Protein AF-M0GCD7-F1 (afdb_monomer)

Nearest PDB structures (foldseek):
  9ix8-assembly1_B  TM=8.688E-01  e=5.407E-32  Thermococcus kodakarensis KOD1
  2f7l-assembly1_A  TM=8.409E-01  e=2.147E-30  Sulfurisphaera tokodaii
  1k2y-assembly1_X  TM=8.246E-01  e=1.275E-28  Pseudomonas aeruginosa
  3c04-assembly1_A  TM=8.422E-01  e=4.518E-28  unclassified
  3i3w-assembly1_B  TM=7.534E-01  e=7.569E-27  Francisella tularensis subsp. tularensis

Radius of gyration: 22.33 Å; Cα contacts (8 Å, |Δi|>4): 981; chains: 1; bounding box: 56×62×62 Å

Foldseek 3Di:
DDLLLLLLLLLLVLVQFQEEEEEEFPDPVLVSSSVSSCQSSQQQLHEYEYAYHAFLLLQLVVLQVVQGQKYWYWYADQPPRPDIDIFIAGSNSAGDAPVSVVSSVCSSVDDGRDGDDPVRGYYYHYDHCSLVVVLCLLQPPDAALQVAEEEEAQEQDPDDSLQSSNVVSRYNYHYDYDDPPARQFQDQFAKQDCHPVVQLVVLLVDQGLKYWYADSNAQFIWIAGSNSITQTLLLLLLLVLLVQLLVDDDAAEEEEALQRACLSQVSNVVSVYGYDHDAVVPWARYDPNVDPRHQWYDYSSGGIDGCVRGSGGGNSSSSSVVSVCPSVHPRPVVSSVVSPDFDKDKDKAADPDPVVLQVVLQVVCVVVAPPWDNPAATWGDDDFKIKGWHQDPVHRIIMIMMTGNHNVVRVVVVVVVVCSSPVVVVPVVD

Mean predicted aligned error: 6.43 Å

Secondary structure (DSSP, 8-state):
--HHHHHHHHHHHHTT-SEEEEEE-SSHHHHHHHHHHHHHHHTTT-EEEEEEE--HHHHHHHHHHHT-SEEEEEEE-SSSTT-EEEEEE-TTSSBPPHHHHHHHHHHHHSS-PPPPPTTS---EEE-TTHHHHHHHHHHTTPPP-TT-EEEEEEET-S--HHHHHHHHTT-EEEEEEPPTT----SSPPPTT---SHHHHHHHHTTT-SEEEEE-TTS-BEEEEETTSPBPPHHHHHHHHHHHHHHHSSS--EEEEETTS-HHHHHHHHHTT-EEEEE-TT--TTSSTT--TTEEEEEETTTEEE-TTT-SS--HHHHHHHHHHHHHTSS-HHHHHHHSPPPPEEEEEEE-S-HHHHHHHHHHHHHHH-SS-B-SSSEEEEETTEEEEEEE-SSSSEEEEEEEESSHHHHHHHHHHHHHHHHTHHHHTT-

Structure (mmCIF, N/CA/C/O backbone):
data_AF-M0GCD7-F1
#
_entry.id   AF-M0GCD7-F1
#
loop_
_atom_site.group_PDB
_atom_site.id
_atom_site.type_symbol
_atom_site.label_atom_id
_atom_site.label_alt_id
_atom_site.label_comp_id
_atom_site.label_asym_id
_atom_site.label_entity_id
_atom_site.label_seq_id
_atom_site.pdbx_PDB_ins_code
_atom_site.Cartn_x
_atom_site.Cartn_y
_atom_site.Cartn_z
_atom_site.occupancy
_atom_site.B_iso_or_equiv
_atom_site.auth_seq_id
_atom_site.auth_comp_id
_atom_site.auth_asym_id
_atom_site.auth_atom_id
_atom_site.pdbx_PDB_model_num
ATOM 1 N N . MET A 1 1 ? 7.627 16.375 -12.832 1.00 85.25 1 MET A N 1
ATOM 2 C CA . MET A 1 1 ? 8.846 15.750 -13.431 1.00 85.25 1 MET A CA 1
ATOM 3 C C . MET A 1 1 ? 8.939 16.071 -14.933 1.00 85.25 1 MET A C 1
ATOM 5 O O . MET A 1 1 ? 7.921 16.404 -15.514 1.00 85.25 1 MET A O 1
ATOM 9 N N . THR A 1 2 ? 10.117 16.022 -15.583 1.00 92.00 2 THR A N 1
ATOM 10 C CA . THR A 1 2 ? 10.252 16.254 -17.050 1.00 92.00 2 THR A CA 1
ATOM 11 C C . THR A 1 2 ? 10.853 15.044 -17.764 1.00 92.00 2 THR A C 1
ATOM 13 O O . THR A 1 2 ? 11.616 14.300 -17.149 1.00 92.00 2 THR A O 1
ATOM 16 N N . ALA A 1 3 ? 10.615 14.905 -19.074 1.00 94.12 3 ALA A N 1
ATOM 17 C CA . ALA A 1 3 ? 11.240 13.863 -19.899 1.00 94.12 3 ALA A CA 1
ATOM 18 C C . ALA A 1 3 ? 12.777 13.886 -19.813 1.00 94.12 3 ALA A C 1
ATOM 20 O O . ALA A 1 3 ? 13.412 12.844 -19.733 1.00 94.12 3 ALA A O 1
ATOM 21 N N . LYS A 1 4 ? 13.395 15.073 -19.722 1.00 94.69 4 LYS A N 1
ATOM 22 C CA . LYS A 1 4 ? 14.849 15.204 -19.523 1.00 94.69 4 LYS A CA 1
ATOM 23 C C . LYS A 1 4 ? 15.321 14.571 -18.210 1.00 94.69 4 LYS A C 1
ATOM 25 O O . LYS A 1 4 ? 16.412 14.007 -18.166 1.00 94.69 4 LYS A O 1
ATOM 30 N N . LEU A 1 5 ? 14.543 14.709 -17.136 1.00 93.31 5 LEU A N 1
ATOM 31 C CA . LEU A 1 5 ? 14.873 14.100 -15.848 1.00 93.31 5 LEU A CA 1
ATOM 32 C C . LEU A 1 5 ? 14.660 12.580 -15.886 1.00 93.31 5 LEU A C 1
ATOM 34 O O . LEU A 1 5 ? 15.533 11.851 -15.431 1.00 93.31 5 LEU A O 1
ATOM 38 N N . ALA A 1 6 ? 13.565 12.115 -16.489 1.00 95.38 6 ALA A N 1
ATOM 39 C CA . ALA A 1 6 ? 13.287 10.692 -16.682 1.00 95.38 6 ALA A CA 1
ATOM 40 C C . ALA A 1 6 ? 14.354 9.994 -17.550 1.00 95.38 6 ALA A C 1
ATOM 42 O O . ALA A 1 6 ? 14.847 8.936 -17.177 1.00 95.38 6 ALA A O 1
ATOM 43 N N . LEU A 1 7 ? 14.817 10.641 -18.625 1.00 95.56 7 LEU A N 1
ATOM 44 C CA . LEU A 1 7 ? 15.934 10.167 -19.451 1.00 95.56 7 LEU A CA 1
ATOM 45 C C . LEU A 1 7 ? 17.212 9.976 -18.626 1.00 95.56 7 LEU A C 1
ATOM 47 O O . LEU A 1 7 ? 17.879 8.950 -18.710 1.00 95.56 7 LEU A O 1
ATOM 51 N N . LYS A 1 8 ? 17.543 10.957 -17.776 1.00 94.44 8 LYS A N 1
ATOM 52 C CA . LYS A 1 8 ? 18.682 10.844 -16.857 1.00 94.44 8 LYS A CA 1
ATOM 53 C C . LYS A 1 8 ? 18.504 9.720 -15.841 1.00 94.44 8 LYS A C 1
ATOM 55 O O . LYS A 1 8 ? 19.497 9.094 -15.484 1.00 94.44 8 LYS A O 1
ATOM 60 N N . ALA A 1 9 ? 17.282 9.493 -15.361 1.00 93.69 9 ALA A N 1
ATOM 61 C CA . ALA A 1 9 ? 16.987 8.392 -14.455 1.00 93.69 9 ALA A CA 1
ATOM 62 C C . ALA A 1 9 ? 17.207 7.038 -15.146 1.00 93.69 9 ALA A C 1
ATOM 64 O O . ALA A 1 9 ? 17.914 6.206 -14.591 1.00 93.69 9 ALA A O 1
ATOM 65 N N . GLY A 1 10 ? 16.726 6.866 -16.383 1.00 94.75 10 GLY A N 1
ATOM 66 C CA . GLY A 1 10 ? 16.992 5.673 -17.197 1.00 94.75 10 GLY A CA 1
ATOM 67 C C . GLY A 1 10 ? 18.487 5.400 -17.377 1.00 94.75 10 GLY A C 1
ATOM 68 O O . GLY A 1 10 ? 18.971 4.324 -17.038 1.00 94.75 10 GLY A O 1
ATOM 69 N N . ARG A 1 11 ? 19.256 6.421 -17.773 1.00 93.94 11 ARG A N 1
ATOM 70 C CA . ARG A 1 11 ? 20.726 6.329 -17.871 1.00 93.94 11 ARG A CA 1
ATOM 71 C C . ARG A 1 11 ? 21.394 5.931 -16.554 1.00 93.94 11 ARG A C 1
ATOM 73 O O . ARG A 1 11 ? 22.370 5.188 -16.527 1.00 93.94 11 ARG A O 1
ATOM 80 N N . ALA A 1 12 ? 20.904 6.475 -15.441 1.00 92.06 12 ALA A N 1
ATOM 81 C CA . ALA A 1 12 ? 21.441 6.179 -14.119 1.00 92.06 12 ALA A CA 1
ATOM 82 C C . ALA A 1 12 ? 21.158 4.734 -13.677 1.00 92.06 12 ALA A C 1
ATOM 84 O O . ALA A 1 12 ? 21.975 4.181 -12.938 1.00 92.06 12 ALA A O 1
ATOM 85 N N . LEU A 1 13 ? 20.037 4.159 -14.124 1.00 89.56 13 LEU A N 1
ATOM 86 C CA . LEU A 1 13 ? 19.631 2.778 -13.859 1.00 89.56 13 LEU A CA 1
ATOM 87 C C . LEU A 1 13 ? 20.396 1.763 -14.714 1.00 89.56 13 LEU A C 1
ATOM 89 O O . LEU A 1 13 ? 20.817 0.744 -14.178 1.00 89.56 13 LEU A O 1
ATOM 93 N N . ALA A 1 14 ? 20.686 2.073 -15.981 1.00 86.50 14 ALA A N 1
ATOM 94 C CA . ALA A 1 14 ? 21.592 1.248 -16.792 1.00 86.50 14 ALA A CA 1
ATOM 95 C C . ALA A 1 14 ? 22.985 1.117 -16.141 1.00 86.50 14 ALA A C 1
ATOM 97 O O . ALA A 1 14 ? 23.630 0.082 -16.176 1.00 86.50 14 ALA A O 1
ATOM 98 N N . GLY A 1 15 ? 23.438 2.153 -15.425 1.00 76.81 15 GLY A N 1
ATOM 99 C CA . GLY A 1 15 ? 24.668 2.085 -14.627 1.00 76.81 15 GLY A CA 1
ATOM 100 C C . GLY A 1 15 ? 24.583 1.218 -13.358 1.00 76.81 15 GLY A C 1
ATOM 101 O O . GLY A 1 15 ? 25.546 1.202 -12.582 1.00 76.81 15 GLY A O 1
ATOM 102 N N . THR A 1 16 ? 23.437 0.591 -13.076 1.00 72.69 16 THR A N 1
ATOM 103 C CA . THR A 1 16 ? 23.222 -0.334 -11.947 1.00 72.69 16 THR A CA 1
ATOM 104 C C . THR A 1 16 ? 22.891 -1.763 -12.363 1.00 72.69 16 THR A C 1
ATOM 106 O O . THR A 1 16 ? 23.024 -2.635 -11.511 1.00 72.69 16 THR A O 1
ATOM 109 N N . GLY A 1 17 ? 22.521 -1.992 -13.622 1.00 82.12 17 GLY A N 1
ATOM 110 C CA . GLY A 1 17 ? 22.149 -3.289 -14.184 1.00 82.12 17 GLY A CA 1
ATOM 111 C C . GLY A 1 17 ? 21.770 -3.145 -15.658 1.00 82.12 17 GLY A C 1
ATOM 112 O O . GLY A 1 17 ? 21.491 -2.033 -16.112 1.00 82.12 17 GLY A O 1
ATOM 113 N N . ASP A 1 18 ? 21.763 -4.256 -16.384 1.00 88.44 18 ASP A N 1
ATOM 114 C CA . ASP A 1 18 ? 21.587 -4.281 -17.836 1.00 88.44 18 ASP A CA 1
ATOM 115 C C . ASP A 1 18 ? 20.151 -4.647 -18.240 1.00 88.44 18 ASP A C 1
ATOM 117 O O . ASP A 1 18 ? 19.718 -4.265 -19.321 1.00 88.44 18 ASP A O 1
ATOM 121 N N . GLU A 1 19 ? 19.384 -5.338 -17.393 1.00 96.31 19 GLU A N 1
ATOM 122 C CA . GLU A 1 19 ? 18.013 -5.777 -17.686 1.00 96.31 19 GLU A CA 1
ATOM 123 C C . GLU A 1 19 ? 17.000 -5.000 -16.824 1.00 96.31 19 GLU A C 1
ATOM 125 O O . GLU A 1 19 ? 16.794 -5.300 -15.648 1.00 96.31 19 GLU A O 1
ATOM 130 N N . ILE A 1 20 ? 16.347 -3.981 -17.395 1.00 97.25 20 ILE A N 1
ATOM 131 C CA . ILE A 1 20 ? 15.455 -3.066 -16.661 1.00 97.25 20 ILE A CA 1
ATOM 132 C C . ILE A 1 20 ? 13.993 -3.293 -17.050 1.00 97.25 20 ILE A C 1
ATOM 134 O O . ILE A 1 20 ? 13.617 -3.153 -18.213 1.00 97.25 20 ILE A O 1
ATOM 138 N N . VAL A 1 21 ? 13.132 -3.574 -16.073 1.00 98.19 21 VAL A N 1
ATOM 139 C CA . VAL A 1 21 ? 11.683 -3.708 -16.298 1.00 98.19 21 VAL A CA 1
ATOM 140 C C . VAL A 1 21 ? 10.999 -2.353 -16.134 1.00 98.19 21 VAL A C 1
ATOM 142 O O . VAL A 1 21 ? 11.197 -1.671 -15.132 1.00 98.19 21 VAL A O 1
ATOM 145 N N . VAL A 1 22 ? 10.184 -1.942 -17.104 1.00 98.25 22 VAL A N 1
ATOM 146 C CA . VAL A 1 22 ? 9.500 -0.641 -17.105 1.00 98.25 22 VAL A CA 1
ATOM 147 C C . VAL A 1 22 ? 8.003 -0.824 -17.336 1.00 98.25 22 VAL A C 1
ATOM 149 O O . VAL A 1 22 ? 7.576 -1.344 -18.370 1.00 98.25 22 VAL A O 1
ATOM 152 N N . GLY A 1 23 ? 7.206 -0.329 -16.393 1.00 97.19 23 GLY A N 1
ATOM 153 C CA . GLY A 1 23 ? 5.755 -0.188 -16.512 1.00 97.19 23 GLY A CA 1
ATOM 154 C C . GLY A 1 23 ? 5.306 1.214 -16.116 1.00 97.19 23 GLY A C 1
ATOM 155 O O . GLY A 1 23 ? 6.096 2.028 -15.626 1.00 97.19 23 GLY A O 1
ATOM 156 N N . HIS A 1 24 ? 4.039 1.522 -16.355 1.00 94.62 24 HIS A N 1
ATOM 157 C CA . HIS A 1 24 ? 3.472 2.811 -15.985 1.00 94.62 24 HIS A CA 1
ATOM 158 C C . HIS A 1 24 ? 1.992 2.702 -15.627 1.00 94.62 24 HIS A C 1
ATOM 160 O O . HIS A 1 24 ? 1.322 1.769 -16.053 1.00 94.62 24 HIS A O 1
ATOM 166 N N . ASP A 1 25 ? 1.477 3.674 -14.882 1.00 88.44 25 ASP A N 1
ATOM 167 C CA . ASP A 1 25 ? 0.034 3.832 -14.690 1.00 88.44 25 ASP A CA 1
ATOM 168 C C . ASP A 1 25 ? -0.650 4.286 -16.006 1.00 88.44 25 ASP A C 1
ATOM 170 O O . ASP A 1 25 ? 0.035 4.675 -16.953 1.00 88.44 25 ASP A O 1
ATOM 174 N N . PRO A 1 26 ? -1.984 4.266 -16.138 1.00 84.25 26 PRO A N 1
ATOM 175 C CA . PRO A 1 26 ? -2.641 4.578 -17.415 1.00 84.25 26 PRO A CA 1
ATOM 176 C C . PRO A 1 26 ? -2.549 6.050 -17.870 1.00 84.25 26 PRO A C 1
ATOM 178 O O . PRO A 1 26 ? -3.031 6.375 -18.955 1.00 84.25 26 PRO A O 1
ATOM 181 N N . SER A 1 27 ? -1.934 6.955 -17.101 1.00 85.81 27 SER A N 1
ATOM 182 C CA . SER A 1 27 ? -1.869 8.376 -17.453 1.00 85.81 27 SER A CA 1
ATOM 183 C C . SER A 1 27 ? -0.917 8.674 -18.622 1.00 85.81 27 SER A C 1
ATOM 185 O O . SER A 1 27 ? 0.145 8.066 -18.803 1.00 85.81 27 SER A O 1
ATOM 187 N N . ASP A 1 28 ? -1.253 9.704 -19.404 1.00 87.62 28 ASP A N 1
ATOM 188 C CA . ASP A 1 28 ? -0.423 10.157 -20.527 1.00 87.62 28 ASP A CA 1
ATOM 189 C C . ASP A 1 28 ? 0.949 10.690 -20.090 1.00 87.62 28 ASP A C 1
ATOM 191 O O . ASP A 1 28 ? 1.951 10.512 -20.793 1.00 87.62 28 ASP A O 1
ATOM 195 N N . SER A 1 29 ? 1.013 11.351 -18.930 1.00 89.75 29 SER A N 1
ATOM 196 C CA . SER A 1 29 ? 2.271 11.845 -18.370 1.00 89.75 29 SER A CA 1
ATOM 197 C C . SER A 1 29 ? 3.178 10.687 -17.956 1.00 89.75 29 SER A C 1
ATOM 199 O O . SER A 1 29 ? 4.376 10.732 -18.250 1.00 89.75 29 SER A O 1
ATOM 201 N N . ALA A 1 30 ? 2.631 9.627 -17.356 1.00 91.81 30 ALA A N 1
ATOM 202 C CA . ALA A 1 30 ? 3.403 8.442 -17.012 1.00 91.81 30 ALA A CA 1
ATOM 203 C C . ALA A 1 30 ? 3.914 7.708 -18.254 1.00 91.81 30 ALA A C 1
ATOM 205 O O . ALA A 1 30 ? 5.106 7.406 -18.323 1.00 91.81 30 ALA A O 1
ATOM 206 N N . ARG A 1 31 ? 3.075 7.535 -19.283 1.00 94.25 31 ARG A N 1
ATOM 207 C CA . ARG A 1 31 ? 3.491 6.954 -20.570 1.00 94.25 31 ARG A CA 1
ATOM 208 C C . ARG A 1 31 ? 4.671 7.710 -21.192 1.00 94.25 31 ARG A C 1
ATOM 210 O O . ARG A 1 31 ? 5.686 7.105 -21.531 1.00 94.25 31 ARG A O 1
ATOM 217 N N . LEU A 1 32 ? 4.582 9.042 -21.281 1.00 95.38 32 LEU A N 1
ATOM 218 C CA . LEU A 1 32 ? 5.659 9.886 -21.819 1.00 95.38 32 LEU A CA 1
ATOM 219 C C . LEU A 1 32 ? 6.972 9.730 -21.034 1.00 95.38 32 LEU A C 1
ATOM 221 O O . LEU A 1 32 ? 8.065 9.745 -21.604 1.00 95.38 32 LEU A O 1
ATOM 225 N N . LEU A 1 33 ? 6.888 9.645 -19.708 1.00 96.44 33 LEU A N 1
ATOM 226 C CA . LEU A 1 33 ? 8.071 9.534 -18.861 1.00 96.44 33 LEU A CA 1
ATOM 227 C C . LEU A 1 33 ? 8.647 8.111 -18.877 1.00 96.44 33 LEU A C 1
ATOM 229 O O . LEU A 1 33 ? 9.868 7.981 -18.833 1.00 96.44 33 LEU A O 1
ATOM 233 N N . ALA A 1 34 ? 7.824 7.074 -19.041 1.00 97.19 34 ALA A N 1
ATOM 234 C CA . ALA A 1 34 ? 8.274 5.703 -19.286 1.00 97.19 34 ALA A CA 1
ATOM 235 C C . ALA A 1 34 ? 9.036 5.579 -20.618 1.00 97.19 34 ALA A C 1
ATOM 237 O O . ALA A 1 34 ? 10.086 4.934 -20.664 1.00 97.19 34 ALA A O 1
ATOM 238 N N . ASP A 1 35 ? 8.586 6.274 -21.672 1.00 97.69 35 ASP A N 1
ATOM 239 C CA . ASP A 1 35 ? 9.326 6.420 -22.937 1.00 97.69 35 ASP A CA 1
ATOM 240 C C . ASP A 1 35 ? 10.713 7.025 -22.727 1.00 97.69 35 ASP A C 1
ATOM 242 O O . ASP A 1 35 ? 11.716 6.511 -23.232 1.00 97.69 35 ASP A O 1
ATOM 246 N N . ALA A 1 36 ? 10.792 8.089 -21.929 1.00 97.56 36 ALA A N 1
ATOM 247 C CA . ALA A 1 36 ? 12.060 8.726 -21.615 1.00 97.56 36 ALA A CA 1
ATOM 248 C C . ALA A 1 36 ? 12.979 7.830 -20.766 1.00 97.56 36 ALA A C 1
ATOM 250 O O . ALA A 1 36 ? 14.173 7.767 -21.052 1.00 97.56 36 ALA A O 1
ATOM 251 N N . VAL A 1 37 ? 12.453 7.122 -19.757 1.00 97.31 37 VAL A N 1
ATOM 252 C CA . VAL A 1 37 ? 13.238 6.164 -18.953 1.00 97.31 37 VAL A CA 1
ATOM 253 C C . VAL A 1 37 ? 13.814 5.071 -19.848 1.00 97.31 37 VAL A C 1
ATOM 255 O O . VAL A 1 37 ? 15.025 4.865 -19.828 1.00 97.31 37 VAL A O 1
ATOM 258 N N . ALA A 1 38 ? 12.986 4.424 -20.671 1.00 97.75 38 ALA A N 1
ATOM 259 C CA . ALA A 1 38 ? 13.440 3.346 -21.546 1.00 97.75 38 ALA A CA 1
ATOM 260 C C . ALA A 1 38 ? 14.502 3.821 -22.544 1.00 97.75 38 ALA A C 1
ATOM 262 O O . ALA A 1 38 ? 15.547 3.193 -22.677 1.00 97.75 38 ALA A O 1
ATOM 263 N N . THR A 1 39 ? 14.294 4.993 -23.157 1.00 97.25 39 THR A N 1
ATOM 264 C CA . THR A 1 39 ? 15.293 5.613 -24.044 1.00 97.25 39 THR A CA 1
ATOM 265 C C . THR A 1 39 ? 16.633 5.798 -23.328 1.00 97.25 39 THR A C 1
ATOM 267 O O . THR A 1 39 ? 17.685 5.539 -23.906 1.00 97.25 39 THR A O 1
ATOM 270 N N . GLY A 1 40 ? 16.592 6.227 -22.063 1.00 95.75 40 GLY A N 1
ATOM 271 C CA . GLY A 1 40 ? 17.781 6.448 -21.245 1.00 95.75 40 GLY A CA 1
ATOM 272 C C . GLY A 1 40 ? 18.533 5.162 -20.915 1.00 95.75 40 GLY A C 1
ATOM 273 O O . GLY A 1 40 ? 19.756 5.188 -20.828 1.00 95.75 40 GLY A O 1
ATOM 274 N N . VAL A 1 41 ? 17.814 4.051 -20.742 1.00 96.62 41 VAL A N 1
ATOM 275 C CA . VAL A 1 41 ? 18.414 2.727 -20.537 1.00 96.62 41 VAL A CA 1
ATOM 276 C C . VAL A 1 41 ? 19.058 2.233 -21.835 1.00 96.62 41 VAL A C 1
ATOM 278 O O . VAL A 1 41 ? 20.250 1.928 -21.845 1.00 96.62 41 VAL A O 1
ATOM 281 N N . CYS A 1 42 ? 18.312 2.234 -22.945 1.00 96.69 42 CYS A N 1
ATOM 282 C CA . CYS A 1 42 ? 18.792 1.709 -24.226 1.00 96.69 42 CYS A CA 1
ATOM 283 C C . CYS A 1 42 ? 19.971 2.511 -24.793 1.00 96.69 42 CYS A C 1
ATOM 285 O O . CYS A 1 42 ? 20.905 1.925 -25.333 1.00 96.69 42 CYS A O 1
ATOM 287 N N . GLU A 1 43 ? 19.998 3.842 -24.652 1.00 95.44 43 GLU A N 1
ATOM 288 C CA . GLU A 1 43 ? 21.149 4.630 -25.126 1.00 95.44 43 GLU A CA 1
ATOM 289 C C . GLU A 1 43 ? 22.432 4.358 -24.324 1.00 95.44 43 GLU A C 1
ATOM 291 O O . GLU A 1 43 ? 23.519 4.687 -24.786 1.00 95.44 43 GLU A O 1
ATOM 296 N N . CYS A 1 44 ? 22.322 3.752 -23.141 1.00 95.00 44 CYS A N 1
ATOM 297 C CA . CYS A 1 44 ? 23.449 3.277 -22.341 1.00 95.00 44 CYS A CA 1
ATOM 298 C C . CYS A 1 44 ? 23.767 1.788 -22.572 1.00 95.00 44 CYS A C 1
ATOM 300 O O . CYS A 1 44 ? 24.610 1.251 -21.864 1.00 95.00 44 CYS A O 1
ATOM 302 N N . GLY A 1 45 ? 23.129 1.134 -23.550 1.00 95.62 45 GLY A N 1
ATOM 303 C CA . GLY A 1 45 ? 23.377 -0.268 -23.906 1.00 95.62 45 GLY A CA 1
ATOM 304 C C . GLY A 1 45 ? 22.523 -1.290 -23.150 1.00 95.62 45 GLY A C 1
ATOM 305 O O . GLY A 1 45 ? 22.612 -2.478 -23.439 1.00 95.62 45 GLY A O 1
ATOM 306 N N . GLY A 1 46 ? 21.670 -0.844 -22.222 1.00 96.00 46 GLY A N 1
ATOM 307 C CA . GLY A 1 46 ? 20.804 -1.728 -21.442 1.00 96.00 46 GLY A CA 1
ATOM 308 C C . GLY A 1 46 ? 19.576 -2.220 -22.216 1.00 96.00 46 GLY A C 1
ATOM 309 O O . GLY A 1 46 ? 19.074 -1.558 -23.128 1.00 96.00 46 GLY A O 1
ATOM 310 N N . THR A 1 47 ? 19.051 -3.363 -21.801 1.00 97.50 47 THR A N 1
ATOM 311 C CA . THR A 1 47 ? 17.800 -3.948 -22.276 1.00 97.50 47 THR A CA 1
ATOM 312 C C . THR A 1 47 ? 16.626 -3.468 -21.426 1.00 97.50 47 THR A C 1
ATOM 314 O O . THR A 1 47 ? 16.670 -3.499 -20.197 1.00 97.50 47 THR A O 1
ATOM 317 N N . VAL A 1 48 ? 15.536 -3.063 -22.076 1.00 98.25 48 VAL A N 1
ATOM 318 C CA . VAL A 1 48 ? 14.274 -2.705 -21.418 1.00 98.25 48 VAL A CA 1
ATOM 319 C C . VAL A 1 48 ? 13.213 -3.763 -21.685 1.00 98.25 48 VAL A C 1
ATOM 321 O O . VAL A 1 48 ? 12.913 -4.051 -22.842 1.00 98.25 48 VAL A O 1
ATOM 324 N N . HIS A 1 49 ? 12.569 -4.260 -20.629 1.00 98.12 49 HIS A N 1
ATOM 325 C CA . HIS A 1 49 ? 11.325 -5.030 -20.721 1.00 98.12 49 HIS A CA 1
ATOM 326 C C . HIS A 1 49 ? 10.136 -4.123 -20.441 1.00 98.12 49 HIS A C 1
ATOM 328 O O . HIS A 1 49 ? 9.939 -3.662 -19.318 1.00 98.12 49 HIS A O 1
ATOM 334 N N . ARG A 1 50 ? 9.343 -3.842 -21.468 1.00 97.69 50 ARG A N 1
ATOM 335 C CA . ARG A 1 50 ? 8.228 -2.902 -21.418 1.00 97.69 50 ARG A CA 1
ATOM 336 C C . ARG A 1 50 ? 6.905 -3.628 -21.201 1.00 97.69 50 ARG A C 1
ATOM 338 O O . ARG A 1 50 ? 6.487 -4.392 -22.068 1.00 97.69 50 ARG A O 1
ATOM 345 N N . LEU A 1 51 ? 6.252 -3.337 -20.076 1.00 96.50 51 LEU A N 1
ATOM 346 C CA . LEU A 1 51 ? 4.992 -3.977 -19.665 1.00 96.50 51 LEU A CA 1
ATOM 347 C C . LEU A 1 51 ? 3.741 -3.214 -20.128 1.00 96.50 51 LEU A C 1
ATOM 349 O O . LEU A 1 51 ? 2.655 -3.776 -20.176 1.00 96.50 51 LEU A O 1
ATOM 353 N N . GLY A 1 52 ? 3.883 -1.924 -20.452 1.00 92.50 52 GLY A N 1
ATOM 354 C CA . GLY A 1 52 ? 2.749 -1.052 -20.770 1.00 92.50 52 GLY A CA 1
ATOM 355 C C . GLY A 1 52 ? 2.017 -0.529 -19.521 1.00 92.50 52 GLY A C 1
ATOM 356 O O . GLY A 1 52 ? 2.661 -0.365 -18.475 1.00 92.50 52 GLY A O 1
ATOM 357 N N . PRO A 1 53 ? 0.710 -0.211 -19.634 1.00 92.88 53 PRO A N 1
ATOM 358 C CA . PRO A 1 53 ? -0.082 0.357 -18.548 1.00 92.88 53 PRO A CA 1
ATOM 359 C C . PRO A 1 53 ? -0.475 -0.717 -17.521 1.00 92.88 53 PRO A C 1
ATOM 361 O O . PRO A 1 53 ? -1.508 -1.373 -17.665 1.00 92.88 53 PRO A O 1
ATOM 364 N N . VAL A 1 54 ? 0.319 -0.873 -16.465 1.00 94.00 54 VAL A N 1
ATOM 365 C CA . VAL A 1 54 ? 0.165 -1.916 -15.438 1.00 94.00 54 VAL A CA 1
ATOM 366 C C . VAL A 1 54 ? 0.277 -1.336 -14.028 1.00 94.00 54 VAL A C 1
ATOM 368 O O . VAL A 1 54 ? 0.873 -0.280 -13.824 1.00 94.00 54 VAL A O 1
ATOM 371 N N . ALA A 1 55 ? -0.255 -2.054 -13.040 1.00 93.25 55 ALA A N 1
ATOM 372 C CA . ALA A 1 55 ? -0.056 -1.732 -11.630 1.00 93.25 55 ALA A CA 1
ATOM 373 C C . ALA A 1 55 ? 1.438 -1.742 -11.241 1.00 93.25 55 ALA A C 1
ATOM 375 O O . ALA A 1 55 ? 2.229 -2.531 -11.769 1.00 93.25 55 ALA A O 1
ATOM 376 N N . SER A 1 56 ? 1.826 -0.919 -10.265 1.00 94.12 56 SER A N 1
ATOM 377 C CA . SER A 1 56 ? 3.176 -0.930 -9.684 1.00 94.12 56 SER A CA 1
ATOM 378 C C . SER A 1 56 ? 3.619 -2.318 -9.187 1.00 94.12 56 SER A C 1
ATOM 380 O O . SER A 1 56 ? 4.725 -2.734 -9.551 1.00 94.12 56 SER A O 1
ATOM 382 N N . PRO A 1 57 ? 2.802 -3.090 -8.437 1.00 95.12 57 PRO A N 1
ATOM 383 C CA . PRO A 1 57 ? 3.167 -4.458 -8.058 1.00 95.12 57 PRO A CA 1
ATOM 384 C C . PRO A 1 57 ? 3.341 -5.410 -9.254 1.00 95.12 57 PRO A C 1
ATOM 386 O O . PRO A 1 57 ? 4.165 -6.321 -9.190 1.00 95.12 57 PRO A O 1
ATOM 389 N N . THR A 1 58 ? 2.689 -5.165 -10.397 1.00 97.31 58 THR A N 1
ATOM 390 C CA . THR A 1 58 ? 2.937 -5.939 -11.630 1.00 97.31 58 THR A CA 1
ATOM 391 C C . THR A 1 58 ? 4.353 -5.707 -12.169 1.00 97.31 58 THR A C 1
ATOM 393 O O . THR A 1 58 ? 4.977 -6.642 -12.672 1.00 97.31 58 THR A O 1
ATOM 396 N N . VAL A 1 59 ? 4.913 -4.497 -12.017 1.00 97.50 59 VAL A N 1
ATOM 397 C CA . VAL A 1 59 ? 6.326 -4.230 -12.347 1.00 97.50 59 VAL A CA 1
ATOM 398 C C . VAL A 1 59 ? 7.252 -5.012 -11.417 1.00 97.50 59 VAL A C 1
ATOM 400 O O . VAL A 1 59 ? 8.160 -5.680 -11.904 1.00 97.50 59 VAL A O 1
ATOM 403 N N . SER A 1 60 ? 6.999 -4.983 -10.104 1.00 95.75 60 SER A N 1
ATOM 404 C CA . SER A 1 60 ? 7.753 -5.765 -9.109 1.00 95.75 60 SER A CA 1
ATOM 405 C C . SER A 1 60 ? 7.737 -7.269 -9.417 1.00 95.75 60 SER A C 1
ATOM 407 O O . SER A 1 60 ? 8.790 -7.911 -9.484 1.00 95.75 60 SER A O 1
ATOM 409 N N . HIS A 1 61 ? 6.553 -7.830 -9.680 1.00 96.88 61 HIS A N 1
ATOM 410 C CA . HIS A 1 61 ? 6.401 -9.217 -10.115 1.00 96.88 61 HIS A CA 1
ATOM 411 C C . HIS A 1 61 ? 7.201 -9.485 -11.397 1.00 96.88 61 HIS A C 1
ATOM 413 O O . HIS A 1 61 ? 7.902 -10.495 -11.507 1.00 96.88 61 HIS A O 1
ATOM 419 N N . GLY A 1 62 ? 7.142 -8.550 -12.347 1.00 97.12 62 GLY A N 1
ATOM 420 C CA . GLY A 1 62 ? 7.825 -8.664 -13.620 1.00 97.12 62 GLY A CA 1
ATOM 421 C C . GLY A 1 62 ? 9.349 -8.696 -13.518 1.00 97.12 62 GLY A C 1
ATOM 422 O O . GLY A 1 62 ? 9.971 -9.494 -14.218 1.00 97.12 62 GLY A O 1
ATOM 423 N N . VAL A 1 63 ? 9.945 -7.913 -12.610 1.00 96.50 63 VAL A N 1
ATOM 424 C CA . VAL A 1 63 ? 11.393 -7.957 -12.326 1.00 96.50 63 VAL A CA 1
ATOM 425 C 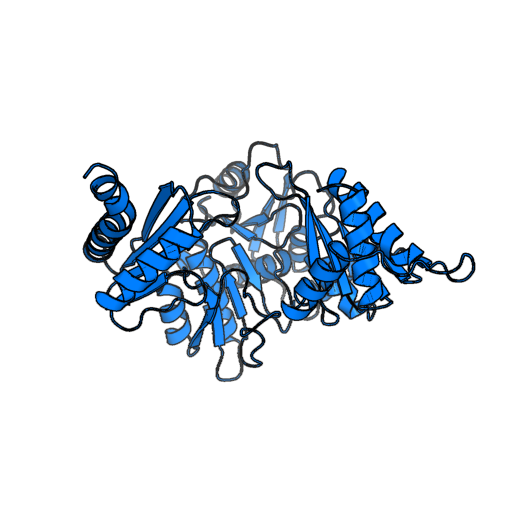C . VAL A 1 63 ? 11.823 -9.373 -11.957 1.00 96.50 63 VAL A C 1
ATOM 427 O O . VAL A 1 63 ? 12.681 -9.950 -12.625 1.00 96.50 63 VAL A O 1
ATOM 430 N N . ARG A 1 64 ? 11.158 -9.985 -10.970 1.00 94.62 64 ARG A N 1
ATOM 431 C CA . ARG A 1 64 ? 11.478 -11.351 -10.531 1.00 94.62 64 ARG A CA 1
ATOM 432 C C . ARG A 1 64 ? 11.260 -12.384 -11.630 1.00 94.62 64 ARG A C 1
ATOM 434 O O . ARG A 1 64 ? 12.049 -13.315 -11.778 1.00 94.62 64 ARG A O 1
ATOM 441 N N . ARG A 1 65 ? 10.172 -12.246 -12.392 1.00 95.81 65 ARG A N 1
ATOM 442 C CA . ARG A 1 65 ? 9.780 -13.220 -13.417 1.00 95.81 65 ARG A CA 1
ATOM 443 C C . ARG A 1 65 ? 10.722 -13.223 -14.618 1.00 95.81 65 ARG A C 1
ATOM 445 O O . ARG A 1 65 ? 10.969 -14.288 -15.180 1.00 95.81 65 ARG A O 1
ATOM 452 N N . LEU A 1 66 ? 11.223 -12.054 -15.005 1.00 95.56 66 LEU A N 1
ATOM 453 C CA . LEU A 1 66 ? 12.138 -11.889 -16.134 1.00 95.56 66 LEU A CA 1
ATOM 454 C C . LEU A 1 66 ? 13.615 -12.005 -15.740 1.00 95.56 66 LEU A C 1
ATOM 456 O O . LEU A 1 66 ? 14.461 -12.086 -16.626 1.00 95.56 66 LEU A O 1
ATOM 460 N N . GLY A 1 67 ? 13.925 -12.024 -14.439 1.00 94.31 67 GLY A N 1
ATOM 461 C CA . GLY A 1 67 ? 15.301 -11.937 -13.950 1.00 94.31 67 GLY A CA 1
ATOM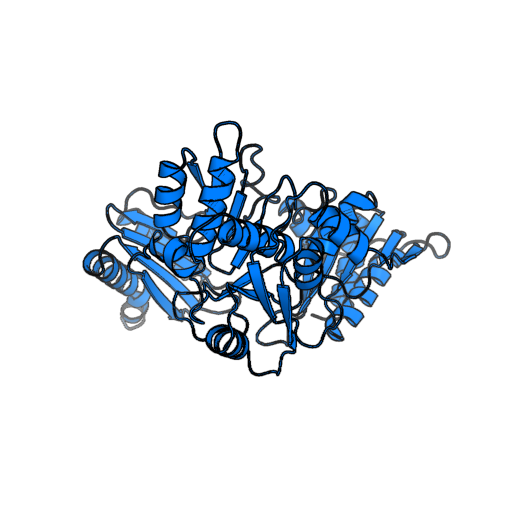 462 C C . GLY A 1 67 ? 15.926 -10.571 -14.237 1.00 94.31 67 GLY A C 1
ATOM 463 O O . GLY A 1 67 ? 17.091 -10.511 -14.615 1.00 94.31 67 GLY A O 1
ATOM 464 N N . GLY A 1 68 ? 15.133 -9.500 -14.127 1.00 94.88 68 GLY A N 1
ATOM 465 C CA . GLY A 1 68 ? 15.612 -8.131 -14.292 1.00 94.88 68 GLY A CA 1
ATOM 466 C C . GLY A 1 68 ? 16.483 -7.685 -13.116 1.00 94.88 68 GLY A C 1
ATOM 467 O O . GLY A 1 68 ? 16.276 -8.108 -11.982 1.00 94.88 68 GLY A O 1
ATOM 468 N N . ASP A 1 69 ? 17.428 -6.789 -13.380 1.00 94.38 69 ASP A N 1
ATOM 469 C CA . ASP A 1 69 ? 18.323 -6.219 -12.368 1.00 94.38 69 ASP A CA 1
ATOM 470 C C . ASP A 1 69 ? 17.656 -5.096 -11.557 1.00 94.38 69 ASP A C 1
ATOM 472 O O . ASP A 1 69 ? 18.081 -4.774 -10.445 1.00 94.38 69 ASP A O 1
ATOM 476 N N . ALA A 1 70 ? 16.641 -4.449 -12.138 1.00 94.31 70 ALA A N 1
ATOM 477 C CA . ALA A 1 70 ? 15.830 -3.429 -11.486 1.00 94.31 70 ALA A CA 1
ATOM 478 C C . ALA A 1 70 ? 14.494 -3.218 -12.214 1.00 94.31 70 ALA A C 1
ATOM 480 O O . ALA A 1 70 ? 14.338 -3.535 -13.397 1.00 94.31 70 ALA A O 1
ATOM 481 N N . GLY A 1 71 ? 13.541 -2.605 -11.513 1.00 95.75 71 GLY A N 1
ATOM 482 C CA . GLY A 1 71 ? 12.250 -2.200 -12.066 1.00 95.75 71 GLY A CA 1
ATOM 483 C C . GLY A 1 71 ? 11.971 -0.709 -11.908 1.00 95.75 71 GLY A C 1
ATOM 484 O O . GLY A 1 71 ? 12.444 -0.067 -10.970 1.00 95.75 71 GLY A O 1
ATOM 485 N N . VAL A 1 72 ? 11.155 -0.160 -12.804 1.00 96.81 72 VAL A N 1
ATOM 486 C CA . VAL A 1 72 ? 10.626 1.204 -12.722 1.00 96.81 72 VAL A CA 1
ATOM 487 C C . VAL A 1 72 ? 9.136 1.196 -13.027 1.00 96.81 72 VAL A C 1
ATOM 489 O O . VAL A 1 72 ? 8.739 0.929 -14.161 1.00 96.81 72 VAL A O 1
ATOM 492 N N . ALA A 1 73 ? 8.318 1.546 -12.038 1.00 95.81 73 ALA A N 1
ATOM 493 C CA . ALA A 1 73 ? 6.939 1.953 -12.276 1.00 95.81 73 ALA A CA 1
ATOM 494 C C . ALA A 1 73 ? 6.869 3.481 -12.337 1.00 95.81 73 ALA A C 1
ATOM 496 O O . ALA A 1 73 ? 7.272 4.187 -11.406 1.00 95.81 73 ALA A O 1
ATOM 497 N N . VAL A 1 74 ? 6.379 4.003 -13.457 1.00 95.44 74 VAL A N 1
ATOM 498 C CA . VAL A 1 74 ? 6.119 5.433 -13.625 1.00 95.44 74 VAL A CA 1
ATOM 499 C C . VAL A 1 74 ? 4.670 5.705 -13.244 1.00 95.44 74 VAL A C 1
ATOM 501 O O . VAL A 1 74 ? 3.761 5.182 -13.875 1.00 95.44 74 VAL A O 1
ATOM 504 N N . THR A 1 75 ? 4.451 6.509 -12.209 1.00 89.38 75 THR A N 1
ATOM 505 C CA . THR A 1 75 ? 3.119 6.681 -11.609 1.00 89.38 75 THR A CA 1
ATOM 506 C C . THR A 1 75 ? 2.842 8.139 -11.272 1.00 89.38 75 THR A C 1
ATOM 508 O O . THR A 1 75 ? 3.737 8.884 -10.855 1.00 89.38 75 THR A O 1
ATOM 511 N N . THR A 1 76 ? 1.607 8.562 -11.492 1.00 82.94 76 THR A N 1
ATOM 512 C CA . THR A 1 76 ? 1.051 9.839 -11.073 1.00 82.94 76 THR A CA 1
ATOM 513 C C . THR A 1 76 ? 0.716 9.811 -9.592 1.00 82.94 76 THR A C 1
ATOM 515 O O . THR A 1 76 ? 0.180 8.861 -9.025 1.00 82.94 76 THR A O 1
ATOM 518 N N . VAL A 1 77 ? 1.077 10.897 -8.929 1.00 67.12 77 VAL A N 1
ATOM 519 C CA . VAL A 1 77 ? 0.726 11.153 -7.549 1.00 67.12 77 VAL A CA 1
ATOM 520 C C . VAL A 1 77 ? -0.721 11.622 -7.556 1.00 67.12 77 VAL A C 1
ATOM 522 O O . VAL A 1 77 ? -1.043 12.691 -8.066 1.00 67.12 77 VAL A O 1
ATOM 525 N N . SER A 1 78 ? -1.606 10.804 -7.006 1.00 55.94 78 SER A N 1
ATOM 526 C CA . SER A 1 78 ? -2.984 11.187 -6.731 1.00 55.94 78 SER A CA 1
ATOM 527 C C . SER A 1 78 ? -3.016 12.276 -5.650 1.00 55.94 78 SER A C 1
ATOM 529 O O . SER A 1 78 ? -2.801 12.018 -4.469 1.00 55.94 78 SER A O 1
ATOM 531 N N . ASP A 1 79 ? -3.296 13.483 -6.129 1.00 50.81 79 ASP A N 1
ATOM 532 C CA . ASP A 1 79 ? -3.759 14.693 -5.446 1.00 50.81 79 ASP A CA 1
ATOM 533 C C . ASP A 1 79 ? -2.713 15.677 -4.845 1.00 50.81 79 ASP A C 1
ATOM 535 O O . ASP A 1 79 ? -2.154 15.424 -3.771 1.00 50.81 79 ASP A O 1
ATOM 539 N N . PRO A 1 80 ? -2.490 16.842 -5.502 1.00 51.53 80 PRO A N 1
ATOM 540 C CA . PRO A 1 80 ? -3.006 17.187 -6.830 1.00 51.53 80 PRO A CA 1
ATOM 541 C C . PRO A 1 80 ? -2.317 16.347 -7.916 1.00 51.53 80 PRO A C 1
ATOM 543 O O . PRO A 1 80 ? -1.113 16.107 -7.862 1.00 51.53 80 PRO A O 1
ATOM 546 N N . ALA A 1 81 ? -3.093 15.925 -8.920 1.00 54.53 81 ALA A N 1
ATOM 547 C CA . ALA A 1 81 ? -2.716 15.019 -10.019 1.00 54.53 81 ALA A CA 1
ATOM 548 C C . ALA A 1 81 ? -1.636 15.554 -10.995 1.00 54.53 81 ALA A C 1
ATOM 550 O O . ALA A 1 81 ? -1.520 15.094 -12.130 1.00 54.53 81 ALA A O 1
ATOM 551 N N . GLU A 1 82 ? -0.858 16.557 -10.592 1.00 60.78 82 GLU A N 1
ATOM 552 C CA . GLU A 1 82 ? 0.119 17.240 -11.446 1.00 60.78 82 GLU A CA 1
ATOM 553 C C . GLU A 1 82 ? 1.505 16.585 -11.414 1.00 60.78 82 GLU A C 1
ATOM 555 O O . GLU A 1 82 ? 2.320 16.792 -12.321 1.00 60.78 82 GLU A O 1
ATOM 560 N N . ASP A 1 83 ? 1.786 15.783 -10.388 1.00 74.62 83 ASP A N 1
ATOM 561 C CA . ASP A 1 83 ? 3.102 15.195 -10.191 1.00 74.62 83 ASP A CA 1
ATOM 562 C C . ASP A 1 83 ? 3.151 13.744 -10.661 1.00 74.62 83 ASP A C 1
ATOM 564 O O . ASP A 1 83 ? 2.391 12.897 -10.224 1.00 74.62 83 ASP A O 1
ATOM 568 N N . THR A 1 84 ? 4.109 13.431 -11.530 1.00 86.25 84 THR A N 1
ATOM 569 C CA . THR A 1 84 ? 4.482 12.054 -11.877 1.00 86.25 84 THR A CA 1
ATOM 570 C C . THR A 1 84 ? 5.837 11.743 -11.257 1.00 86.25 84 THR A C 1
ATOM 572 O O . THR A 1 84 ? 6.766 12.555 -11.353 1.00 86.25 84 THR A O 1
ATOM 575 N N . GLY A 1 85 ? 5.958 10.569 -10.644 1.00 89.00 85 GLY A N 1
ATOM 576 C CA . GLY A 1 85 ? 7.162 10.061 -9.998 1.00 89.00 85 GLY A CA 1
ATOM 577 C C . GLY A 1 85 ? 7.651 8.739 -10.592 1.00 89.00 85 GLY A C 1
ATOM 578 O O . GLY A 1 85 ? 7.039 8.172 -11.496 1.00 89.00 85 GLY A O 1
ATOM 579 N N . LEU A 1 86 ? 8.793 8.273 -10.082 1.00 92.06 86 LEU A N 1
ATOM 580 C CA . LEU A 1 86 ? 9.388 6.977 -10.409 1.00 92.06 86 LEU A CA 1
ATOM 581 C C . LEU A 1 86 ? 9.438 6.135 -9.132 1.00 92.06 86 LEU A C 1
ATOM 583 O O . LEU A 1 86 ? 10.126 6.514 -8.180 1.00 92.06 86 LEU A O 1
ATOM 587 N N . LYS A 1 87 ? 8.736 5.002 -9.115 1.00 91.69 87 LYS A N 1
ATOM 588 C CA . LYS A 1 87 ? 8.901 3.953 -8.104 1.00 91.69 87 LYS A CA 1
ATOM 589 C C . LYS A 1 87 ? 9.938 2.966 -8.627 1.00 91.69 87 LYS A C 1
ATOM 591 O O . LYS A 1 87 ? 9.793 2.443 -9.727 1.00 91.69 87 LYS A O 1
ATOM 596 N N . LEU A 1 88 ? 11.018 2.789 -7.871 1.00 92.50 88 LEU A N 1
ATOM 597 C CA . LEU A 1 88 ? 12.148 1.947 -8.258 1.00 92.50 88 LEU A CA 1
ATOM 598 C C . LEU A 1 88 ? 12.116 0.644 -7.466 1.00 92.50 88 LEU A C 1
ATOM 600 O O . LEU A 1 88 ? 11.957 0.682 -6.242 1.00 92.50 88 LEU A O 1
ATOM 604 N N . PHE A 1 89 ? 12.337 -0.465 -8.161 1.00 92.62 89 PHE A N 1
ATOM 605 C CA . PHE A 1 89 ? 12.384 -1.808 -7.599 1.00 92.62 89 PHE A CA 1
ATOM 606 C C . PHE A 1 89 ? 13.779 -2.413 -7.752 1.00 92.62 89 PHE A C 1
ATOM 608 O O . PHE A 1 89 ? 14.471 -2.127 -8.733 1.00 92.62 89 PHE A O 1
ATOM 615 N N . ASP A 1 90 ? 14.184 -3.201 -6.764 1.00 91.38 90 ASP A N 1
ATOM 616 C CA . ASP A 1 90 ? 15.416 -3.982 -6.754 1.00 91.38 90 ASP A CA 1
ATOM 617 C C . ASP A 1 90 ? 15.251 -5.301 -7.536 1.00 91.38 90 ASP A C 1
ATOM 619 O O . ASP A 1 90 ? 14.149 -5.626 -7.981 1.00 91.38 90 ASP A O 1
ATOM 623 N N . ASP A 1 91 ? 16.343 -6.045 -7.712 1.00 91.56 91 ASP A N 1
ATOM 624 C CA . ASP A 1 91 ? 16.396 -7.325 -8.449 1.00 91.56 91 ASP A CA 1
ATOM 625 C C . ASP A 1 91 ? 15.478 -8.423 -7.863 1.00 91.56 91 ASP A C 1
ATOM 627 O O . ASP A 1 91 ? 14.966 -9.286 -8.579 1.00 91.56 91 ASP A O 1
ATOM 631 N N . ASP A 1 92 ? 15.191 -8.359 -6.565 1.00 90.75 92 ASP A N 1
ATOM 632 C CA . ASP A 1 92 ? 14.224 -9.215 -5.873 1.00 90.75 92 ASP A CA 1
ATOM 633 C C . ASP A 1 92 ? 12.772 -8.697 -5.951 1.00 90.75 92 ASP A C 1
ATOM 635 O O . ASP A 1 92 ? 11.872 -9.275 -5.342 1.00 90.75 92 ASP A O 1
ATOM 639 N N . GLY A 1 93 ? 12.521 -7.621 -6.701 1.00 91.00 93 GLY A N 1
ATOM 640 C CA . GLY A 1 93 ? 11.217 -6.970 -6.840 1.00 91.00 93 GLY A CA 1
ATOM 641 C C . GLY A 1 93 ? 10.820 -6.094 -5.650 1.00 91.00 93 GLY A C 1
ATOM 642 O O . GLY A 1 93 ? 9.782 -5.430 -5.705 1.00 91.00 93 GLY A O 1
ATOM 643 N N . SER A 1 94 ? 11.606 -6.052 -4.577 1.00 90.12 94 SER A N 1
ATOM 644 C CA . SER A 1 94 ? 11.351 -5.149 -3.459 1.00 90.12 94 SER A CA 1
ATOM 645 C C . SER A 1 94 ? 11.614 -3.698 -3.843 1.00 90.12 94 SER A C 1
ATOM 647 O O . SER A 1 94 ? 12.108 -3.395 -4.929 1.00 90.12 94 SER A O 1
ATOM 649 N N . ARG A 1 95 ? 11.275 -2.746 -2.970 1.00 87.56 95 ARG A N 1
ATOM 650 C CA . ARG A 1 95 ? 11.658 -1.351 -3.201 1.00 87.56 95 ARG A CA 1
ATOM 651 C C . ARG A 1 95 ? 13.183 -1.241 -3.265 1.00 87.56 95 ARG A C 1
ATOM 653 O O . ARG A 1 95 ? 13.890 -1.782 -2.428 1.00 87.56 95 ARG A O 1
ATOM 660 N N . LEU A 1 96 ? 13.694 -0.450 -4.205 1.00 85.50 96 LEU A N 1
ATOM 661 C CA . LEU A 1 96 ? 15.133 -0.235 -4.334 1.00 85.50 96 LEU A CA 1
ATOM 662 C C . LEU A 1 96 ? 15.734 0.237 -2.997 1.00 85.50 96 LEU A C 1
ATOM 664 O O . LEU A 1 96 ? 15.238 1.201 -2.407 1.00 85.50 96 LEU A O 1
ATOM 668 N N . SER A 1 97 ? 16.809 -0.395 -2.521 1.00 80.50 97 SER A N 1
ATOM 669 C CA . SER A 1 97 ? 17.436 -0.010 -1.243 1.00 80.50 97 SER A CA 1
ATOM 670 C C . SER A 1 97 ? 17.845 1.470 -1.195 1.00 80.50 97 SER A C 1
ATOM 672 O O . SER A 1 97 ? 18.221 2.046 -2.219 1.00 80.50 97 SER A O 1
ATOM 674 N N . TRP A 1 98 ? 17.844 2.099 -0.005 1.00 79.56 98 TRP A N 1
ATOM 675 C CA . TRP A 1 98 ? 18.288 3.500 0.152 1.00 79.56 98 TRP A CA 1
ATOM 676 C C . TRP A 1 98 ? 19.650 3.717 -0.515 1.00 79.56 98 TRP A C 1
ATOM 678 O O . TRP A 1 98 ? 19.853 4.683 -1.253 1.00 79.56 98 TRP A O 1
ATOM 688 N N . GLU A 1 99 ? 20.592 2.795 -0.287 1.00 82.31 99 GLU A N 1
ATOM 689 C CA . GLU A 1 99 ? 21.938 2.870 -0.852 1.00 82.31 99 GLU A CA 1
ATOM 690 C C . GLU A 1 99 ? 21.908 2.933 -2.381 1.00 82.31 99 GLU A C 1
ATOM 692 O O . GLU A 1 99 ? 22.538 3.820 -2.971 1.00 82.31 99 GLU A O 1
ATOM 697 N N . ARG A 1 100 ? 21.147 2.040 -3.026 1.00 83.81 100 ARG A N 1
ATOM 698 C CA . ARG A 1 100 ? 20.984 2.027 -4.482 1.00 83.81 100 ARG A CA 1
ATOM 699 C C . ARG A 1 100 ? 20.221 3.266 -4.973 1.00 83.81 100 ARG A C 1
ATOM 701 O O . ARG A 1 100 ? 20.711 3.917 -5.897 1.00 83.81 100 ARG A O 1
ATOM 708 N N . GLN A 1 101 ? 19.131 3.683 -4.319 1.00 86.00 101 GLN A N 1
ATOM 709 C CA . GLN A 1 101 ? 18.404 4.923 -4.650 1.00 86.00 101 GLN A CA 1
ATOM 710 C C . GLN A 1 101 ? 19.340 6.134 -4.661 1.00 86.00 101 GLN A C 1
ATOM 712 O O . GLN A 1 101 ? 19.352 6.930 -5.598 1.00 86.00 101 GLN A O 1
ATOM 717 N N . SER A 1 102 ? 20.208 6.252 -3.665 1.00 85.19 102 SER A N 1
ATOM 718 C CA . SER A 1 102 ? 21.127 7.383 -3.583 1.00 85.19 102 SER A CA 1
ATOM 719 C C . SER A 1 102 ? 22.280 7.313 -4.562 1.00 85.19 102 SER A C 1
ATOM 721 O O . SER A 1 102 ? 22.775 8.357 -4.992 1.00 85.19 102 SER A O 1
ATOM 723 N N . ARG A 1 103 ? 22.694 6.115 -4.979 1.00 86.31 103 ARG A N 1
ATOM 724 C CA . ARG A 1 103 ? 23.585 5.963 -6.135 1.00 86.31 103 ARG A CA 1
ATOM 725 C C . ARG A 1 103 ? 22.894 6.444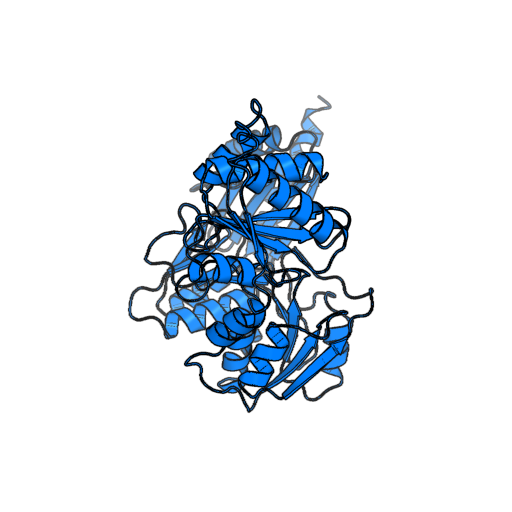 -7.413 1.00 86.31 103 ARG A C 1
ATOM 727 O O . ARG A 1 103 ? 23.517 7.190 -8.167 1.00 86.31 103 ARG A O 1
ATOM 734 N N . VAL A 1 104 ? 21.620 6.101 -7.628 1.00 88.50 104 VAL A N 1
ATOM 735 C CA . VAL A 1 104 ? 20.820 6.601 -8.764 1.00 88.50 104 VAL A CA 1
ATOM 736 C C . VAL A 1 104 ? 20.728 8.130 -8.721 1.00 88.50 104 VAL A C 1
ATOM 738 O O . VAL A 1 104 ? 21.120 8.787 -9.683 1.00 88.50 104 VAL A O 1
ATOM 741 N N . VAL A 1 105 ? 20.343 8.727 -7.587 1.00 89.69 105 VAL A N 1
ATOM 742 C CA . VAL A 1 105 ? 20.261 10.193 -7.418 1.00 89.69 105 VAL A CA 1
ATOM 743 C C . VAL A 1 105 ? 21.610 10.874 -7.672 1.00 89.69 105 VAL A C 1
ATOM 745 O O . VAL A 1 105 ? 21.672 11.894 -8.364 1.00 89.69 105 VAL A O 1
ATOM 748 N N . ARG A 1 106 ? 22.717 10.313 -7.165 1.00 89.12 106 ARG A N 1
ATOM 749 C CA . ARG A 1 106 ? 24.069 10.832 -7.436 1.00 89.12 106 ARG A CA 1
ATOM 750 C C . ARG A 1 106 ? 24.409 10.788 -8.923 1.00 89.12 106 ARG A C 1
ATOM 752 O O . ARG A 1 106 ? 24.966 11.762 -9.417 1.00 89.12 106 ARG A O 1
ATOM 759 N N . ARG A 1 107 ? 24.063 9.714 -9.641 1.00 88.50 107 ARG A N 1
ATOM 760 C CA . ARG A 1 107 ? 24.284 9.609 -11.096 1.00 88.50 107 ARG A CA 1
ATOM 761 C C . ARG A 1 107 ? 23.421 10.594 -11.885 1.00 88.50 107 ARG A C 1
ATOM 763 O O . ARG A 1 107 ? 23.930 11.245 -12.788 1.00 88.50 107 ARG A O 1
ATOM 770 N N . VAL A 1 108 ? 22.155 10.775 -11.505 1.00 90.50 108 VAL A N 1
ATOM 771 C CA . VAL A 1 108 ? 21.248 11.756 -12.132 1.00 90.50 108 VAL A CA 1
ATOM 772 C C . VAL A 1 108 ? 21.777 13.194 -11.991 1.00 90.50 108 VAL A C 1
ATOM 774 O O . VAL A 1 108 ? 21.692 13.991 -12.938 1.00 90.50 108 VAL A O 1
ATOM 777 N N . ASN A 1 109 ? 22.326 13.521 -10.815 1.00 88.25 109 ASN A N 1
ATOM 778 C CA . ASN A 1 109 ? 22.888 14.837 -10.495 1.00 88.25 109 ASN A CA 1
ATOM 779 C C . ASN A 1 109 ? 24.329 15.034 -10.998 1.00 88.25 109 ASN A C 1
ATOM 781 O O . ASN A 1 109 ? 24.753 16.174 -11.193 1.00 88.25 109 ASN A O 1
ATOM 785 N N . GLY A 1 110 ? 25.078 13.946 -11.180 1.00 80.94 110 GLY A N 1
ATOM 786 C CA . GLY A 1 110 ? 26.467 13.935 -11.629 1.00 80.94 110 GLY A CA 1
ATOM 787 C C . GLY A 1 110 ? 26.649 14.126 -13.139 1.00 80.94 110 GLY A C 1
ATOM 788 O O . GLY A 1 110 ? 25.725 14.483 -13.874 1.00 80.94 110 GLY A O 1
ATOM 789 N N . SER A 1 111 ? 27.885 13.917 -13.603 1.00 62.66 111 SER A N 1
ATOM 790 C CA . SER A 1 111 ? 28.248 13.936 -15.026 1.00 62.66 111 SER A CA 1
ATOM 791 C C . SER A 1 111 ? 27.574 12.799 -15.803 1.00 62.66 111 SER A C 1
ATOM 793 O O . SER A 1 111 ? 27.274 11.751 -15.238 1.00 62.66 111 SER A O 1
ATOM 795 N N . SER A 1 112 ? 27.332 13.043 -17.096 1.00 64.56 112 SER A N 1
ATOM 796 C CA . SER A 1 112 ? 26.616 12.163 -18.029 1.00 64.56 112 SER A CA 1
ATOM 797 C C . SER A 1 112 ? 27.057 10.709 -17.909 1.00 64.56 112 SER A C 1
ATOM 799 O O . SER A 1 112 ? 28.251 10.439 -18.023 1.00 64.56 112 SER A O 1
ATOM 801 N N . ALA A 1 113 ? 26.099 9.796 -17.732 1.00 72.69 113 ALA A N 1
ATOM 802 C CA . ALA A 1 113 ? 26.335 8.377 -17.971 1.00 72.69 113 ALA A CA 1
ATOM 803 C C . ALA A 1 113 ? 27.040 8.187 -19.322 1.00 72.69 113 ALA A C 1
ATOM 805 O O . ALA A 1 113 ? 26.780 8.948 -20.264 1.00 72.69 113 ALA A O 1
ATOM 806 N N . GLU A 1 114 ? 27.941 7.211 -19.390 1.00 82.69 114 GLU A N 1
ATOM 807 C CA . GLU A 1 114 ? 28.553 6.827 -20.655 1.00 82.69 114 GLU A CA 1
ATOM 808 C C . GLU A 1 114 ? 27.446 6.278 -21.560 1.00 82.69 114 GLU A C 1
ATOM 810 O O . GLU A 1 114 ? 26.715 5.361 -21.196 1.00 82.69 114 GLU A O 1
ATOM 815 N N . VAL A 1 115 ? 27.253 6.947 -22.693 1.00 90.88 115 VAL A N 1
ATOM 816 C CA . VAL A 1 115 ? 26.311 6.530 -23.732 1.00 90.88 115 VAL A CA 1
ATOM 817 C C . VAL A 1 115 ? 27.026 5.488 -24.579 1.00 90.88 115 VAL A C 1
ATOM 819 O O . VAL A 1 115 ? 28.212 5.652 -24.883 1.00 90.88 115 VAL A O 1
ATOM 822 N N . ALA A 1 116 ? 26.308 4.436 -24.951 1.00 92.88 116 ALA A N 1
ATOM 823 C CA . ALA A 1 116 ? 26.848 3.356 -25.748 1.00 92.88 116 ALA A CA 1
ATOM 824 C C . ALA A 1 116 ? 27.270 3.849 -27.149 1.00 92.88 116 ALA A C 1
ATOM 826 O O . ALA A 1 116 ? 26.674 4.788 -27.700 1.00 92.88 116 ALA A O 1
ATOM 827 N N . PRO A 1 117 ? 28.295 3.227 -27.756 1.00 94.44 117 PRO A N 1
ATOM 828 C CA . PRO A 1 117 ? 28.553 3.324 -29.187 1.00 94.44 117 PRO A CA 1
ATOM 829 C C . PRO A 1 117 ? 27.304 3.023 -30.029 1.00 94.44 117 PRO A C 1
ATOM 831 O O . PRO A 1 117 ? 26.378 2.342 -29.599 1.00 94.44 117 PRO A O 1
ATOM 834 N N . TRP A 1 118 ? 27.283 3.514 -31.270 1.00 94.50 118 TRP A N 1
ATOM 835 C CA . TRP A 1 118 ? 26.134 3.358 -32.173 1.00 94.50 118 TRP A CA 1
ATOM 836 C C . TRP A 1 118 ? 25.772 1.890 -32.472 1.00 94.50 118 TRP A C 1
ATOM 838 O O . TRP A 1 118 ? 24.632 1.614 -32.834 1.00 94.50 118 TRP A O 1
ATOM 848 N N . ASP A 1 119 ? 26.738 0.978 -32.357 1.00 95.31 119 ASP A N 1
ATOM 849 C CA . ASP A 1 119 ? 26.635 -0.466 -32.574 1.00 95.31 119 ASP A CA 1
ATOM 850 C C . ASP A 1 119 ? 26.407 -1.272 -31.284 1.00 95.31 119 ASP A C 1
ATOM 852 O O . ASP A 1 119 ? 26.270 -2.491 -31.347 1.00 95.31 119 ASP A O 1
ATOM 856 N N . GLU A 1 120 ? 26.309 -0.595 -30.139 1.00 95.00 120 GLU A N 1
ATOM 857 C CA . GLU A 1 120 ? 26.050 -1.177 -28.815 1.00 95.00 120 GLU A CA 1
ATOM 858 C C . GLU A 1 120 ? 24.808 -0.549 -28.151 1.00 95.00 120 GLU A C 1
ATOM 860 O O . GLU A 1 120 ? 24.630 -0.632 -26.938 1.00 95.00 120 GLU A O 1
ATOM 865 N N . ILE A 1 121 ? 23.937 0.108 -28.929 1.00 95.38 121 ILE A N 1
ATOM 866 C CA . ILE A 1 121 ? 22.647 0.601 -28.428 1.00 95.38 121 ILE A CA 1
ATOM 867 C C . ILE A 1 121 ? 21.817 -0.599 -27.961 1.00 95.38 121 ILE A C 1
ATOM 869 O O . ILE A 1 121 ? 21.682 -1.587 -28.683 1.00 95.38 121 ILE A O 1
ATOM 873 N N . GLY A 1 122 ? 21.254 -0.483 -26.762 1.00 96.06 122 GLY A N 1
ATOM 874 C CA . GLY A 1 122 ? 20.467 -1.528 -26.129 1.00 96.06 122 GLY A CA 1
ATOM 875 C C . GLY A 1 122 ? 19.121 -1.783 -26.807 1.00 96.06 122 GLY A C 1
ATOM 876 O O . GLY A 1 122 ? 18.711 -1.091 -27.743 1.00 96.06 122 GLY A O 1
ATOM 877 N N . GLU A 1 123 ? 18.413 -2.793 -26.311 1.00 96.12 123 GLU A N 1
ATOM 878 C CA . GLU A 1 123 ? 17.184 -3.305 -26.918 1.00 96.12 123 GLU A CA 1
ATOM 879 C C . GLU A 1 123 ? 15.943 -2.963 -26.086 1.00 96.12 123 GLU A C 1
ATOM 881 O O . GLU A 1 123 ? 15.998 -2.876 -24.862 1.00 96.12 123 GLU A O 1
ATOM 886 N N . GLU A 1 124 ? 14.789 -2.841 -26.743 1.00 97.12 124 GLU A N 1
ATOM 887 C CA . GLU A 1 124 ? 13.484 -2.824 -26.076 1.00 97.12 124 GLU A CA 1
ATOM 888 C C . GLU A 1 124 ? 12.709 -4.092 -26.449 1.00 97.12 124 GLU A C 1
ATOM 890 O O . GLU A 1 124 ? 12.549 -4.421 -27.628 1.00 97.12 124 GLU A O 1
ATOM 895 N N . ARG A 1 125 ? 12.203 -4.794 -25.436 1.00 97.19 125 ARG A N 1
ATOM 896 C CA . ARG A 1 125 ? 11.379 -5.999 -25.549 1.00 97.19 125 ARG A CA 1
ATOM 897 C C . ARG A 1 125 ? 10.030 -5.722 -24.906 1.00 97.19 125 ARG A C 1
ATOM 899 O O . ARG A 1 125 ? 9.969 -5.228 -23.786 1.00 97.19 125 ARG A O 1
ATOM 906 N N . ARG A 1 126 ? 8.938 -6.028 -25.602 1.00 96.62 126 ARG A N 1
ATOM 907 C CA . ARG A 1 126 ? 7.588 -5.920 -25.031 1.00 96.62 126 ARG A CA 1
ATOM 908 C C . ARG A 1 126 ? 7.211 -7.206 -24.319 1.00 96.62 126 ARG A C 1
ATOM 910 O O . ARG A 1 126 ? 7.522 -8.288 -24.815 1.00 96.62 126 ARG A O 1
ATOM 917 N N . TRP A 1 127 ? 6.508 -7.074 -23.203 1.00 95.25 127 TRP A N 1
ATOM 918 C CA . TRP A 1 127 ? 5.889 -8.188 -22.503 1.00 95.25 127 TRP A CA 1
ATOM 919 C C . TRP A 1 127 ? 4.454 -7.821 -22.136 1.00 95.25 127 TRP A C 1
ATOM 921 O O . TRP A 1 127 ? 4.177 -7.281 -21.069 1.00 95.25 127 TRP A O 1
ATOM 931 N N . ASP A 1 128 ? 3.553 -8.097 -23.076 1.00 91.56 128 ASP A N 1
ATOM 932 C CA . ASP A 1 128 ? 2.160 -7.651 -23.014 1.00 91.56 128 ASP A CA 1
ATOM 933 C C . ASP A 1 128 ? 1.312 -8.481 -22.017 1.00 91.56 128 ASP A C 1
ATOM 935 O O . ASP A 1 128 ? 0.293 -8.005 -21.528 1.00 91.56 128 ASP A O 1
ATOM 939 N N . ASP A 1 129 ? 1.759 -9.689 -21.644 1.00 93.94 129 ASP A N 1
ATOM 940 C CA . ASP A 1 129 ? 1.042 -10.610 -20.738 1.00 93.94 129 ASP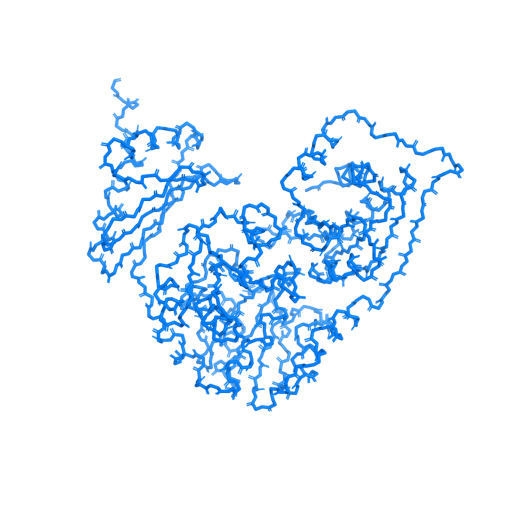 A CA 1
ATOM 941 C C . ASP A 1 129 ? 1.372 -10.397 -19.243 1.00 93.94 129 ASP A C 1
ATOM 943 O O . ASP A 1 129 ? 1.068 -11.243 -18.398 1.00 93.94 129 ASP A O 1
ATOM 947 N N . ALA A 1 130 ? 2.025 -9.286 -18.886 1.00 95.69 130 ALA A N 1
ATOM 948 C CA . ALA A 1 130 ? 2.516 -9.045 -17.527 1.00 95.69 130 ALA A CA 1
ATOM 949 C C . ALA A 1 130 ? 1.404 -9.078 -16.463 1.00 95.69 130 ALA A C 1
ATOM 951 O O . ALA A 1 130 ? 1.565 -9.717 -15.421 1.00 95.69 130 ALA A O 1
ATOM 952 N N . THR A 1 131 ? 0.257 -8.444 -16.737 1.00 95.69 131 THR A N 1
ATOM 953 C CA . THR A 1 131 ? -0.911 -8.451 -15.838 1.00 95.69 131 THR A CA 1
ATOM 954 C C . THR A 1 131 ? -1.470 -9.859 -15.651 1.00 95.69 131 THR A C 1
ATOM 956 O O . THR A 1 131 ? -1.763 -10.244 -14.525 1.00 95.69 131 THR A O 1
ATOM 959 N N . ALA A 1 132 ? -1.558 -10.658 -16.720 1.00 96.25 132 ALA A N 1
ATOM 960 C CA . ALA A 1 132 ? -2.062 -12.030 -16.644 1.00 96.25 132 ALA A CA 1
ATOM 961 C C . ALA A 1 132 ? -1.146 -12.929 -15.799 1.00 96.25 132 ALA A C 1
ATOM 963 O O . ALA A 1 132 ? -1.629 -13.699 -14.972 1.00 96.25 132 ALA A O 1
ATOM 964 N N . HIS A 1 133 ? 0.175 -12.787 -15.943 1.00 97.00 133 HIS A N 1
ATOM 965 C CA . HIS A 1 133 ? 1.136 -13.503 -15.102 1.00 97.00 133 HIS A CA 1
ATOM 966 C C . HIS A 1 133 ? 1.070 -13.083 -13.634 1.00 97.00 133 HIS A C 1
ATOM 968 O O . HIS A 1 133 ? 1.163 -13.934 -12.749 1.00 97.00 133 HIS A O 1
ATOM 974 N N . HIS A 1 134 ? 0.887 -11.789 -13.369 1.00 97.81 134 HIS A N 1
ATOM 975 C CA . HIS A 1 134 ? 0.712 -11.317 -12.004 1.00 97.81 134 HIS A CA 1
ATOM 976 C C . HIS A 1 134 ? -0.608 -11.830 -11.400 1.00 97.81 134 HIS A C 1
ATOM 978 O O . HIS A 1 134 ? -0.607 -12.322 -10.277 1.00 97.81 134 HIS A O 1
ATOM 984 N N . LEU A 1 135 ? -1.702 -11.824 -12.167 1.00 97.81 135 LEU A N 1
ATOM 985 C CA . LEU A 1 135 ? -2.988 -12.407 -11.777 1.00 97.81 135 LEU A CA 1
ATOM 986 C C . LEU A 1 135 ? -2.880 -13.913 -11.487 1.00 97.81 135 LEU A C 1
ATOM 988 O O . LEU A 1 135 ? -3.426 -14.388 -10.495 1.00 97.81 135 LEU A O 1
ATOM 992 N N . ASP A 1 136 ? -2.158 -14.671 -12.319 1.00 97.62 136 ASP A N 1
ATOM 993 C CA . ASP A 1 136 ? -1.879 -16.089 -12.061 1.00 97.62 136 ASP A CA 1
ATOM 994 C C . ASP A 1 136 ? -1.176 -16.273 -10.711 1.00 97.62 136 ASP A C 1
ATOM 996 O O . ASP A 1 136 ? -1.633 -17.072 -9.899 1.00 97.62 136 ASP A O 1
ATOM 1000 N N . HIS A 1 137 ? -0.121 -15.495 -10.441 1.00 97.19 137 HIS A N 1
ATOM 1001 C CA . HIS A 1 137 ? 0.603 -15.513 -9.163 1.00 97.19 137 HIS A CA 1
ATOM 1002 C C . HIS A 1 137 ? -0.288 -15.135 -7.974 1.00 97.19 137 HIS A C 1
ATOM 1004 O O . HIS A 1 137 ? -0.198 -15.742 -6.908 1.00 97.19 137 HIS A O 1
ATOM 1010 N N . LEU A 1 138 ? -1.169 -14.149 -8.151 1.00 97.38 138 LEU A N 1
ATOM 1011 C CA . LEU A 1 138 ? -2.119 -13.732 -7.125 1.00 97.38 138 LEU A CA 1
ATOM 1012 C C . LEU A 1 138 ? -3.159 -14.811 -6.824 1.00 97.38 138 LEU A C 1
ATOM 1014 O O . LEU A 1 138 ? -3.583 -14.900 -5.682 1.00 97.38 138 LEU A O 1
ATOM 1018 N N . CYS A 1 139 ? -3.568 -15.641 -7.781 1.00 97.50 139 CYS A N 1
ATOM 1019 C CA . CYS A 1 139 ? -4.597 -16.660 -7.549 1.00 97.50 139 CYS A CA 1
ATOM 1020 C C . CYS A 1 139 ? -4.031 -18.064 -7.268 1.00 97.50 139 CYS A C 1
ATOM 1022 O O . CYS A 1 139 ? -4.760 -18.935 -6.789 1.00 97.50 139 CYS A O 1
ATOM 1024 N N . GLU A 1 140 ? -2.760 -18.321 -7.581 1.00 95.69 140 GLU A N 1
ATOM 1025 C CA . GLU A 1 140 ? -2.161 -19.653 -7.492 1.00 95.69 140 GLU A CA 1
ATOM 1026 C C . GLU A 1 140 ? -2.191 -20.209 -6.059 1.00 95.69 140 GLU A C 1
ATOM 1028 O O . GLU A 1 140 ? -1.701 -19.603 -5.109 1.00 95.69 140 GLU A O 1
ATOM 1033 N N . GLY A 1 141 ? -2.778 -21.401 -5.903 1.00 92.44 141 GLY A N 1
ATOM 1034 C CA . GLY A 1 141 ? -2.807 -22.132 -4.634 1.00 92.44 141 GLY A CA 1
ATOM 1035 C C . GLY A 1 141 ? -3.724 -21.548 -3.553 1.00 92.44 141 GLY A C 1
ATOM 1036 O O . GLY A 1 141 ? -3.732 -22.083 -2.444 1.00 92.44 141 GLY A O 1
ATOM 1037 N N . ARG A 1 142 ? -4.498 -20.495 -3.848 1.00 94.75 142 ARG A N 1
ATOM 1038 C CA . ARG A 1 142 ? -5.407 -19.869 -2.878 1.00 94.75 142 ARG A CA 1
ATOM 1039 C C . ARG A 1 142 ? -6.776 -20.539 -2.838 1.00 94.75 142 ARG A C 1
ATOM 1041 O O . ARG A 1 142 ? -7.257 -21.084 -3.832 1.00 94.75 142 ARG A O 1
ATOM 1048 N N . THR A 1 143 ? -7.396 -20.485 -1.665 1.00 91.94 143 THR A N 1
ATOM 1049 C CA . THR A 1 143 ? -8.773 -20.937 -1.449 1.00 91.94 143 THR A CA 1
ATOM 1050 C C . THR A 1 143 ? -9.752 -19.994 -2.146 1.00 91.94 143 THR A C 1
ATOM 1052 O O . THR A 1 143 ? -9.494 -18.797 -2.263 1.00 91.94 143 THR A O 1
ATOM 1055 N N . SER A 1 144 ? -10.868 -20.547 -2.619 1.00 94.19 144 SER A N 1
ATOM 1056 C CA . SER A 1 144 ? -11.973 -19.755 -3.159 1.00 94.19 144 SER A CA 1
ATOM 1057 C C . SER A 1 144 ? -12.680 -18.984 -2.044 1.00 94.19 144 SER A C 1
ATOM 1059 O O . SER A 1 144 ? -12.807 -19.504 -0.940 1.00 94.19 144 SER A O 1
ATOM 1061 N N . VAL A 1 145 ? -13.141 -17.778 -2.363 1.00 94.38 145 VAL A N 1
ATOM 1062 C CA . VAL A 1 145 ? -13.879 -16.856 -1.481 1.00 94.38 145 VAL A CA 1
ATOM 1063 C C . VAL A 1 145 ? -15.252 -16.565 -2.091 1.00 94.38 145 VAL A C 1
ATOM 1065 O O . VAL A 1 145 ? -15.583 -15.438 -2.464 1.00 94.38 145 VAL A O 1
ATOM 1068 N N . SER A 1 146 ? -16.002 -17.642 -2.337 1.00 94.56 146 SER A N 1
ATOM 1069 C CA . SER A 1 146 ? -17.216 -17.623 -3.160 1.00 94.56 146 SER A CA 1
ATOM 1070 C C . SER A 1 146 ? -18.479 -17.158 -2.443 1.00 94.56 146 SER A C 1
ATOM 1072 O O . SER A 1 146 ? -19.504 -16.971 -3.098 1.00 94.56 146 SER A O 1
ATOM 1074 N N . ASP A 1 147 ? -18.429 -17.005 -1.120 1.00 95.12 147 ASP A N 1
ATOM 1075 C CA . ASP A 1 147 ? -19.559 -16.534 -0.320 1.00 95.12 147 ASP A CA 1
ATOM 1076 C C . ASP A 1 147 ? -19.497 -15.010 -0.089 1.00 95.12 147 ASP A C 1
ATOM 1078 O O . ASP A 1 147 ? -20.378 -14.457 0.566 1.00 95.12 147 ASP A O 1
ATOM 1082 N N . THR A 1 148 ? -18.509 -14.323 -0.681 1.00 97.69 148 THR A N 1
ATOM 1083 C CA . THR A 1 148 ? -18.286 -12.876 -0.542 1.00 97.69 148 THR A CA 1
ATOM 1084 C C . THR A 1 148 ? -18.730 -12.091 -1.780 1.00 97.69 148 THR A C 1
ATOM 1086 O O . THR A 1 148 ? -18.326 -12.385 -2.911 1.00 97.69 148 THR A O 1
ATOM 1089 N N . ARG A 1 149 ? -19.516 -11.033 -1.564 1.00 98.62 149 ARG A N 1
ATOM 1090 C CA . ARG A 1 149 ? -19.943 -10.053 -2.573 1.00 98.62 149 ARG A CA 1
ATOM 1091 C C . ARG A 1 149 ? -19.152 -8.763 -2.422 1.00 98.62 149 ARG A C 1
ATOM 1093 O O . ARG A 1 149 ? -19.096 -8.190 -1.333 1.00 98.62 149 ARG A O 1
ATOM 1100 N N . VAL A 1 150 ? -18.564 -8.284 -3.512 1.00 98.25 150 VAL A N 1
ATOM 1101 C CA . VAL A 1 150 ? -17.619 -7.163 -3.482 1.00 98.25 150 VAL A CA 1
ATOM 1102 C C . VAL A 1 150 ? -17.987 -6.104 -4.510 1.00 98.25 150 VAL A C 1
ATOM 1104 O O . VAL A 1 150 ? -18.156 -6.415 -5.685 1.00 98.25 150 VAL A O 1
ATOM 1107 N N . VAL A 1 151 ? -18.022 -4.838 -4.090 1.00 97.00 151 VAL A N 1
ATOM 1108 C CA . VAL A 1 151 ? -18.030 -3.693 -5.016 1.00 97.00 151 VAL A CA 1
ATOM 1109 C C . VAL A 1 151 ? -16.601 -3.184 -5.181 1.00 97.00 151 VAL A C 1
ATOM 1111 O O . VAL A 1 151 ? -15.966 -2.814 -4.195 1.00 97.00 151 VAL A O 1
ATOM 1114 N N . VAL A 1 152 ? -16.084 -3.123 -6.406 1.00 94.75 152 VAL A N 1
ATOM 1115 C CA . VAL A 1 152 ? -14.729 -2.620 -6.688 1.00 94.75 152 VAL A CA 1
ATOM 1116 C C . VAL A 1 152 ? -14.808 -1.339 -7.505 1.00 94.75 152 VAL A C 1
ATOM 1118 O O . VAL A 1 152 ? -15.346 -1.339 -8.609 1.00 94.75 152 VAL A O 1
ATOM 1121 N N . ALA A 1 153 ? -14.250 -0.246 -6.987 1.00 91.38 153 ALA A N 1
ATOM 1122 C CA . ALA A 1 153 ? -14.110 1.003 -7.728 1.00 91.38 153 ALA A CA 1
ATOM 1123 C C . ALA A 1 153 ? -12.912 0.919 -8.690 1.00 91.38 153 ALA A C 1
ATOM 1125 O O . ALA A 1 153 ? -11.778 1.176 -8.291 1.00 91.38 153 ALA A O 1
ATOM 1126 N N . VAL A 1 154 ? -13.176 0.571 -9.953 1.00 82.56 154 VAL A N 1
ATOM 1127 C CA . VAL A 1 154 ? -12.154 0.323 -10.996 1.00 82.56 154 VAL A CA 1
ATOM 1128 C C . VAL A 1 154 ? -11.777 1.576 -11.803 1.00 82.56 154 VAL A C 1
ATOM 1130 O O . VAL A 1 154 ? -10.815 1.583 -12.572 1.00 82.56 154 VAL A O 1
ATOM 1133 N N . GLY A 1 155 ? -12.508 2.682 -11.621 1.00 75.81 155 GLY A N 1
ATOM 1134 C CA . GLY A 1 155 ? -12.239 3.933 -12.335 1.00 75.81 155 GLY A CA 1
ATOM 1135 C C . GLY A 1 155 ? -12.662 3.866 -13.805 1.00 75.81 155 GLY A C 1
ATOM 1136 O O . GLY A 1 155 ? -13.775 3.452 -14.097 1.00 75.81 155 GLY A O 1
ATOM 1137 N N . GLU A 1 156 ? -11.801 4.323 -14.720 1.00 64.62 156 GLU A N 1
ATOM 1138 C CA . GLU A 1 156 ? -12.051 4.321 -16.177 1.00 64.62 156 GLU A CA 1
ATOM 1139 C C . GLU A 1 156 ? -11.496 3.065 -16.887 1.00 64.62 156 GLU A C 1
ATOM 1141 O O . GLU A 1 156 ? -11.428 3.034 -18.117 1.00 64.62 156 GLU A O 1
ATOM 1146 N N . ARG A 1 157 ? -11.031 2.054 -16.139 1.00 66.50 157 ARG A N 1
ATOM 1147 C CA . ARG A 1 157 ? -10.407 0.851 -16.705 1.00 66.50 157 ARG A CA 1
ATOM 1148 C C . ARG A 1 157 ? -11.364 -0.333 -16.709 1.00 66.50 157 ARG A C 1
ATOM 1150 O O . ARG A 1 157 ? -11.911 -0.687 -15.672 1.00 66.50 157 ARG A O 1
ATOM 1157 N N . ASP A 1 158 ? -11.447 -1.002 -17.856 1.00 67.69 158 ASP A N 1
ATOM 1158 C CA . ASP A 1 158 ? -12.094 -2.315 -17.967 1.00 67.69 158 ASP A CA 1
ATOM 1159 C C . ASP A 1 158 ? -11.191 -3.440 -17.417 1.00 67.69 158 ASP A C 1
ATOM 1161 O O . ASP A 1 158 ? -11.685 -4.478 -16.980 1.00 67.69 158 ASP A O 1
ATOM 1165 N N . ASP A 1 159 ? -9.867 -3.248 -17.466 1.00 79.50 159 ASP A N 1
ATOM 1166 C CA . ASP A 1 159 ? -8.837 -4.204 -17.056 1.00 79.50 159 ASP A CA 1
ATOM 1167 C C . ASP A 1 159 ? -8.269 -3.853 -15.672 1.00 79.50 159 ASP A C 1
ATOM 1169 O O . ASP A 1 159 ? -7.260 -3.150 -15.547 1.00 79.50 159 ASP A O 1
ATOM 1173 N N . ASP A 1 160 ? -8.924 -4.348 -14.621 1.00 91.19 160 ASP A N 1
ATOM 1174 C CA . ASP A 1 160 ? -8.506 -4.127 -13.239 1.00 91.19 160 ASP A CA 1
ATOM 1175 C C . ASP A 1 160 ? -8.083 -5.424 -12.538 1.00 91.19 160 ASP A C 1
ATOM 1177 O O . ASP A 1 160 ? -8.884 -6.328 -12.299 1.00 91.19 160 ASP A O 1
ATOM 1181 N N . ILE A 1 161 ? -6.803 -5.496 -12.159 1.00 94.19 161 ILE A N 1
ATOM 1182 C CA . ILE A 1 161 ? -6.207 -6.711 -11.591 1.00 94.19 161 ILE A CA 1
ATOM 1183 C C . ILE A 1 161 ? -6.816 -7.101 -10.237 1.00 94.19 161 ILE A C 1
ATOM 1185 O O . ILE A 1 161 ? -6.857 -8.288 -9.917 1.00 94.19 161 ILE A O 1
ATOM 1189 N N . MET A 1 162 ? -7.292 -6.137 -9.440 1.00 95.81 162 MET A N 1
ATOM 1190 C CA . MET A 1 162 ? -7.932 -6.429 -8.157 1.00 95.81 162 MET A CA 1
ATOM 1191 C C . MET A 1 162 ? -9.298 -7.075 -8.385 1.00 95.81 162 MET A C 1
ATOM 1193 O O . MET A 1 162 ? -9.559 -8.147 -7.837 1.00 95.81 162 MET A O 1
ATOM 1197 N N . ALA A 1 163 ? -10.143 -6.458 -9.216 1.00 96.12 163 ALA A N 1
ATOM 1198 C CA . ALA A 1 163 ? -11.448 -7.006 -9.570 1.00 96.12 163 ALA A CA 1
ATOM 1199 C C . ALA A 1 163 ? -11.324 -8.391 -10.228 1.00 96.12 163 ALA A C 1
ATOM 1201 O O . ALA A 1 163 ? -12.050 -9.316 -9.865 1.00 96.12 163 ALA A O 1
ATOM 1202 N N . ASP A 1 164 ? -10.368 -8.556 -11.145 1.00 96.81 164 ASP A N 1
ATOM 1203 C CA . ASP A 1 164 ? -10.135 -9.818 -11.852 1.00 96.81 164 ASP A CA 1
ATOM 1204 C C . ASP A 1 164 ? -9.638 -10.932 -10.919 1.00 96.81 164 ASP A C 1
ATOM 1206 O O . ASP A 1 164 ? -10.021 -12.093 -11.079 1.00 96.81 164 ASP A O 1
ATOM 1210 N N . ALA A 1 165 ? -8.807 -10.603 -9.924 1.00 97.94 165 ALA A N 1
ATOM 1211 C CA . ALA A 1 165 ? -8.339 -11.577 -8.941 1.00 97.94 165 ALA A CA 1
ATOM 1212 C C . ALA A 1 165 ? -9.467 -12.070 -8.029 1.00 97.94 165 ALA A C 1
ATOM 1214 O O . ALA A 1 165 ? -9.555 -13.270 -7.762 1.00 97.94 165 ALA A O 1
ATOM 1215 N N . LEU A 1 166 ? -10.343 -11.167 -7.583 1.00 98.38 166 LEU A N 1
ATOM 1216 C CA . LEU A 1 166 ? -11.500 -11.508 -6.753 1.00 98.38 166 LEU A CA 1
ATOM 1217 C C . LEU A 1 166 ? -12.513 -12.366 -7.524 1.00 98.38 166 LEU A C 1
ATOM 1219 O O . LEU A 1 166 ? -12.929 -13.412 -7.026 1.00 98.38 166 LEU A O 1
ATOM 1223 N N . ASP A 1 167 ? -12.834 -11.982 -8.762 1.00 97.56 167 ASP A N 1
ATOM 1224 C CA . ASP A 1 167 ? -13.720 -12.746 -9.652 1.00 97.56 167 ASP A CA 1
ATOM 1225 C C . ASP A 1 167 ? -13.156 -14.154 -9.915 1.00 97.56 167 ASP A C 1
ATOM 1227 O O . ASP A 1 167 ? -13.845 -15.165 -9.767 1.00 97.56 167 ASP A O 1
ATOM 1231 N N . ARG A 1 168 ? -11.847 -14.261 -10.191 1.00 98.00 168 ARG A N 1
ATOM 1232 C CA . ARG A 1 168 ? -11.173 -15.552 -10.408 1.00 98.00 168 ARG A CA 1
ATOM 1233 C C . ARG A 1 168 ? -11.153 -16.449 -9.167 1.00 98.00 168 ARG A C 1
ATOM 1235 O O . ARG A 1 168 ? -11.127 -17.674 -9.314 1.00 98.00 168 ARG A O 1
ATOM 1242 N N . LEU A 1 169 ? -11.157 -15.870 -7.967 1.00 98.31 169 LEU A N 1
ATOM 1243 C CA . LEU A 1 169 ? -11.263 -16.606 -6.703 1.00 98.31 169 LEU A CA 1
ATOM 1244 C C . LEU A 1 169 ? -12.717 -16.877 -6.282 1.00 98.31 169 LEU A C 1
ATOM 1246 O O . LEU A 1 169 ? -12.940 -17.586 -5.297 1.00 98.31 169 LEU A O 1
ATOM 1250 N N . GLY A 1 170 ? -13.695 -16.416 -7.063 1.00 98.12 170 GLY A N 1
ATOM 1251 C CA . GLY A 1 170 ? -15.101 -16.792 -6.955 1.00 98.12 170 GLY A CA 1
ATOM 1252 C C . GLY A 1 170 ? -16.012 -15.763 -6.291 1.00 98.12 170 GLY A C 1
ATOM 1253 O O . GLY A 1 170 ? -17.186 -16.084 -6.121 1.00 98.12 170 GLY A O 1
ATOM 1254 N N . CYS A 1 171 ? -15.519 -14.574 -5.927 1.00 98.19 171 CYS A N 1
ATOM 1255 C CA . CYS A 1 171 ? -16.376 -13.513 -5.393 1.00 98.19 171 CYS A CA 1
ATOM 1256 C C . CYS A 1 171 ? -17.442 -13.087 -6.415 1.00 98.19 171 CYS A C 1
ATOM 1258 O O . CYS A 1 171 ? -17.205 -13.110 -7.622 1.00 98.19 171 CYS A O 1
ATOM 1260 N N . ASP A 1 172 ? -18.587 -12.609 -5.930 1.00 98.00 172 ASP A N 1
ATOM 1261 C CA . ASP A 1 172 ? -19.558 -11.889 -6.762 1.00 98.00 172 ASP A CA 1
ATOM 1262 C C . ASP A 1 172 ? -19.119 -10.421 -6.875 1.00 98.00 172 ASP A C 1
ATOM 1264 O O . ASP A 1 172 ? -19.247 -9.656 -5.916 1.00 98.00 172 ASP A O 1
ATOM 1268 N N . VAL A 1 173 ? -18.510 -10.051 -8.007 1.00 97.25 173 VAL A N 1
ATOM 1269 C CA . VAL A 1 173 ? -17.851 -8.748 -8.187 1.00 97.25 173 VAL A CA 1
ATOM 1270 C C . VAL A 1 173 ? -18.721 -7.779 -8.988 1.00 97.25 173 VAL A C 1
ATOM 1272 O O . VAL A 1 173 ? -18.894 -7.920 -10.202 1.00 97.25 173 VAL A O 1
ATOM 1275 N N . GLU A 1 174 ? -19.175 -6.715 -8.329 1.00 95.38 174 GLU A N 1
ATOM 1276 C CA . GLU A 1 174 ? -19.739 -5.532 -8.976 1.00 95.38 174 GLU A CA 1
ATOM 1277 C C . GLU A 1 174 ? -18.623 -4.513 -9.244 1.00 95.38 174 GLU A C 1
ATOM 1279 O O . GLU A 1 174 ? -18.034 -3.941 -8.326 1.00 95.38 174 GLU A O 1
ATOM 1284 N N . ARG A 1 175 ? -18.319 -4.268 -10.522 1.00 93.50 175 ARG A N 1
ATOM 1285 C CA . ARG A 1 175 ? -17.371 -3.220 -10.924 1.00 93.50 175 ARG A CA 1
ATOM 1286 C C . ARG A 1 175 ? -18.096 -1.877 -10.975 1.00 93.50 175 ARG A C 1
ATOM 1288 O O . ARG A 1 175 ? -19.092 -1.728 -11.681 1.00 93.50 175 ARG A O 1
ATOM 1295 N N . LEU A 1 176 ? -17.586 -0.915 -10.217 1.00 89.12 176 LEU A N 1
ATOM 1296 C CA . LEU A 1 176 ? -18.082 0.448 -10.155 1.00 89.12 176 LEU A CA 1
ATOM 1297 C C . LEU A 1 176 ? -17.147 1.360 -10.945 1.00 89.12 176 LEU A C 1
ATOM 1299 O O . LEU A 1 176 ? -16.031 1.663 -10.512 1.00 89.12 176 LEU A O 1
ATOM 1303 N N . ASP A 1 177 ? -17.636 1.826 -12.087 1.00 79.88 177 ASP A N 1
ATOM 1304 C CA . ASP A 1 177 ? -16.919 2.798 -12.901 1.00 79.88 177 ASP A CA 1
ATOM 1305 C C . ASP A 1 177 ? -16.872 4.147 -12.172 1.00 79.88 177 ASP A C 1
ATOM 1307 O O . ASP A 1 177 ? -17.878 4.661 -11.665 1.00 79.88 177 ASP A O 1
ATOM 1311 N N . GLY A 1 178 ? -15.678 4.727 -12.093 1.00 61.66 178 GLY A N 1
ATOM 1312 C CA . GLY A 1 178 ? -15.458 5.975 -11.374 1.00 61.66 178 GLY A CA 1
ATOM 1313 C C . GLY A 1 178 ? -15.900 7.191 -12.186 1.00 61.66 178 GLY A C 1
ATOM 1314 O O . GLY A 1 178 ? -15.479 7.384 -13.321 1.00 61.66 178 GLY A O 1
ATOM 1315 N N . THR A 1 179 ? -16.675 8.083 -11.568 1.00 51.16 179 THR A N 1
ATOM 1316 C CA . THR A 1 179 ? -16.700 9.506 -11.946 1.00 51.16 179 THR A CA 1
ATOM 1317 C C . THR A 1 179 ? -15.740 10.289 -11.049 1.00 51.16 179 THR A C 1
ATOM 1319 O O . THR A 1 179 ? -15.572 9.942 -9.883 1.00 51.16 179 THR A O 1
ATOM 1322 N N . THR A 1 180 ? -15.157 11.371 -11.570 1.00 49.25 180 THR A N 1
ATOM 1323 C CA . THR A 1 180 ? -14.072 12.215 -11.013 1.00 49.25 180 THR A CA 1
ATOM 1324 C C . THR A 1 180 ? -14.254 12.822 -9.605 1.00 49.25 180 THR A C 1
ATOM 1326 O O . THR A 1 180 ? -13.401 13.598 -9.186 1.00 49.25 180 THR A O 1
ATOM 1329 N N . ASP A 1 181 ? -15.326 12.509 -8.873 1.00 50.81 181 ASP A N 1
ATOM 1330 C CA . ASP A 1 181 ? -15.638 13.098 -7.558 1.00 50.81 181 ASP A CA 1
ATOM 1331 C C . ASP A 1 181 ? -15.178 12.250 -6.350 1.00 50.81 181 ASP A C 1
ATOM 1333 O O . ASP A 1 181 ? -15.295 12.700 -5.208 1.00 50.81 181 ASP A O 1
ATOM 1337 N N . ASP A 1 182 ? -14.617 11.054 -6.559 1.00 63.94 182 ASP A N 1
ATOM 1338 C CA . ASP A 1 182 ? -14.099 10.226 -5.463 1.00 63.94 182 ASP A CA 1
ATOM 1339 C C . ASP A 1 182 ? -12.623 10.543 -5.180 1.00 63.94 182 ASP A C 1
ATOM 1341 O O . ASP A 1 182 ? -11.714 10.106 -5.884 1.00 63.94 182 ASP A O 1
ATOM 1345 N N . SER A 1 183 ? -12.371 11.315 -4.118 1.00 65.44 183 SER A N 1
ATOM 1346 C CA . SER A 1 183 ? -11.005 11.518 -3.623 1.00 65.44 183 SER A CA 1
ATOM 1347 C C . SER A 1 183 ? -10.437 10.216 -3.048 1.00 65.44 183 SER A C 1
ATOM 1349 O O . SER A 1 183 ? -11.084 9.553 -2.229 1.00 65.44 183 SER A O 1
ATOM 1351 N N . PHE A 1 184 ? -9.215 9.867 -3.461 1.00 77.19 184 PHE A N 1
ATOM 1352 C CA . PHE A 1 184 ? -8.475 8.728 -2.925 1.00 77.19 184 PHE A CA 1
ATOM 1353 C C . PHE A 1 184 ? -7.378 9.212 -1.957 1.00 77.19 184 PHE A C 1
ATOM 1355 O O . PHE A 1 184 ? -6.438 9.895 -2.377 1.00 77.19 184 PHE A O 1
ATOM 1362 N N . PRO A 1 185 ? -7.478 8.920 -0.649 1.00 74.56 185 PRO A N 1
ATOM 1363 C CA . PRO A 1 185 ? -6.599 9.504 0.356 1.00 74.56 185 PRO A CA 1
ATOM 1364 C C . PRO A 1 185 ? -5.199 8.870 0.356 1.00 74.56 185 PRO A C 1
ATOM 1366 O O . PRO A 1 185 ? -5.039 7.671 0.547 1.00 74.56 185 PRO A O 1
ATOM 1369 N N . ARG A 1 186 ? -4.153 9.705 0.283 1.00 73.31 186 ARG A N 1
ATOM 1370 C CA . ARG A 1 186 ? -2.754 9.316 0.593 1.00 73.31 186 ARG A CA 1
ATOM 1371 C C . ARG A 1 186 ? -2.373 9.501 2.066 1.00 73.31 186 ARG A C 1
ATOM 1373 O O . ARG A 1 186 ? -1.220 9.327 2.456 1.00 73.31 186 ARG A O 1
ATOM 1380 N N . ARG A 1 187 ? -3.333 9.929 2.883 1.00 80.19 187 ARG A N 1
ATOM 1381 C CA . ARG A 1 187 ? -3.191 10.140 4.329 1.00 80.19 187 ARG A CA 1
ATOM 1382 C C . ARG A 1 187 ? -3.688 8.913 5.087 1.00 80.19 187 ARG A C 1
ATOM 1384 O O . ARG A 1 187 ? -4.330 8.046 4.506 1.00 80.19 187 ARG A O 1
ATOM 1391 N N . ARG A 1 188 ? -3.460 8.884 6.403 1.00 83.38 188 ARG A N 1
ATOM 1392 C CA . ARG A 1 188 ? -4.172 7.958 7.291 1.00 83.38 188 ARG A CA 1
ATOM 1393 C C . ARG A 1 188 ? -5.677 8.072 7.067 1.00 83.38 188 ARG A C 1
ATOM 1395 O O . ARG A 1 188 ? -6.225 9.168 7.188 1.00 83.38 188 ARG A O 1
ATOM 1402 N N . VAL A 1 189 ? -6.313 6.937 6.819 1.00 85.25 189 VAL A N 1
ATOM 1403 C CA . VAL A 1 189 ? -7.765 6.839 6.691 1.00 85.25 189 VAL A CA 1
ATOM 1404 C C . VAL A 1 189 ? -8.358 6.572 8.070 1.00 85.25 189 VAL A C 1
ATOM 1406 O O . VAL A 1 189 ? -7.961 5.623 8.747 1.00 85.25 189 VAL A O 1
ATOM 1409 N N . ALA A 1 190 ? -9.266 7.433 8.519 1.00 86.38 190 ALA A N 1
ATOM 1410 C CA . ALA A 1 190 ? -9.970 7.251 9.784 1.00 86.38 190 ALA A CA 1
ATOM 1411 C C . ALA A 1 190 ? -11.310 6.538 9.560 1.00 86.38 190 ALA A C 1
ATOM 1413 O O . ALA A 1 190 ? -11.884 6.603 8.478 1.00 86.38 190 ALA A O 1
ATOM 1414 N N . ALA A 1 191 ? -11.832 5.890 10.601 1.00 84.31 191 ALA A N 1
ATOM 1415 C CA . ALA A 1 191 ? -13.206 5.400 10.561 1.00 84.31 191 ALA A CA 1
ATOM 1416 C C . ALA A 1 191 ? -14.176 6.579 10.349 1.00 84.31 191 ALA A C 1
ATOM 1418 O O . ALA A 1 191 ? -14.057 7.602 11.033 1.00 84.31 191 ALA A O 1
ATOM 1419 N N . GLY A 1 192 ? -15.112 6.430 9.408 1.00 81.12 192 GLY A N 1
ATOM 1420 C CA . GLY A 1 192 ? -16.082 7.473 9.049 1.00 81.12 192 GLY A CA 1
ATOM 1421 C C . GLY A 1 192 ? -15.519 8.626 8.204 1.00 81.12 192 GLY A C 1
ATOM 1422 O O . GLY A 1 192 ? -16.139 9.689 8.140 1.00 81.12 192 GLY A O 1
ATOM 1423 N N . ASP A 1 193 ? -14.345 8.451 7.585 1.00 85.31 193 ASP A N 1
ATOM 1424 C CA . ASP A 1 193 ? -13.806 9.381 6.583 1.00 85.31 193 ASP A CA 1
ATOM 1425 C C . ASP A 1 193 ? -14.762 9.513 5.374 1.00 85.31 193 ASP A C 1
ATOM 1427 O O . ASP A 1 193 ? -15.554 8.615 5.077 1.00 85.31 193 ASP A O 1
ATOM 1431 N N . ASP A 1 194 ? -14.726 10.654 4.683 1.00 86.12 194 ASP A N 1
ATOM 1432 C CA . ASP A 1 194 ? -15.577 10.932 3.524 1.00 86.12 194 ASP A CA 1
ATOM 1433 C C . ASP A 1 194 ? -14.971 10.516 2.174 1.00 86.12 194 ASP A C 1
ATOM 1435 O O . ASP A 1 194 ? -15.622 10.675 1.138 1.00 86.12 194 ASP A O 1
ATOM 1439 N N . ALA A 1 195 ? -13.777 9.916 2.197 1.00 85.00 195 ALA A N 1
ATOM 1440 C CA . ALA A 1 195 ? -13.137 9.274 1.055 1.00 85.00 195 ALA A CA 1
ATOM 1441 C C . ALA A 1 195 ? -14.045 8.261 0.332 1.00 85.00 195 ALA A C 1
ATOM 1443 O O . ALA A 1 195 ? -14.910 7.625 0.939 1.00 85.00 195 ALA A O 1
ATOM 1444 N N . CYS A 1 196 ? -13.810 8.091 -0.976 1.00 87.31 196 CYS A N 1
ATOM 1445 C CA . CYS A 1 196 ? -14.500 7.102 -1.817 1.00 87.31 196 CYS A CA 1
ATOM 1446 C C . CYS A 1 196 ? -16.038 7.180 -1.715 1.00 87.31 196 CYS A C 1
ATOM 1448 O O . CYS A 1 196 ? -16.732 6.173 -1.562 1.00 87.31 196 CYS A O 1
ATOM 1450 N N . GLY A 1 197 ? -16.589 8.398 -1.746 1.00 89.50 197 GLY A N 1
ATOM 1451 C CA . GLY A 1 197 ? -18.008 8.645 -1.495 1.00 89.50 197 GLY A CA 1
ATOM 1452 C C . GLY A 1 197 ? -18.963 7.880 -2.418 1.00 89.50 197 GLY A C 1
ATOM 1453 O O . GLY A 1 197 ? -20.062 7.524 -1.989 1.00 89.50 197 GLY A O 1
ATOM 1454 N N . THR A 1 198 ? -18.583 7.627 -3.670 1.00 90.62 198 THR A N 1
ATOM 1455 C CA . THR A 1 198 ? -19.387 6.859 -4.630 1.00 90.62 198 THR A CA 1
ATOM 1456 C C . THR A 1 198 ? -19.368 5.378 -4.294 1.00 90.62 198 THR A C 1
ATOM 1458 O O . THR A 1 198 ? -20.447 4.796 -4.185 1.00 90.62 198 THR A O 1
ATOM 1461 N N . LEU A 1 199 ? -18.194 4.811 -3.997 1.00 92.62 199 LEU A N 1
ATOM 1462 C CA . LEU A 1 199 ? -18.071 3.440 -3.487 1.00 92.62 199 LEU A CA 1
ATOM 1463 C C . LEU A 1 199 ? -18.922 3.226 -2.230 1.00 92.62 199 LEU A C 1
ATOM 1465 O O . LEU A 1 199 ? -19.723 2.300 -2.171 1.00 92.62 199 LEU A O 1
ATOM 1469 N N . ARG A 1 200 ? -18.821 4.131 -1.252 1.00 93.75 200 ARG A N 1
ATOM 1470 C CA . ARG A 1 200 ? -19.598 4.061 -0.005 1.00 93.75 200 ARG A CA 1
ATOM 1471 C C . ARG A 1 200 ? -21.101 3.985 -0.237 1.00 93.75 200 ARG A C 1
ATOM 1473 O O . ARG A 1 200 ? -21.787 3.164 0.363 1.00 93.75 200 ARG A O 1
ATOM 1480 N N . ARG A 1 201 ? -21.620 4.850 -1.115 1.00 93.44 201 ARG A N 1
ATOM 1481 C CA . ARG A 1 201 ? -23.048 4.864 -1.459 1.00 93.44 201 ARG A CA 1
ATOM 1482 C C . ARG A 1 201 ? -23.469 3.603 -2.206 1.00 93.44 201 ARG A C 1
ATOM 1484 O O . ARG A 1 201 ? -24.587 3.154 -1.984 1.00 93.44 201 ARG A O 1
ATOM 1491 N N . ALA A 1 202 ? -22.617 3.074 -3.084 1.00 94.31 202 ALA A N 1
ATOM 1492 C CA . ALA A 1 202 ? -22.894 1.842 -3.815 1.00 94.31 202 ALA A CA 1
ATOM 1493 C C . ALA A 1 202 ? -22.990 0.644 -2.859 1.00 94.31 202 ALA A C 1
ATOM 1495 O O . ALA A 1 202 ? -23.980 -0.083 -2.891 1.00 94.31 202 ALA A O 1
ATOM 1496 N N . VAL A 1 203 ? -22.038 0.512 -1.930 1.00 96.31 203 VAL A N 1
ATOM 1497 C CA . VAL A 1 203 ? -22.071 -0.535 -0.897 1.00 96.31 203 VAL A CA 1
ATOM 1498 C C . VAL A 1 203 ? -23.313 -0.395 -0.016 1.00 96.31 203 VAL A C 1
ATOM 1500 O O . VAL A 1 203 ? -24.109 -1.320 0.056 1.00 96.31 203 VAL A O 1
ATOM 1503 N N . ALA A 1 204 ? -23.578 0.795 0.538 1.00 96.19 204 ALA A N 1
ATOM 1504 C CA . ALA A 1 204 ? -24.754 1.030 1.387 1.00 96.19 204 ALA A CA 1
ATOM 1505 C C . ALA A 1 204 ? -26.111 0.791 0.688 1.00 96.19 204 ALA A C 1
ATOM 1507 O O . ALA A 1 204 ? -27.140 0.674 1.357 1.00 96.19 204 ALA A O 1
ATOM 1508 N N . ALA A 1 205 ? -26.142 0.804 -0.648 1.00 96.88 205 ALA A N 1
ATOM 1509 C CA . ALA A 1 205 ? -27.343 0.604 -1.456 1.00 96.88 205 ALA A CA 1
ATOM 1510 C C . ALA A 1 205 ? -27.455 -0.808 -2.061 1.00 96.88 205 ALA A C 1
ATOM 1512 O O . ALA A 1 205 ? -28.425 -1.070 -2.777 1.00 96.88 205 ALA A O 1
ATOM 1513 N N . SER A 1 206 ? -26.491 -1.690 -1.795 1.00 96.44 206 SER A N 1
ATOM 1514 C CA . SER A 1 206 ? -26.424 -3.059 -2.311 1.00 96.44 206 SER A CA 1
ATOM 1515 C C . SER A 1 206 ? -26.409 -4.078 -1.164 1.00 96.44 206 SER A C 1
ATOM 1517 O O . SER A 1 206 ? -26.493 -3.716 0.006 1.00 96.44 206 SER A O 1
ATOM 1519 N N . ASP A 1 207 ? -26.337 -5.363 -1.512 1.00 96.31 207 ASP A N 1
ATOM 1520 C CA . ASP A 1 207 ? -26.107 -6.457 -0.561 1.00 96.31 207 ASP A CA 1
ATOM 1521 C C . ASP A 1 207 ? -24.614 -6.853 -0.539 1.00 96.31 207 ASP A C 1
ATOM 1523 O O . ASP A 1 207 ? -24.299 -8.033 -0.392 1.00 96.31 207 ASP A O 1
ATOM 1527 N N . ALA A 1 208 ? -23.706 -5.912 -0.814 1.00 98.12 208 ALA A N 1
ATOM 1528 C CA . ALA A 1 208 ? -22.273 -6.178 -0.826 1.00 98.12 208 ALA A CA 1
ATOM 1529 C C . ALA A 1 208 ? -21.724 -6.326 0.598 1.00 98.12 208 ALA A C 1
ATOM 1531 O O . ALA A 1 208 ? -22.067 -5.545 1.485 1.00 98.12 208 ALA A O 1
ATOM 1532 N N . ASP A 1 209 ? -20.831 -7.293 0.796 1.00 98.56 209 ASP A N 1
ATOM 1533 C CA . ASP A 1 209 ? -20.191 -7.536 2.089 1.00 98.56 209 ASP A CA 1
ATOM 1534 C C . ASP A 1 209 ? -19.021 -6.571 2.320 1.00 98.56 209 ASP A C 1
ATOM 1536 O O . ASP A 1 209 ? -18.723 -6.204 3.456 1.00 98.56 209 ASP A O 1
ATOM 1540 N N . ILE A 1 210 ? -18.363 -6.140 1.237 1.00 98.44 210 ILE A N 1
ATOM 1541 C CA . ILE A 1 210 ? -17.268 -5.166 1.258 1.00 98.44 210 ILE A CA 1
ATOM 1542 C C . ILE A 1 210 ? -17.226 -4.317 -0.015 1.00 98.44 210 ILE A C 1
ATOM 1544 O O . ILE A 1 210 ? -17.570 -4.764 -1.110 1.00 98.44 210 ILE A O 1
ATOM 1548 N N . GLY A 1 211 ? -16.734 -3.086 0.120 1.00 97.56 211 GLY A N 1
ATOM 1549 C CA . GLY A 1 211 ? -16.333 -2.237 -1.000 1.00 97.56 211 GLY A CA 1
ATOM 1550 C C . GLY A 1 211 ? -14.837 -1.968 -0.997 1.00 97.56 211 GLY A C 1
ATOM 1551 O O . GLY A 1 211 ? -14.266 -1.721 0.062 1.00 97.56 211 GLY A O 1
ATOM 1552 N N . LEU A 1 212 ? -14.201 -1.964 -2.167 1.00 96.44 212 LEU A N 1
ATOM 1553 C CA . LEU A 1 212 ? -12.756 -1.793 -2.310 1.00 96.44 212 LEU A CA 1
ATOM 1554 C C . LEU A 1 212 ? -12.412 -0.743 -3.369 1.00 96.44 212 LEU A C 1
ATOM 1556 O O . LEU A 1 212 ? -13.043 -0.663 -4.422 1.00 96.44 212 LEU A O 1
ATOM 1560 N N . ALA A 1 213 ? -11.386 0.055 -3.090 1.00 93.38 213 ALA A N 1
ATOM 1561 C CA . ALA A 1 213 ? -10.794 1.001 -4.029 1.00 93.38 213 ALA A CA 1
ATOM 1562 C C . ALA A 1 213 ? -9.269 0.999 -3.897 1.00 93.38 213 ALA A C 1
ATOM 1564 O O . ALA A 1 213 ? -8.735 0.753 -2.813 1.00 93.38 213 ALA A O 1
ATOM 1565 N N . HIS A 1 214 ? -8.574 1.360 -4.973 1.00 90.31 214 HIS A N 1
ATOM 1566 C CA . HIS A 1 214 ? -7.128 1.572 -4.974 1.00 90.31 214 HIS A CA 1
ATOM 1567 C C . HIS A 1 214 ? -6.727 2.854 -5.718 1.00 90.31 214 HIS A C 1
ATOM 1569 O O . HIS A 1 214 ? -7.539 3.456 -6.421 1.00 90.31 214 HIS A O 1
ATOM 1575 N N . ASP A 1 215 ? -5.476 3.300 -5.552 1.00 84.50 215 ASP A N 1
ATOM 1576 C CA . ASP A 1 215 ? -4.929 4.408 -6.342 1.00 84.50 215 ASP A CA 1
ATOM 1577 C C . ASP A 1 215 ? -4.513 3.965 -7.749 1.00 84.50 215 ASP A C 1
ATOM 1579 O O . ASP A 1 215 ? -4.536 2.786 -8.097 1.00 84.50 215 ASP A O 1
ATOM 1583 N N . ALA A 1 216 ? -4.127 4.941 -8.576 1.00 81.06 216 ALA A N 1
ATOM 1584 C CA . ALA A 1 216 ? -3.820 4.762 -9.993 1.00 81.06 216 ALA A CA 1
ATOM 1585 C C . ALA A 1 216 ? -2.780 3.669 -10.288 1.00 81.06 216 ALA A C 1
ATOM 1587 O O . ALA A 1 216 ? -2.801 3.092 -11.374 1.00 81.06 216 ALA A O 1
ATOM 1588 N N . ASP A 1 217 ? -1.878 3.382 -9.346 1.00 86.44 217 ASP A N 1
ATOM 1589 C CA . ASP A 1 217 ? -0.870 2.337 -9.493 1.00 86.44 217 ASP A CA 1
ATOM 1590 C C . ASP A 1 217 ? -1.051 1.128 -8.564 1.00 86.44 217 ASP A C 1
ATOM 1592 O O . ASP A 1 217 ? -0.172 0.265 -8.520 1.00 86.44 217 ASP A O 1
ATOM 1596 N N . ALA A 1 218 ? -2.212 1.042 -7.911 1.00 89.88 218 ALA A N 1
ATOM 1597 C CA . ALA A 1 218 ? -2.733 -0.115 -7.188 1.00 89.88 218 ALA A CA 1
ATOM 1598 C C . ALA A 1 218 ? -1.810 -0.681 -6.094 1.00 89.88 218 ALA A C 1
ATOM 1600 O O . ALA A 1 218 ? -1.699 -1.898 -5.921 1.00 89.88 218 ALA A O 1
ATOM 1601 N N . ASP A 1 219 ? -1.152 0.197 -5.333 1.00 89.12 219 ASP A N 1
ATOM 1602 C CA . ASP A 1 219 ? -0.330 -0.197 -4.177 1.00 89.12 219 ASP A CA 1
ATOM 1603 C C . ASP A 1 219 ? -1.010 0.085 -2.827 1.00 89.12 219 ASP A C 1
ATOM 1605 O O . ASP A 1 219 ? -0.593 -0.440 -1.789 1.00 89.12 219 ASP A O 1
ATOM 1609 N N . ARG A 1 220 ? -2.082 0.885 -2.852 1.00 90.25 220 ARG A N 1
ATOM 1610 C CA . ARG A 1 220 ? -2.883 1.270 -1.693 1.00 90.25 220 ARG A CA 1
ATOM 1611 C C . ARG A 1 220 ? -4.302 0.742 -1.813 1.00 90.25 220 ARG A C 1
ATOM 1613 O O . ARG A 1 220 ? -4.909 0.841 -2.871 1.00 90.25 220 ARG A O 1
ATOM 1620 N N . LEU A 1 221 ? -4.849 0.263 -0.703 1.00 93.94 221 LEU A N 1
ATOM 1621 C CA . LEU A 1 221 ? -6.225 -0.194 -0.569 1.00 93.94 221 LEU A CA 1
ATOM 1622 C C . LEU A 1 221 ? -7.005 0.726 0.380 1.00 93.94 221 LEU A C 1
ATOM 1624 O O . LEU A 1 221 ? -6.559 1.013 1.492 1.00 93.94 221 LEU A O 1
ATOM 1628 N N . VAL A 1 222 ? -8.200 1.128 -0.040 1.00 94.31 222 VAL A N 1
ATOM 1629 C CA . VAL A 1 222 ? -9.260 1.637 0.836 1.00 94.31 222 VAL A CA 1
ATOM 1630 C C . VAL A 1 222 ? -10.373 0.600 0.864 1.00 94.31 222 VAL A C 1
ATOM 1632 O O . VAL A 1 222 ? -10.789 0.121 -0.190 1.00 94.31 222 VAL A O 1
ATOM 1635 N N . ALA A 1 223 ? -10.855 0.276 2.063 1.00 96.38 223 ALA A N 1
ATOM 1636 C CA . ALA A 1 223 ? -11.983 -0.625 2.248 1.00 96.38 223 ALA A CA 1
ATOM 1637 C C . ALA A 1 223 ? -13.171 0.089 2.896 1.00 96.38 223 ALA A C 1
ATOM 1639 O O . ALA A 1 223 ? -13.014 0.949 3.770 1.00 96.38 223 ALA A O 1
ATOM 1640 N N . VAL A 1 224 ? -14.355 -0.311 2.463 1.00 96.69 224 VAL A N 1
ATOM 1641 C CA . VAL A 1 224 ? -15.658 0.091 2.973 1.00 96.69 224 VAL A CA 1
ATOM 1642 C C . VAL A 1 224 ? -16.338 -1.168 3.499 1.00 96.69 224 VAL A C 1
ATOM 1644 O O . VAL A 1 224 ? -16.325 -2.196 2.822 1.00 96.69 224 VAL A O 1
ATOM 1647 N N . ASP A 1 225 ? -16.879 -1.103 4.711 1.00 97.88 225 ASP A N 1
ATOM 1648 C CA . ASP A 1 225 ? -17.634 -2.209 5.301 1.00 97.88 225 ASP A CA 1
ATOM 1649 C C . ASP A 1 225 ? -19.036 -2.348 4.691 1.00 97.88 225 ASP A C 1
ATOM 1651 O O . ASP A 1 225 ? -19.490 -1.493 3.929 1.00 97.88 225 ASP A O 1
ATOM 1655 N N . GLU A 1 226 ? -19.751 -3.410 5.054 1.00 98.06 226 GLU A N 1
ATOM 1656 C CA . GLU A 1 226 ? -21.090 -3.720 4.542 1.00 98.06 226 GLU A CA 1
ATOM 1657 C C . GLU A 1 226 ? -22.145 -2.639 4.854 1.00 98.06 226 GLU A C 1
ATOM 1659 O O . GLU A 1 226 ? -23.252 -2.654 4.318 1.00 98.06 226 GLU A O 1
ATOM 1664 N N . THR A 1 227 ? -21.832 -1.676 5.729 1.00 96.75 227 THR A N 1
ATOM 1665 C CA . THR A 1 227 ? -22.720 -0.554 6.066 1.00 96.75 227 THR A CA 1
ATOM 1666 C C . THR A 1 227 ? -22.471 0.688 5.207 1.00 96.75 227 THR A C 1
ATOM 1668 O O . THR A 1 227 ? -23.220 1.666 5.301 1.00 96.75 227 THR A O 1
ATOM 1671 N N . GLY A 1 228 ? -21.450 0.656 4.344 1.00 95.81 228 GLY A N 1
ATOM 1672 C CA . GLY A 1 228 ? -21.019 1.795 3.537 1.00 95.81 228 GLY A CA 1
ATOM 1673 C C . GLY A 1 228 ? -20.077 2.755 4.268 1.00 95.81 228 GLY A C 1
ATOM 1674 O O . GLY A 1 228 ? -19.843 3.875 3.791 1.00 95.81 228 GLY A O 1
ATOM 1675 N N . GLU A 1 229 ? -19.526 2.352 5.413 1.00 95.19 229 GLU A N 1
ATOM 1676 C CA . GLU A 1 229 ? -18.583 3.161 6.177 1.00 95.19 229 GLU A CA 1
ATOM 1677 C C . GLU A 1 229 ? -17.137 2.782 5.854 1.00 95.19 229 GLU A C 1
ATOM 1679 O O . GLU A 1 229 ? -16.783 1.618 5.681 1.00 95.19 229 GLU A O 1
ATOM 1684 N N . VAL A 1 230 ? -16.274 3.794 5.753 1.00 94.38 230 VAL A N 1
ATOM 1685 C CA . VAL A 1 230 ? -14.847 3.570 5.508 1.00 94.38 230 VAL A CA 1
ATOM 1686 C C . VAL A 1 230 ? -14.223 2.927 6.737 1.00 94.38 230 VAL A C 1
ATOM 1688 O O . VAL A 1 230 ? -14.324 3.460 7.850 1.00 94.38 230 VAL A O 1
ATOM 1691 N N . VAL A 1 231 ? -13.512 1.823 6.523 1.00 95.25 231 VAL A N 1
ATOM 1692 C CA . VAL A 1 231 ? -12.771 1.149 7.585 1.00 95.25 231 VAL A CA 1
ATOM 1693 C C . VAL A 1 231 ? -11.471 1.904 7.847 1.00 95.25 231 VAL A C 1
ATOM 1695 O O . VAL A 1 231 ? -10.692 2.192 6.939 1.00 95.25 231 VAL A O 1
ATOM 1698 N N . GLY A 1 232 ? -11.222 2.236 9.115 1.00 94.31 232 GLY A N 1
A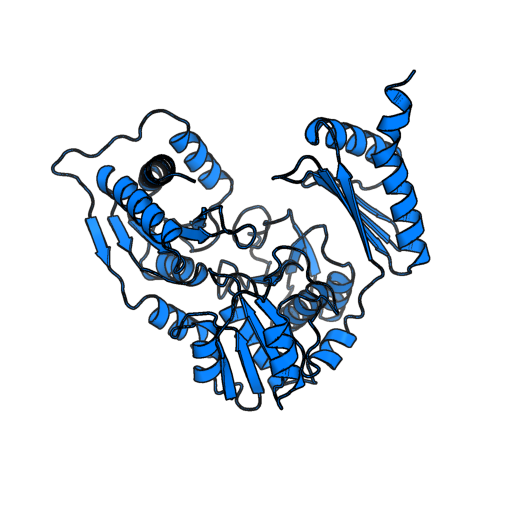TOM 1699 C CA . GLY A 1 232 ? -10.008 2.944 9.511 1.00 94.31 232 GLY A CA 1
ATOM 1700 C C . GLY A 1 232 ? -8.745 2.141 9.186 1.00 94.31 232 GLY A C 1
ATOM 1701 O O . GLY A 1 232 ? -8.669 0.944 9.462 1.00 94.31 232 GLY A O 1
ATOM 1702 N N . GLY A 1 233 ? -7.718 2.808 8.661 1.00 93.88 233 GLY A N 1
ATOM 1703 C CA . GLY A 1 233 ? -6.502 2.150 8.186 1.00 93.88 233 GLY A CA 1
ATOM 1704 C C . GLY A 1 233 ? -5.715 1.422 9.279 1.00 93.88 233 GLY A C 1
ATOM 1705 O O . GLY A 1 233 ? -5.109 0.393 8.991 1.00 93.88 233 GLY A O 1
ATOM 1706 N N . ASP A 1 234 ? -5.752 1.889 10.536 1.00 94.50 234 ASP A N 1
ATOM 1707 C CA . ASP A 1 234 ? -5.182 1.138 11.668 1.00 94.50 234 ASP A CA 1
ATOM 1708 C C . ASP A 1 234 ? -5.963 -0.145 11.973 1.00 94.50 234 ASP A C 1
ATOM 1710 O O . ASP A 1 234 ? -5.358 -1.136 12.376 1.00 94.50 234 ASP A O 1
ATOM 1714 N N . ALA A 1 235 ? -7.288 -0.131 11.793 1.00 96.06 235 ALA A N 1
ATOM 1715 C CA . ALA A 1 235 ? -8.125 -1.302 12.021 1.00 96.06 235 ALA A CA 1
ATOM 1716 C C . ALA A 1 235 ? -7.838 -2.362 10.954 1.00 96.06 235 ALA A C 1
ATOM 1718 O O . ALA A 1 235 ? -7.498 -3.486 11.308 1.00 96.06 235 ALA A O 1
ATOM 1719 N N . LEU A 1 236 ? -7.844 -1.983 9.670 1.00 96.50 236 LEU A N 1
ATOM 1720 C CA . LEU A 1 236 ? -7.436 -2.874 8.575 1.00 96.50 236 LEU A CA 1
ATOM 1721 C C . LEU A 1 236 ? -6.019 -3.423 8.781 1.00 96.50 236 LEU A C 1
ATOM 1723 O O . LEU A 1 236 ? -5.805 -4.629 8.678 1.00 96.50 236 LEU A O 1
ATOM 1727 N N . LEU A 1 237 ? -5.062 -2.561 9.145 1.00 96.19 237 LEU A N 1
ATOM 1728 C CA . LEU A 1 237 ? -3.686 -2.977 9.420 1.00 96.19 237 LEU A CA 1
ATOM 1729 C C . LEU A 1 237 ? -3.620 -4.018 10.548 1.00 96.19 237 LEU A C 1
ATOM 1731 O O . LEU A 1 237 ? -2.894 -5.002 10.433 1.00 96.19 237 LEU A O 1
ATOM 1735 N N . ALA A 1 238 ? -4.385 -3.825 11.625 1.00 97.19 238 ALA A N 1
ATOM 1736 C CA . ALA A 1 238 ? -4.453 -4.775 12.730 1.00 97.19 238 ALA A CA 1
ATOM 1737 C C . ALA A 1 238 ? -5.131 -6.098 12.337 1.00 97.19 238 ALA A C 1
ATOM 1739 O O . ALA A 1 238 ? -4.684 -7.150 12.789 1.00 97.19 238 ALA A O 1
ATOM 1740 N N . LEU A 1 239 ? -6.174 -6.065 11.498 1.00 97.50 239 LEU A N 1
ATOM 1741 C CA . LEU A 1 239 ? -6.849 -7.267 10.998 1.00 97.50 239 LEU A CA 1
ATOM 1742 C C . LEU A 1 239 ? -5.896 -8.130 10.162 1.00 97.50 239 LEU A C 1
ATOM 1744 O O . LEU A 1 239 ? -5.729 -9.313 10.464 1.00 97.50 239 LEU A O 1
ATOM 1748 N N . PHE A 1 240 ? -5.198 -7.526 9.198 1.00 97.69 240 PHE A N 1
ATOM 1749 C CA . PHE A 1 240 ? -4.187 -8.213 8.389 1.00 97.69 240 PHE A CA 1
ATOM 1750 C C . PHE A 1 240 ? -3.012 -8.727 9.222 1.00 97.69 240 PHE A C 1
ATOM 1752 O O . PHE A 1 240 ? -2.552 -9.856 9.033 1.00 97.69 240 PHE A O 1
ATOM 1759 N N . ALA A 1 241 ? -2.540 -7.930 10.183 1.00 96.50 241 ALA A N 1
ATOM 1760 C CA . ALA A 1 241 ? -1.472 -8.342 11.083 1.00 96.50 241 ALA A CA 1
ATOM 1761 C C . ALA A 1 241 ? -1.884 -9.558 11.925 1.00 96.50 241 ALA A C 1
ATOM 1763 O O . ALA A 1 241 ? -1.128 -10.520 12.032 1.00 96.50 241 ALA A O 1
ATOM 1764 N N . ARG A 1 242 ? -3.102 -9.541 12.480 1.00 96.25 242 ARG A N 1
ATOM 1765 C CA . ARG A 1 242 ? -3.670 -10.642 13.267 1.00 96.25 242 ARG A CA 1
ATOM 1766 C C . ARG A 1 242 ? -3.789 -11.927 12.457 1.00 96.25 242 ARG A C 1
ATOM 1768 O O . ARG A 1 242 ? -3.414 -12.978 12.965 1.00 96.25 242 ARG A O 1
ATOM 1775 N N . GLU A 1 243 ? -4.323 -11.845 11.239 1.00 95.69 243 GLU A N 1
ATOM 1776 C CA . GLU A 1 243 ? -4.427 -12.989 10.322 1.00 95.69 243 GLU A CA 1
ATOM 1777 C C . GLU A 1 243 ? -3.041 -13.575 10.045 1.00 95.69 243 GLU A C 1
ATOM 1779 O O . GLU A 1 243 ? -2.799 -14.753 10.290 1.00 95.69 243 GLU A O 1
ATOM 1784 N N . THR A 1 244 ? -2.096 -12.726 9.633 1.00 95.38 244 THR A N 1
ATOM 1785 C CA . THR A 1 244 ? -0.761 -13.182 9.230 1.00 95.38 244 THR A CA 1
ATOM 1786 C C . THR A 1 244 ? 0.006 -13.817 10.385 1.00 95.38 244 THR A C 1
ATOM 1788 O O . THR A 1 244 ? 0.685 -14.819 10.194 1.00 95.38 244 THR A O 1
ATOM 1791 N N . VAL A 1 245 ? -0.106 -13.260 11.593 1.00 95.62 245 VAL A N 1
ATOM 1792 C CA . VAL A 1 245 ? 0.529 -13.824 12.791 1.00 95.62 245 VAL A CA 1
ATOM 1793 C C . VAL A 1 245 ? -0.066 -15.188 13.148 1.00 95.62 245 VAL A C 1
ATOM 1795 O O . VAL A 1 245 ? 0.675 -16.078 13.548 1.00 95.62 245 VAL A O 1
ATOM 1798 N N . ARG A 1 246 ? -1.382 -15.377 12.987 1.00 93.19 246 ARG A N 1
ATOM 1799 C CA . ARG A 1 246 ? -2.042 -16.669 13.250 1.00 93.19 246 ARG A CA 1
ATOM 1800 C C . ARG A 1 246 ? -1.660 -17.747 12.238 1.00 93.19 246 ARG A C 1
ATOM 1802 O O . ARG A 1 246 ? -1.589 -18.911 12.621 1.00 93.19 246 ARG A O 1
ATOM 1809 N N . ASP A 1 247 ? -1.421 -17.354 10.991 1.00 91.31 247 ASP A N 1
ATOM 1810 C CA . ASP A 1 247 ? -1.022 -18.254 9.904 1.00 91.31 247 ASP A CA 1
ATOM 1811 C C . ASP A 1 247 ? 0.494 -18.559 9.906 1.00 91.31 247 ASP A C 1
ATOM 1813 O O . ASP A 1 247 ? 0.942 -19.457 9.194 1.00 91.31 247 ASP A O 1
ATOM 1817 N N . ALA A 1 248 ? 1.301 -17.829 10.685 1.00 88.94 248 ALA A N 1
ATOM 1818 C CA . ALA A 1 248 ? 2.753 -17.975 10.701 1.00 88.94 248 ALA A CA 1
ATOM 1819 C C . ALA A 1 248 ? 3.242 -19.140 11.581 1.00 88.94 248 ALA A C 1
ATOM 1821 O O . ALA A 1 248 ? 2.848 -19.301 12.737 1.00 88.94 248 ALA A O 1
ATOM 1822 N N . ASP A 1 249 ? 4.210 -19.898 11.061 1.00 78.06 249 ASP A N 1
ATOM 1823 C CA . ASP A 1 249 ? 4.940 -20.915 11.818 1.00 78.06 249 ASP A CA 1
ATOM 1824 C C . ASP A 1 249 ? 6.082 -20.270 12.633 1.00 78.06 249 ASP A C 1
ATOM 1826 O O . ASP A 1 249 ? 7.211 -20.145 12.157 1.00 78.06 249 ASP A O 1
ATOM 1830 N N . GLY A 1 250 ? 5.813 -19.878 13.882 1.00 76.75 250 GLY A N 1
ATOM 1831 C CA . GLY A 1 250 ? 6.834 -19.403 14.830 1.00 76.75 250 GLY A CA 1
ATOM 1832 C C . GLY A 1 250 ? 6.704 -17.931 15.227 1.00 76.75 250 GLY A C 1
ATOM 1833 O O . GLY A 1 250 ? 5.606 -17.380 15.247 1.00 76.75 250 GLY A O 1
ATOM 1834 N N . ASP A 1 251 ? 7.827 -17.308 15.600 1.00 84.12 251 ASP A N 1
ATOM 1835 C CA . ASP A 1 251 ? 7.859 -15.930 16.106 1.00 84.12 251 ASP A CA 1
ATOM 1836 C C . ASP A 1 251 ? 7.627 -14.923 14.962 1.00 84.12 251 ASP A C 1
ATOM 1838 O O . ASP A 1 251 ? 8.559 -14.475 14.296 1.00 84.12 251 ASP A O 1
ATOM 1842 N N . ALA A 1 252 ? 6.365 -14.563 14.730 1.00 91.38 252 ALA A N 1
ATOM 1843 C CA . ALA A 1 252 ? 5.969 -13.603 13.706 1.00 91.38 252 ALA A CA 1
ATOM 1844 C C . ALA A 1 252 ? 6.251 -12.152 14.132 1.00 91.38 252 ALA A C 1
ATOM 1846 O O . ALA A 1 252 ? 5.781 -11.690 15.179 1.00 91.38 252 ALA A O 1
ATOM 1847 N N . CYS A 1 253 ? 6.966 -11.401 13.291 1.00 92.50 253 CYS A N 1
ATOM 1848 C CA . CYS A 1 253 ? 7.176 -9.966 13.470 1.00 92.50 253 CYS A CA 1
ATOM 1849 C C . CYS A 1 253 ? 6.396 -9.153 12.427 1.00 92.50 253 CYS A C 1
ATOM 1851 O O . CYS A 1 253 ? 6.416 -9.458 11.234 1.00 92.50 253 CYS A O 1
ATOM 1853 N N . VAL A 1 254 ? 5.726 -8.091 12.877 1.00 93.00 254 VAL A N 1
ATOM 1854 C CA . VAL A 1 254 ? 4.959 -7.170 12.031 1.00 93.00 254 VAL A CA 1
ATOM 1855 C C . VAL A 1 254 ? 5.612 -5.788 12.020 1.00 93.00 254 VAL A C 1
ATOM 1857 O O . VAL A 1 254 ? 5.828 -5.183 13.071 1.00 93.00 254 VAL A O 1
ATOM 1860 N N . ALA A 1 255 ? 5.906 -5.255 10.836 1.00 91.31 255 ALA A N 1
ATOM 1861 C CA . ALA A 1 255 ? 6.492 -3.926 10.676 1.00 91.31 255 ALA A CA 1
ATOM 1862 C C . ALA A 1 255 ? 5.414 -2.842 10.526 1.00 91.31 255 ALA A C 1
ATOM 1864 O O . ALA A 1 255 ? 4.569 -2.908 9.635 1.00 91.31 255 ALA A O 1
ATOM 1865 N N . VAL A 1 256 ? 5.466 -1.811 11.372 1.00 90.62 256 VAL A N 1
ATOM 1866 C CA . VAL A 1 256 ? 4.524 -0.677 11.339 1.00 90.62 256 VAL A CA 1
ATOM 1867 C C . VAL A 1 256 ? 5.254 0.659 11.489 1.00 90.62 256 VAL A C 1
ATOM 1869 O O . VAL A 1 256 ? 6.276 0.716 12.177 1.00 90.62 256 VAL A O 1
ATOM 1872 N N . PRO A 1 257 ? 4.765 1.768 10.909 1.00 87.06 257 PRO A N 1
ATOM 1873 C CA . PRO A 1 257 ? 5.405 3.067 11.083 1.00 87.06 257 PRO A CA 1
ATOM 1874 C C . PRO A 1 257 ? 5.295 3.570 12.531 1.00 87.06 257 PRO A C 1
ATOM 1876 O O . PRO A 1 257 ? 4.434 3.150 13.311 1.00 87.06 257 PRO A O 1
ATOM 1879 N N . LEU A 1 258 ? 6.137 4.539 12.901 1.00 85.12 258 LEU A N 1
ATOM 1880 C CA . LEU A 1 258 ? 6.109 5.169 14.233 1.00 85.12 258 LEU A CA 1
ATOM 1881 C C . LEU A 1 258 ? 4.743 5.760 14.607 1.00 85.12 258 LEU A C 1
ATOM 1883 O O . LEU A 1 258 ? 4.379 5.771 15.776 1.00 85.12 258 LEU A O 1
ATOM 1887 N N . GLU A 1 259 ? 3.977 6.220 13.622 1.00 86.06 259 GLU A N 1
ATOM 1888 C CA . GLU A 1 259 ? 2.651 6.796 13.838 1.00 86.06 259 GLU A CA 1
ATOM 1889 C C . GLU A 1 259 ? 1.532 5.757 13.966 1.00 86.06 259 GLU A C 1
ATOM 1891 O O . GLU A 1 259 ? 0.417 6.121 14.326 1.00 86.06 259 GLU A O 1
ATOM 1896 N N . ALA A 1 260 ? 1.775 4.481 13.659 1.00 90.12 260 ALA A N 1
ATOM 1897 C CA . ALA A 1 260 ? 0.747 3.446 13.743 1.00 90.12 260 ALA A CA 1
ATOM 1898 C C . ALA A 1 260 ? 0.188 3.319 15.167 1.00 90.12 260 ALA A C 1
ATOM 1900 O O . ALA A 1 260 ? 0.948 3.388 16.145 1.00 90.12 260 ALA A O 1
ATOM 1901 N N . SER A 1 261 ? -1.129 3.119 15.269 1.00 93.25 261 SER A N 1
ATOM 1902 C CA . SER A 1 261 ? -1.824 3.006 16.551 1.00 93.25 261 SER A CA 1
ATOM 1903 C C . SER A 1 261 ? -1.189 1.947 17.451 1.00 93.25 261 SER A C 1
ATOM 1905 O O . SER A 1 261 ? -0.791 0.871 16.996 1.00 93.25 261 SER A O 1
ATOM 1907 N N . ARG A 1 262 ? -1.149 2.207 18.762 1.00 92.38 262 ARG A N 1
ATOM 1908 C CA . ARG A 1 262 ? -0.745 1.202 19.757 1.00 92.38 262 ARG A CA 1
ATOM 1909 C C . ARG A 1 262 ? -1.641 -0.039 19.705 1.00 92.38 262 ARG A C 1
ATOM 1911 O O . ARG A 1 262 ? -1.168 -1.131 20.012 1.00 92.38 262 ARG A O 1
ATOM 1918 N N . ARG A 1 263 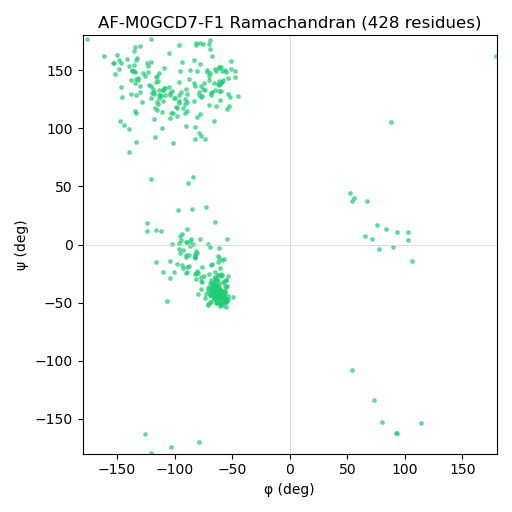? -2.893 0.105 19.253 1.00 92.88 263 ARG A N 1
ATOM 1919 C CA . ARG A 1 263 ? -3.840 -1.009 19.107 1.00 92.88 263 ARG A CA 1
ATOM 1920 C C . ARG A 1 263 ? -3.310 -2.150 18.257 1.00 92.88 263 ARG A C 1
ATOM 1922 O O . ARG A 1 263 ? -3.568 -3.302 18.580 1.00 92.88 263 ARG A O 1
ATOM 1929 N N . ILE A 1 264 ? -2.531 -1.847 17.224 1.00 94.81 264 ILE A N 1
ATOM 1930 C CA . ILE A 1 264 ? -1.958 -2.877 16.355 1.00 94.81 264 ILE A CA 1
ATOM 1931 C C . ILE A 1 264 ? -0.994 -3.766 17.150 1.00 94.81 264 ILE A C 1
ATOM 1933 O O . ILE A 1 264 ? -1.033 -4.982 17.015 1.00 94.81 264 ILE A O 1
ATOM 1937 N N . GLY A 1 265 ? -0.183 -3.179 18.037 1.00 93.81 265 GLY A N 1
ATOM 1938 C CA . GLY A 1 265 ? 0.725 -3.932 18.906 1.00 93.81 265 GLY A CA 1
ATOM 1939 C C . GLY A 1 265 ? 0.000 -4.837 19.901 1.00 93.81 265 GLY A C 1
ATOM 1940 O O . GLY A 1 265 ? 0.443 -5.960 20.125 1.00 93.81 265 GLY A O 1
ATOM 1941 N N . GLU A 1 266 ? -1.121 -4.378 20.460 1.00 94.38 266 GLU A N 1
ATOM 1942 C CA . GLU A 1 266 ? -1.973 -5.180 21.355 1.00 94.38 266 GLU A CA 1
ATOM 1943 C C . GLU A 1 266 ? -2.581 -6.371 20.607 1.00 94.38 266 GLU A C 1
ATOM 1945 O O . GLU A 1 266 ? -2.408 -7.511 21.027 1.00 94.38 266 GLU A O 1
ATOM 1950 N N . VAL A 1 267 ? -3.192 -6.119 19.445 1.00 95.88 267 VAL A N 1
ATOM 1951 C CA . VAL A 1 267 ? -3.796 -7.157 18.598 1.00 95.88 267 VAL A CA 1
ATOM 1952 C C . VAL A 1 267 ? -2.768 -8.198 18.144 1.00 95.88 267 VAL A C 1
ATOM 1954 O O . VAL A 1 267 ? -3.045 -9.396 18.175 1.00 95.88 267 VAL A O 1
ATOM 1957 N N . VAL A 1 268 ? -1.574 -7.756 17.742 1.00 95.94 268 VAL A N 1
ATOM 1958 C CA . VAL A 1 268 ? -0.478 -8.647 17.338 1.00 95.94 268 VAL A CA 1
ATOM 1959 C C . VAL A 1 268 ? 0.031 -9.476 18.518 1.00 95.94 268 VAL A C 1
ATOM 1961 O O . VAL A 1 268 ? 0.234 -10.679 18.368 1.00 95.94 268 VAL A O 1
ATOM 1964 N N . SER A 1 269 ? 0.186 -8.864 19.695 1.00 95.00 269 SER A N 1
ATOM 1965 C CA . SER A 1 269 ? 0.632 -9.573 20.903 1.00 95.00 269 SER A CA 1
ATOM 1966 C C . SER A 1 269 ? -0.380 -10.635 21.340 1.00 95.00 269 SER A C 1
ATOM 1968 O O . SER A 1 269 ? 0.010 -11.753 21.670 1.00 95.00 269 SER A O 1
ATOM 1970 N N . ASP A 1 270 ? -1.678 -10.322 21.283 1.00 94.88 270 ASP A N 1
ATOM 1971 C CA . ASP A 1 270 ? -2.758 -11.264 21.601 1.00 94.88 270 ASP A CA 1
ATOM 1972 C C . ASP A 1 270 ? -2.817 -12.442 20.613 1.00 94.88 270 ASP A C 1
ATOM 1974 O O . ASP A 1 270 ? -3.236 -13.543 20.976 1.00 94.88 270 ASP A O 1
ATOM 1978 N N . ALA A 1 271 ? -2.373 -12.234 19.371 1.00 94.94 271 ALA A N 1
ATOM 1979 C CA . ALA A 1 271 ? -2.220 -13.285 18.368 1.00 94.94 271 ALA A CA 1
ATOM 1980 C C . ALA A 1 271 ? -0.925 -14.108 18.528 1.00 94.94 271 ALA A C 1
ATOM 1982 O O . ALA A 1 271 ? -0.778 -15.121 17.850 1.00 94.94 271 ALA A O 1
ATOM 1983 N N . GLY A 1 272 ? -0.016 -13.718 19.431 1.00 94.56 272 GLY A N 1
ATOM 1984 C CA . GLY A 1 272 ? 1.256 -14.406 19.683 1.00 94.56 272 GLY A CA 1
ATOM 1985 C C . GLY A 1 272 ? 2.452 -13.869 18.892 1.00 94.56 272 GLY A C 1
ATOM 1986 O O . GLY A 1 272 ? 3.502 -14.503 18.890 1.00 94.56 272 GLY A O 1
ATOM 1987 N N . GLY A 1 273 ? 2.312 -12.716 18.234 1.00 94.44 273 GLY A N 1
ATOM 1988 C CA . GLY A 1 273 ? 3.375 -12.071 17.465 1.00 94.44 273 GLY A CA 1
ATOM 1989 C C . GLY A 1 273 ? 4.012 -10.887 18.189 1.00 94.44 273 GLY A C 1
ATOM 1990 O O . GLY A 1 273 ? 3.698 -10.560 19.334 1.00 94.44 273 GLY A O 1
ATOM 1991 N N . SER A 1 274 ? 4.899 -10.193 17.484 1.00 94.50 274 SER A N 1
ATOM 1992 C CA . SER A 1 274 ? 5.525 -8.951 17.941 1.00 94.50 274 SER A CA 1
ATOM 1993 C C . SER A 1 274 ? 5.485 -7.878 16.856 1.00 94.50 274 SER A C 1
ATOM 1995 O O . SER A 1 274 ? 5.303 -8.181 15.678 1.00 94.50 274 SER A O 1
ATOM 1997 N N . ILE A 1 275 ? 5.647 -6.611 17.245 1.00 92.44 275 ILE A N 1
ATOM 1998 C CA . ILE A 1 275 ? 5.757 -5.506 16.288 1.00 92.44 275 ILE A CA 1
ATOM 1999 C C . ILE A 1 275 ? 7.147 -4.877 16.317 1.00 92.44 275 ILE A C 1
ATOM 2001 O O . ILE A 1 275 ? 7.765 -4.745 17.376 1.00 92.44 275 ILE A O 1
ATOM 2005 N N . VAL A 1 276 ? 7.595 -4.394 15.161 1.00 89.31 276 VAL A N 1
ATOM 2006 C CA . VAL A 1 276 ? 8.747 -3.504 15.026 1.00 89.31 276 VAL A CA 1
ATOM 2007 C C . VAL A 1 276 ? 8.295 -2.171 14.439 1.00 89.31 276 VAL A C 1
ATOM 2009 O O . VAL A 1 276 ? 7.602 -2.116 13.423 1.00 89.31 276 VAL A O 1
ATOM 2012 N N . ARG A 1 277 ? 8.684 -1.071 15.093 1.00 86.69 277 ARG A N 1
ATOM 2013 C CA . ARG A 1 277 ? 8.400 0.280 14.598 1.00 86.69 277 ARG A CA 1
ATOM 2014 C C . ARG A 1 277 ? 9.510 0.773 13.680 1.00 86.69 277 ARG A C 1
ATOM 2016 O O . ARG A 1 277 ? 10.630 1.004 14.152 1.00 86.69 277 ARG A O 1
ATOM 2023 N N . VAL A 1 278 ? 9.163 0.966 12.413 1.00 80.31 278 VAL A N 1
ATOM 2024 C CA . VAL A 1 278 ? 10.058 1.362 11.318 1.00 80.31 278 VAL A CA 1
ATOM 2025 C C . VAL A 1 278 ? 9.858 2.830 10.931 1.00 80.31 278 VAL A C 1
ATOM 2027 O O . VAL A 1 278 ? 8.874 3.468 11.322 1.00 80.31 278 VAL A O 1
ATOM 2030 N N . GLU A 1 279 ? 10.816 3.375 10.184 1.00 73.31 279 GLU A N 1
ATOM 2031 C CA . GLU A 1 279 ? 10.674 4.682 9.536 1.00 73.31 279 GLU A CA 1
ATOM 2032 C C . GLU A 1 279 ? 9.504 4.652 8.530 1.00 73.31 279 GLU A C 1
ATOM 2034 O O . GLU A 1 279 ? 9.154 3.599 7.999 1.00 73.31 279 GLU A O 1
ATOM 2039 N N . MET A 1 280 ? 8.878 5.799 8.271 1.00 60.22 280 MET A N 1
ATOM 2040 C CA . MET A 1 280 ? 7.814 5.943 7.266 1.00 60.22 280 MET A CA 1
ATOM 2041 C C . MET A 1 280 ? 8.352 5.619 5.873 1.00 60.22 280 MET A C 1
ATOM 2043 O O . MET A 1 280 ? 9.465 6.021 5.523 1.00 60.22 280 MET A O 1
ATOM 2047 N N . ASP A 1 281 ? 7.556 4.893 5.089 1.00 55.75 281 ASP A N 1
ATOM 2048 C CA . ASP A 1 281 ? 7.957 4.215 3.857 1.00 55.75 281 ASP A CA 1
ATOM 2049 C C . ASP A 1 281 ? 8.979 3.066 4.040 1.00 55.75 281 ASP A C 1
ATOM 2051 O O . ASP A 1 281 ? 9.491 2.534 3.050 1.00 55.75 281 ASP A O 1
ATOM 2055 N N . GLY A 1 282 ? 9.287 2.684 5.285 1.00 51.81 282 GLY A N 1
ATOM 2056 C CA . GLY A 1 282 ? 10.132 1.548 5.674 1.00 51.81 282 GLY A CA 1
ATOM 2057 C C . GLY A 1 282 ? 9.376 0.220 5.741 1.00 51.81 282 GLY A C 1
ATOM 2058 O O . GLY A 1 282 ? 9.714 -0.639 6.554 1.00 51.81 282 GLY A O 1
ATOM 2059 N N . ILE A 1 283 ? 8.337 0.065 4.916 1.00 55.75 283 ILE A N 1
ATOM 2060 C CA . ILE A 1 283 ? 7.645 -1.210 4.695 1.00 55.75 283 ILE A CA 1
ATOM 2061 C C . ILE A 1 283 ? 8.696 -2.232 4.200 1.00 55.75 283 ILE A C 1
ATOM 2063 O O . ILE A 1 283 ? 9.637 -1.833 3.501 1.00 55.75 283 ILE A O 1
ATOM 2067 N N . PRO A 1 284 ? 8.633 -3.508 4.630 1.00 50.12 284 PRO A N 1
ATOM 2068 C CA . PRO A 1 284 ? 9.670 -4.506 4.368 1.00 50.12 284 PRO A CA 1
ATOM 2069 C C . PRO A 1 284 ? 10.133 -4.567 2.903 1.00 50.12 284 PRO A C 1
ATOM 2071 O O . PRO A 1 284 ? 9.397 -4.270 1.975 1.00 50.12 284 PRO A O 1
ATOM 2074 N N . GLY A 1 285 ? 11.396 -4.928 2.682 1.00 47.41 285 GLY A N 1
ATOM 2075 C CA . GLY A 1 285 ? 11.996 -4.977 1.342 1.00 47.41 285 GLY A CA 1
ATOM 2076 C C . GLY A 1 285 ? 12.980 -3.844 1.038 1.00 47.41 285 GLY A C 1
ATOM 2077 O O . GLY A 1 285 ? 13.808 -3.986 0.156 1.00 47.41 285 GLY A O 1
ATOM 2078 N N . SER A 1 286 ? 13.025 -2.761 1.825 1.00 44.41 286 SER A N 1
ATOM 2079 C CA . SER A 1 286 ? 14.187 -1.858 1.787 1.00 44.41 286 SER A CA 1
ATOM 2080 C C . SER A 1 286 ? 14.507 -1.246 3.149 1.00 44.41 286 SER A C 1
ATOM 2082 O O . SER A 1 286 ? 13.651 -0.649 3.793 1.00 44.41 286 SER A O 1
ATOM 2084 N N . GLY A 1 287 ? 15.759 -1.385 3.597 1.00 45.81 287 GLY A N 1
ATOM 2085 C CA . GLY A 1 287 ? 16.228 -0.840 4.878 1.00 45.81 287 GLY A CA 1
ATOM 2086 C C . GLY A 1 287 ? 16.113 -1.812 6.068 1.00 45.81 287 GLY A C 1
ATOM 2087 O O . GLY A 1 287 ? 15.992 -3.016 5.861 1.00 45.81 287 GLY A O 1
ATOM 2088 N N . PRO A 1 288 ? 16.173 -1.319 7.322 1.00 34.06 288 PRO A N 1
ATOM 2089 C CA . PRO A 1 288 ? 16.231 -2.137 8.548 1.00 34.06 288 PRO A CA 1
ATOM 2090 C C . PRO A 1 288 ? 15.049 -3.100 8.763 1.00 34.06 288 PRO A C 1
ATOM 2092 O O . PRO A 1 288 ? 15.127 -3.967 9.627 1.00 34.06 288 PRO A O 1
ATOM 2095 N N . ALA A 1 289 ? 13.962 -2.940 8.000 1.00 42.81 289 ALA A N 1
ATOM 2096 C CA . ALA A 1 289 ? 12.790 -3.814 7.983 1.00 42.81 289 ALA A CA 1
ATOM 2097 C C . ALA A 1 289 ? 12.962 -5.063 7.099 1.00 42.81 289 ALA A C 1
ATOM 2099 O O . ALA A 1 289 ? 12.133 -5.963 7.161 1.00 42.81 289 ALA A O 1
ATOM 2100 N N . ALA A 1 290 ? 14.047 -5.162 6.320 1.00 52.06 290 ALA A N 1
ATOM 2101 C CA . ALA A 1 290 ? 14.469 -6.386 5.630 1.00 52.06 290 ALA A CA 1
ATOM 2102 C C . ALA A 1 290 ? 15.044 -7.439 6.606 1.00 52.06 290 ALA A C 1
ATOM 2104 O O . ALA A 1 290 ? 15.971 -8.178 6.277 1.00 52.06 290 ALA A O 1
ATOM 2105 N N . ASN A 1 291 ? 14.531 -7.477 7.838 1.00 56.19 291 ASN A N 1
ATOM 2106 C CA . ASN A 1 291 ? 14.816 -8.559 8.763 1.00 56.19 291 ASN A CA 1
ATOM 2107 C C . ASN A 1 291 ? 14.039 -9.784 8.290 1.00 56.19 291 ASN A C 1
ATOM 2109 O O . ASN A 1 291 ? 12.846 -9.687 8.011 1.00 56.19 291 ASN A O 1
ATOM 2113 N N . ALA A 1 292 ? 14.718 -10.930 8.237 1.00 59.75 292 ALA A N 1
ATOM 2114 C CA . ALA A 1 292 ? 14.153 -12.206 7.796 1.00 59.75 292 ALA A CA 1
ATOM 2115 C C . ALA A 1 292 ? 12.911 -12.655 8.598 1.00 59.75 292 ALA A C 1
ATOM 2117 O O . ALA A 1 292 ? 12.203 -13.553 8.157 1.00 59.75 292 ALA A O 1
ATOM 2118 N N . ASP A 1 293 ? 12.639 -12.011 9.735 1.00 76.38 293 ASP A N 1
ATOM 2119 C CA . ASP A 1 293 ? 11.559 -12.355 10.661 1.00 76.38 293 ASP A CA 1
ATOM 2120 C C . ASP A 1 293 ? 10.265 -11.543 10.427 1.00 76.38 293 ASP A C 1
ATOM 2122 O O . ASP A 1 293 ? 9.245 -11.807 11.067 1.00 76.38 293 ASP A O 1
ATOM 2126 N N . VAL A 1 294 ? 10.279 -10.531 9.542 1.00 87.81 294 VAL A N 1
ATOM 2127 C CA . VAL A 1 294 ? 9.084 -9.716 9.251 1.00 87.81 294 VAL A CA 1
ATOM 2128 C C . VAL A 1 294 ? 8.171 -10.447 8.267 1.00 87.81 294 VAL A C 1
ATOM 2130 O O . VAL A 1 294 ? 8.474 -10.545 7.079 1.00 87.81 294 VAL A O 1
ATOM 2133 N N . VAL A 1 295 ? 7.020 -10.911 8.756 1.00 91.69 295 VAL A N 1
ATOM 2134 C CA . VAL A 1 295 ? 6.035 -11.669 7.960 1.00 91.69 295 VAL A CA 1
ATOM 2135 C C . VAL A 1 295 ? 4.999 -10.773 7.279 1.00 91.69 295 VAL A C 1
ATOM 2137 O O . VAL A 1 295 ? 4.426 -11.144 6.258 1.00 91.69 295 VAL A O 1
ATOM 2140 N N . PHE A 1 296 ? 4.774 -9.579 7.829 1.00 93.50 296 PHE A N 1
ATOM 2141 C CA . PHE A 1 296 ? 3.822 -8.595 7.323 1.00 93.50 296 PHE A CA 1
ATOM 2142 C C . PHE A 1 296 ? 4.277 -7.185 7.680 1.00 93.50 296 PHE A C 1
ATOM 2144 O O . PHE A 1 296 ? 4.849 -6.950 8.747 1.00 93.50 296 PHE A O 1
ATOM 2151 N N . GLY A 1 297 ? 3.993 -6.225 6.810 1.00 91.56 297 GLY A N 1
ATOM 2152 C CA . GLY A 1 297 ? 4.131 -4.820 7.147 1.00 91.56 297 GLY A CA 1
ATOM 2153 C C . GLY A 1 297 ? 3.088 -3.965 6.459 1.00 91.56 297 GLY A C 1
ATOM 2154 O O . GLY A 1 297 ? 2.555 -4.325 5.412 1.00 91.56 297 GLY A O 1
ATOM 2155 N N . GLY A 1 298 ? 2.809 -2.808 7.040 1.00 91.44 298 GLY A N 1
ATOM 2156 C CA . GLY A 1 298 ? 1.908 -1.867 6.404 1.00 91.44 298 GLY A CA 1
ATOM 2157 C C . GLY A 1 298 ? 1.755 -0.551 7.137 1.00 91.44 298 GLY A C 1
ATOM 2158 O O . GLY A 1 298 ? 2.301 -0.329 8.219 1.00 91.44 298 GLY A O 1
ATOM 2159 N N . GLU A 1 299 ? 0.984 0.331 6.517 1.00 89.56 299 GLU A N 1
ATOM 2160 C CA . GLU A 1 299 ? 0.736 1.684 6.977 1.00 89.56 299 GLU A CA 1
ATOM 2161 C C . GLU A 1 299 ? -0.769 1.956 7.097 1.00 89.56 299 GLU A C 1
ATOM 2163 O O . GLU A 1 299 ? -1.545 1.544 6.233 1.00 89.56 299 GLU A O 1
ATOM 2168 N N . PRO A 1 300 ? -1.202 2.758 8.089 1.00 89.50 300 PRO A N 1
ATOM 2169 C CA . PRO A 1 300 ? -2.598 3.206 8.217 1.00 89.50 300 PRO A CA 1
ATOM 2170 C C . PRO A 1 300 ? -3.108 4.052 7.042 1.00 89.50 300 PRO A C 1
ATOM 2172 O O . PRO A 1 300 ? -4.253 4.498 7.026 1.00 89.50 300 PRO A O 1
ATOM 2175 N N . SER A 1 301 ? -2.230 4.341 6.089 1.00 87.31 301 SER A N 1
ATOM 2176 C CA . SER A 1 301 ? -2.539 5.010 4.843 1.00 87.31 301 SER A CA 1
ATOM 2177 C C . SER A 1 301 ? -3.108 4.038 3.792 1.00 87.31 301 SER A C 1
ATOM 2179 O O . SER A 1 301 ? -3.522 4.506 2.744 1.00 87.31 301 SER A O 1
ATOM 2181 N N . GLY A 1 302 ? -3.156 2.723 4.049 1.00 90.06 302 GLY A N 1
ATOM 2182 C CA . GLY A 1 302 ? -3.723 1.714 3.139 1.00 90.06 302 GLY A CA 1
ATOM 2183 C C . GLY A 1 302 ? -2.682 0.896 2.370 1.00 90.06 302 GLY A C 1
ATOM 2184 O O . GLY A 1 302 ? -3.023 0.207 1.419 1.00 90.06 302 GLY A O 1
ATOM 2185 N N . VAL A 1 303 ? -1.405 1.001 2.737 1.00 91.25 303 VAL A N 1
ATOM 2186 C CA . VAL A 1 303 ? -0.299 0.313 2.060 1.00 91.25 303 VAL A CA 1
ATOM 2187 C C . VAL A 1 303 ? 0.045 -0.939 2.856 1.00 91.25 303 VAL A C 1
ATOM 2189 O O . VAL A 1 303 ? 0.432 -0.821 4.017 1.00 91.25 303 VAL A O 1
ATOM 2192 N N . TYR A 1 304 ? -0.090 -2.122 2.260 1.00 93.56 304 TYR A N 1
ATOM 2193 C CA . TYR A 1 304 ? 0.081 -3.405 2.951 1.00 93.56 304 TYR A CA 1
ATOM 2194 C C . TYR A 1 304 ? 0.950 -4.357 2.137 1.00 93.56 304 TYR A C 1
ATOM 2196 O O . TYR A 1 304 ? 0.862 -4.387 0.911 1.00 93.56 304 TYR A O 1
ATOM 2204 N N . GLN A 1 305 ? 1.788 -5.134 2.820 1.00 91.69 305 GLN A N 1
ATOM 2205 C CA . GLN A 1 305 ? 2.786 -5.976 2.180 1.00 91.69 305 GLN A CA 1
ATOM 2206 C C . GLN A 1 305 ? 3.031 -7.284 2.939 1.00 91.69 305 GLN A C 1
ATOM 2208 O O . GLN A 1 305 ? 3.279 -7.284 4.146 1.00 91.69 305 GLN A O 1
ATOM 2213 N N . TRP A 1 306 ? 3.094 -8.381 2.179 1.00 93.19 306 TRP A N 1
ATOM 2214 C CA . TRP A 1 306 ? 3.502 -9.716 2.624 1.00 93.19 306 TRP A CA 1
ATOM 2215 C C . TRP A 1 306 ? 4.777 -10.132 1.882 1.00 93.19 306 TRP A C 1
ATOM 2217 O O . TRP A 1 306 ? 4.675 -10.689 0.790 1.00 93.19 306 TRP A O 1
ATOM 2227 N N . PRO A 1 307 ? 5.981 -9.877 2.434 1.00 88.38 307 PRO A N 1
ATOM 2228 C CA . PRO A 1 307 ? 7.243 -9.962 1.688 1.00 88.38 307 PRO A CA 1
ATOM 2229 C C . PRO A 1 307 ? 7.514 -11.304 0.999 1.00 88.38 307 PRO A C 1
ATOM 2231 O O . PRO A 1 307 ? 8.148 -11.332 -0.052 1.00 88.38 307 PRO A O 1
ATOM 2234 N N . ALA A 1 308 ? 7.024 -12.408 1.571 1.00 87.62 308 ALA A N 1
ATOM 2235 C CA . ALA A 1 308 ? 7.165 -13.744 0.993 1.00 87.62 308 ALA A CA 1
ATOM 2236 C C . ALA A 1 308 ? 6.320 -13.955 -0.282 1.00 87.62 308 ALA A C 1
ATOM 2238 O O . ALA A 1 308 ? 6.666 -14.789 -1.118 1.00 87.62 308 ALA A O 1
ATOM 2239 N N . GLU A 1 309 ? 5.229 -13.205 -0.445 1.00 90.88 309 GLU A N 1
ATOM 2240 C CA . GLU A 1 309 ? 4.282 -13.332 -1.560 1.00 90.88 309 GLU A CA 1
ATOM 2241 C C . GLU A 1 309 ? 4.413 -12.177 -2.557 1.00 90.88 309 GLU A C 1
ATOM 2243 O O . GLU A 1 309 ? 4.532 -12.408 -3.766 1.00 90.88 309 GLU A O 1
ATOM 2248 N N . SER A 1 310 ? 4.432 -10.945 -2.040 1.00 91.19 310 SER A N 1
ATOM 2249 C CA . SER A 1 310 ? 4.654 -9.712 -2.790 1.00 91.19 310 SER A CA 1
ATOM 2250 C C . SER A 1 310 ? 5.680 -8.840 -2.045 1.00 91.19 310 SER A C 1
ATOM 2252 O O . SER A 1 310 ? 5.415 -8.381 -0.929 1.00 91.19 310 SER A O 1
ATOM 2254 N N . PRO A 1 311 ? 6.886 -8.629 -2.609 1.00 88.69 311 PRO A N 1
ATOM 2255 C CA . PRO A 1 311 ? 7.972 -7.893 -1.957 1.00 88.69 311 PRO A CA 1
ATOM 2256 C C . PRO A 1 311 ? 7.781 -6.366 -2.000 1.00 88.69 311 PRO A C 1
ATOM 2258 O O . PRO A 1 311 ? 8.653 -5.620 -1.553 1.00 88.69 311 PRO A O 1
ATOM 2261 N N . CYS A 1 312 ? 6.649 -5.895 -2.517 1.00 90.12 312 CYS A N 1
ATOM 2262 C CA . CYS A 1 312 ? 6.198 -4.517 -2.433 1.00 90.12 312 CYS A CA 1
ATOM 2263 C C . CYS A 1 312 ? 4.711 -4.476 -2.049 1.00 90.12 312 CYS A C 1
ATOM 2265 O O . CYS A 1 312 ? 4.044 -5.514 -2.067 1.00 90.12 312 CYS A O 1
ATOM 2267 N N . PRO A 1 313 ? 4.171 -3.296 -1.717 1.00 92.38 313 PRO A N 1
ATOM 2268 C CA . PRO A 1 313 ? 2.748 -3.169 -1.472 1.00 92.38 313 PRO A CA 1
ATOM 2269 C C . PRO A 1 313 ? 1.905 -3.523 -2.694 1.00 92.38 313 PRO A C 1
ATOM 2271 O O . PRO A 1 313 ? 2.271 -3.197 -3.826 1.00 92.38 313 PRO A O 1
ATOM 2274 N N . ASP A 1 314 ? 0.788 -4.200 -2.444 1.00 95.25 314 ASP A N 1
ATOM 2275 C CA . ASP A 1 314 ? -0.057 -4.783 -3.480 1.00 95.25 314 ASP A CA 1
ATOM 2276 C C . ASP A 1 314 ? -1.522 -4.754 -3.038 1.00 95.25 314 ASP A C 1
ATOM 2278 O O . ASP A 1 314 ? -1.947 -5.500 -2.144 1.00 95.25 314 ASP A O 1
ATOM 2282 N N . ALA A 1 315 ? -2.301 -3.854 -3.640 1.00 95.38 315 ALA A N 1
ATOM 2283 C CA . ALA A 1 315 ? -3.699 -3.682 -3.276 1.00 95.38 315 ALA A CA 1
ATOM 2284 C C . ALA A 1 315 ? -4.541 -4.911 -3.650 1.00 95.38 315 ALA A C 1
ATOM 2286 O O . ALA A 1 315 ? -5.464 -5.248 -2.909 1.00 95.38 315 ALA A O 1
ATOM 2287 N N . ALA A 1 316 ? -4.211 -5.618 -4.737 1.00 97.25 316 ALA A N 1
ATOM 2288 C CA . ALA A 1 316 ? -4.937 -6.817 -5.149 1.00 97.25 316 ALA A CA 1
ATOM 2289 C C . ALA A 1 316 ? -4.700 -7.969 -4.164 1.00 97.25 316 ALA A C 1
ATOM 2291 O O . ALA A 1 316 ? -5.654 -8.602 -3.720 1.00 97.25 316 ALA A O 1
ATOM 2292 N N . LEU A 1 317 ? -3.456 -8.181 -3.720 1.00 97.81 317 LEU A N 1
ATOM 2293 C CA . LEU A 1 317 ? -3.174 -9.148 -2.651 1.00 97.81 317 LEU A CA 1
ATOM 2294 C C . LEU A 1 317 ? -3.895 -8.784 -1.343 1.00 97.81 317 LEU A C 1
ATOM 2296 O O . LEU A 1 317 ? -4.453 -9.653 -0.670 1.00 97.81 317 LEU A O 1
ATOM 2300 N N . SER A 1 318 ? -3.914 -7.495 -1.000 1.00 98.00 318 SER A N 1
ATOM 2301 C CA . SER A 1 318 ? -4.619 -6.988 0.182 1.00 98.00 318 SER A CA 1
ATOM 2302 C C . SER A 1 318 ? -6.128 -7.245 0.098 1.00 98.00 318 SER A C 1
ATOM 2304 O O . SER A 1 318 ? -6.737 -7.679 1.074 1.00 98.00 318 SER A O 1
ATOM 2306 N N . ALA A 1 319 ? -6.723 -7.026 -1.076 1.00 98.25 319 ALA A N 1
ATOM 2307 C CA . ALA A 1 319 ? -8.132 -7.280 -1.355 1.00 98.25 319 ALA A CA 1
ATOM 2308 C C . ALA A 1 319 ? -8.490 -8.764 -1.226 1.00 98.25 319 ALA A C 1
ATOM 2310 O O . ALA A 1 319 ? -9.468 -9.094 -0.563 1.00 98.25 319 ALA A O 1
ATOM 2311 N N . ILE A 1 320 ? -7.669 -9.660 -1.787 1.00 98.38 320 ILE A N 1
ATOM 2312 C CA . ILE A 1 320 ? -7.857 -11.115 -1.678 1.00 98.38 320 ILE A CA 1
ATOM 2313 C C . ILE A 1 320 ? -7.876 -11.553 -0.210 1.00 98.38 320 ILE A C 1
ATOM 2315 O O . ILE A 1 320 ? -8.735 -12.329 0.206 1.00 98.38 320 ILE A O 1
ATOM 2319 N N . ARG A 1 321 ? -6.936 -11.045 0.592 1.00 97.75 321 ARG A N 1
ATOM 2320 C CA . ARG A 1 321 ? -6.853 -11.370 2.022 1.00 97.75 321 ARG A CA 1
ATOM 2321 C C . ARG A 1 321 ? -8.032 -10.813 2.810 1.00 97.75 321 ARG A C 1
ATOM 2323 O O . ARG A 1 321 ? -8.555 -11.492 3.687 1.00 97.75 321 ARG A O 1
ATOM 2330 N N . LEU A 1 322 ? -8.494 -9.609 2.474 1.00 98.31 322 LEU A N 1
ATOM 2331 C CA . LEU A 1 322 ? -9.669 -9.031 3.118 1.00 98.31 322 LEU A CA 1
ATOM 2332 C C . LEU A 1 322 ? -10.946 -9.796 2.762 1.00 98.31 322 LEU A C 1
ATOM 2334 O O . LEU A 1 322 ? -11.740 -10.076 3.653 1.00 98.31 322 LEU A O 1
ATOM 2338 N N . ALA A 1 323 ? -11.112 -10.179 1.494 1.00 98.31 323 ALA A N 1
ATOM 2339 C CA . ALA A 1 323 ? -12.221 -11.017 1.057 1.00 98.31 323 ALA A CA 1
ATOM 2340 C C . ALA A 1 323 ? -12.228 -12.346 1.820 1.00 98.31 323 ALA A C 1
ATOM 2342 O O . ALA A 1 323 ? -13.253 -12.712 2.374 1.00 98.31 323 ALA A O 1
ATOM 2343 N N . ARG A 1 324 ? -11.071 -13.005 1.975 1.00 97.06 324 ARG A N 1
ATOM 2344 C CA . ARG A 1 324 ? -10.947 -14.225 2.791 1.00 97.06 324 ARG A CA 1
ATOM 2345 C C . ARG A 1 324 ? -11.366 -14.016 4.248 1.00 97.06 324 ARG A C 1
ATOM 2347 O O . ARG A 1 324 ? -12.080 -14.847 4.799 1.00 97.06 324 ARG A O 1
ATOM 2354 N N . LEU A 1 325 ? -10.943 -12.916 4.874 1.00 96.31 325 LEU A N 1
ATOM 2355 C CA . LEU A 1 325 ? -11.328 -12.594 6.252 1.00 96.31 325 LEU A CA 1
ATOM 2356 C C . LEU A 1 325 ? -12.838 -12.415 6.423 1.00 96.31 325 LEU A C 1
ATOM 2358 O O . LEU A 1 325 ? -13.361 -12.711 7.496 1.00 96.31 325 LEU A O 1
ATOM 2362 N N . VAL A 1 326 ? -13.516 -11.895 5.403 1.00 97.44 326 VAL A N 1
ATOM 2363 C CA . VAL A 1 326 ? -14.969 -11.695 5.406 1.00 97.44 326 VAL A CA 1
ATOM 2364 C C . VAL A 1 326 ? -15.697 -13.001 5.096 1.00 97.44 326 VAL A C 1
ATOM 2366 O O . VAL A 1 326 ? -16.626 -13.344 5.818 1.00 97.44 326 VAL A O 1
ATOM 2369 N N . ASP A 1 327 ? -15.214 -13.769 4.119 1.00 97.31 327 ASP A N 1
ATOM 2370 C CA . ASP A 1 327 ? -15.743 -15.082 3.728 1.00 97.31 327 ASP A CA 1
ATOM 2371 C C . ASP A 1 327 ? -15.733 -16.087 4.896 1.00 97.31 327 ASP A C 1
ATOM 2373 O O . ASP A 1 327 ? -16.717 -16.773 5.168 1.00 97.31 327 ASP A O 1
ATOM 2377 N N . GLU A 1 328 ? -14.622 -16.145 5.639 1.00 94.56 328 GLU A N 1
ATOM 2378 C CA . GLU A 1 328 ? -14.426 -17.083 6.753 1.00 94.56 328 GLU A CA 1
ATOM 2379 C C . GLU A 1 328 ? -14.946 -16.545 8.104 1.00 94.56 328 GLU A C 1
ATOM 2381 O O . GLU A 1 328 ? -14.941 -17.267 9.111 1.00 94.56 328 GLU A O 1
ATOM 2386 N N . GLY A 1 329 ? -15.338 -15.270 8.162 1.00 93.50 329 GLY A N 1
ATOM 2387 C CA . GLY A 1 329 ? -15.459 -14.508 9.401 1.00 93.50 329 GLY A CA 1
ATOM 2388 C C . GLY A 1 329 ? -16.817 -13.856 9.647 1.00 93.50 329 GLY A C 1
ATOM 2389 O O . GLY A 1 329 ? -17.850 -14.222 9.095 1.00 93.50 329 GLY A O 1
ATOM 2390 N N . ALA A 1 330 ? -16.808 -12.898 10.575 1.00 96.06 330 ALA A N 1
ATOM 2391 C CA . ALA A 1 330 ? -17.939 -12.006 10.810 1.00 96.06 330 ALA A CA 1
ATOM 2392 C C . ALA A 1 330 ? -17.941 -10.859 9.787 1.00 96.06 330 ALA A C 1
ATOM 2394 O O . ALA A 1 330 ? -16.965 -10.658 9.063 1.00 96.06 330 ALA A O 1
ATOM 2395 N N . ALA A 1 331 ? -19.005 -10.058 9.778 1.00 97.50 331 ALA A N 1
ATOM 2396 C CA . ALA A 1 331 ? -19.074 -8.862 8.945 1.00 97.50 331 ALA A CA 1
ATOM 2397 C C . ALA A 1 331 ? -17.887 -7.914 9.215 1.00 97.50 331 ALA A C 1
ATOM 2399 O O . ALA A 1 331 ? -17.376 -7.848 10.342 1.00 97.50 331 ALA A O 1
ATOM 2400 N N . LEU A 1 332 ? -17.431 -7.179 8.195 1.00 97.50 332 LEU A N 1
ATOM 2401 C CA . LEU A 1 332 ? -16.218 -6.367 8.307 1.00 97.50 332 LEU A CA 1
ATOM 2402 C C . LEU A 1 332 ? -16.361 -5.280 9.382 1.00 97.50 332 LEU A C 1
ATOM 2404 O O . LEU A 1 332 ? -15.403 -5.028 10.118 1.00 97.50 332 LEU A O 1
ATOM 2408 N N . SER A 1 333 ? -17.553 -4.693 9.536 1.00 96.88 333 SER A N 1
ATOM 2409 C CA . SER A 1 333 ? -17.815 -3.704 10.590 1.00 96.88 333 SER A CA 1
ATOM 2410 C C . SER A 1 333 ? -17.637 -4.280 12.006 1.00 96.88 333 SER A C 1
ATOM 2412 O O . SER A 1 333 ? -17.091 -3.611 12.890 1.00 96.88 333 SER A O 1
ATOM 2414 N N . GLU A 1 334 ? -18.025 -5.542 12.226 1.00 96.94 334 GLU A N 1
ATOM 2415 C CA . GLU A 1 334 ? -17.865 -6.239 13.506 1.00 96.94 334 GLU A CA 1
ATOM 2416 C C . GLU A 1 334 ? -16.385 -6.497 13.787 1.00 96.94 334 GLU A C 1
ATOM 2418 O O . GLU A 1 334 ? -15.883 -6.123 14.851 1.00 96.94 334 GLU A O 1
ATOM 2423 N N . GLN A 1 335 ? -15.663 -7.046 12.805 1.00 96.25 335 GLN A N 1
ATOM 2424 C CA . GLN A 1 335 ? -14.230 -7.313 12.932 1.00 96.25 335 GLN A CA 1
ATOM 2425 C C . GLN A 1 335 ? -13.430 -6.029 13.194 1.00 96.25 335 GLN A C 1
ATOM 2427 O O . GLN A 1 335 ? -12.579 -5.992 14.085 1.00 96.25 335 GLN A O 1
ATOM 2432 N N . ALA A 1 336 ? -13.712 -4.955 12.451 1.00 94.62 336 ALA A N 1
ATOM 2433 C CA . ALA A 1 336 ? -13.077 -3.656 12.653 1.00 94.62 336 ALA A CA 1
ATOM 2434 C C . ALA A 1 336 ? -13.435 -3.048 14.021 1.00 94.62 336 ALA A C 1
ATOM 2436 O O . ALA A 1 336 ? -12.589 -2.417 14.660 1.00 94.62 336 ALA A O 1
ATOM 2437 N N . GLY A 1 337 ? -14.661 -3.278 14.503 1.00 93.25 337 GLY A N 1
ATOM 2438 C CA . GLY A 1 337 ? -15.132 -2.856 15.821 1.00 93.25 337 GLY A CA 1
ATOM 2439 C C . GLY A 1 337 ? -14.372 -3.492 16.991 1.00 93.25 337 GLY A C 1
ATOM 2440 O O . GLY A 1 337 ? -14.202 -2.844 18.029 1.00 93.25 337 GLY A O 1
ATOM 2441 N N . GLU A 1 338 ? -13.851 -4.714 16.828 1.00 91.19 338 GLU A N 1
ATOM 2442 C CA . GLU A 1 338 ? -12.973 -5.356 17.821 1.00 91.19 338 GLU A CA 1
ATOM 2443 C C . GLU A 1 338 ? -11.649 -4.595 17.993 1.00 91.19 338 GLU A C 1
ATOM 2445 O O . GLU A 1 338 ? -11.108 -4.513 19.100 1.00 91.19 338 GLU A O 1
ATOM 2450 N N . VAL A 1 339 ? -11.155 -3.965 16.923 1.00 90.50 339 VAL A N 1
ATOM 2451 C CA . VAL A 1 339 ? -9.960 -3.108 16.931 1.00 90.50 339 VAL A CA 1
ATOM 2452 C C . VAL A 1 339 ? -10.350 -1.666 17.273 1.00 90.50 339 VAL A C 1
ATOM 2454 O O . VAL A 1 339 ? -10.037 -0.711 16.561 1.00 90.50 339 VAL A O 1
ATOM 2457 N N . ALA A 1 340 ? -11.067 -1.486 18.384 1.00 80.75 340 ALA A N 1
ATOM 2458 C CA . ALA A 1 340 ? -11.605 -0.186 18.774 1.00 80.75 340 ALA A CA 1
ATOM 2459 C C . ALA A 1 340 ? -10.511 0.897 18.833 1.00 80.75 340 ALA A C 1
ATOM 2461 O O . ALA A 1 340 ? -9.596 0.825 19.665 1.00 80.75 340 ALA A O 1
ATOM 2462 N N . ALA A 1 341 ? -10.641 1.915 17.977 1.00 87.38 341 ALA A N 1
ATOM 2463 C CA . ALA A 1 341 ? -9.661 2.984 17.825 1.00 87.38 341 ALA A CA 1
ATOM 2464 C C . ALA A 1 341 ? -9.420 3.746 19.135 1.00 87.38 341 ALA A C 1
ATOM 2466 O O . ALA A 1 341 ? -10.351 4.064 19.885 1.00 87.38 341 ALA A O 1
ATOM 2467 N N . TYR A 1 342 ? -8.159 4.091 19.391 1.00 92.38 342 TYR A N 1
ATOM 2468 C CA . TYR A 1 342 ? -7.835 4.998 20.481 1.00 92.38 342 TYR A CA 1
ATOM 2469 C C . TYR A 1 342 ? -8.064 6.464 20.091 1.00 92.38 342 TYR A C 1
ATOM 2471 O O . TYR A 1 342 ? -7.914 6.838 18.929 1.00 92.38 342 TYR A O 1
ATOM 2479 N N . PRO A 1 343 ? -8.429 7.325 21.061 1.00 92.75 343 PRO A N 1
ATOM 2480 C CA . PRO A 1 343 ? -8.484 8.764 20.852 1.00 92.75 343 PRO A CA 1
ATOM 2481 C C . PRO A 1 343 ? -7.178 9.316 20.277 1.00 92.75 343 PRO A C 1
ATOM 2483 O O . PRO A 1 343 ? -6.135 9.269 20.933 1.00 92.75 343 PRO A O 1
ATOM 2486 N N . LEU A 1 344 ? -7.278 9.900 19.084 1.00 92.88 344 LEU A N 1
ATOM 2487 C CA . LEU A 1 344 ? -6.164 10.465 18.334 1.00 92.88 344 LEU A CA 1
ATOM 2488 C C . LEU A 1 344 ? -6.413 11.952 18.044 1.00 92.88 344 LEU A C 1
ATOM 2490 O O . LEU A 1 344 ? -7.525 12.362 17.709 1.00 92.88 344 LEU A O 1
ATOM 2494 N N . PHE A 1 345 ? -5.375 12.766 18.203 1.00 92.62 345 PHE A N 1
ATOM 2495 C CA . PHE A 1 345 ? -5.340 14.182 17.856 1.00 92.62 345 PHE A CA 1
ATOM 2496 C C . PHE A 1 345 ? -4.234 14.416 16.832 1.00 92.62 345 PHE A C 1
ATOM 2498 O O . PHE A 1 345 ? -3.125 13.903 16.980 1.00 92.62 345 PHE A O 1
ATOM 2505 N N . PHE A 1 346 ? -4.539 15.208 15.810 1.00 91.25 346 PHE A N 1
ATOM 2506 C CA . PHE A 1 346 ? -3.619 15.562 14.737 1.00 91.25 346 PHE A CA 1
ATOM 2507 C C . PHE A 1 346 ? -3.701 17.063 14.462 1.00 91.25 346 PHE A C 1
ATOM 2509 O O . PHE A 1 346 ? -4.800 17.620 14.447 1.00 91.25 346 PHE A O 1
ATOM 2516 N N . ASP A 1 347 ? -2.557 17.708 14.238 1.00 91.62 347 ASP A N 1
ATOM 2517 C CA . ASP A 1 347 ? -2.490 19.110 13.812 1.00 91.62 347 ASP A CA 1
ATOM 2518 C C . ASP A 1 347 ? -1.207 19.380 13.013 1.00 91.62 347 ASP A C 1
ATOM 2520 O O . ASP A 1 347 ? -0.212 18.657 13.124 1.00 91.62 347 ASP A O 1
ATOM 2524 N N . SER A 1 348 ? -1.245 20.416 12.177 1.00 91.06 348 SER A N 1
ATOM 2525 C CA . SER A 1 348 ? -0.132 20.835 11.324 1.00 91.06 348 SER A CA 1
ATOM 2526 C C . SER A 1 348 ? 0.279 22.266 11.651 1.00 91.06 348 SER A C 1
ATOM 2528 O O . SER A 1 348 ? -0.522 23.196 11.604 1.00 91.06 348 SER A O 1
ATOM 2530 N N . 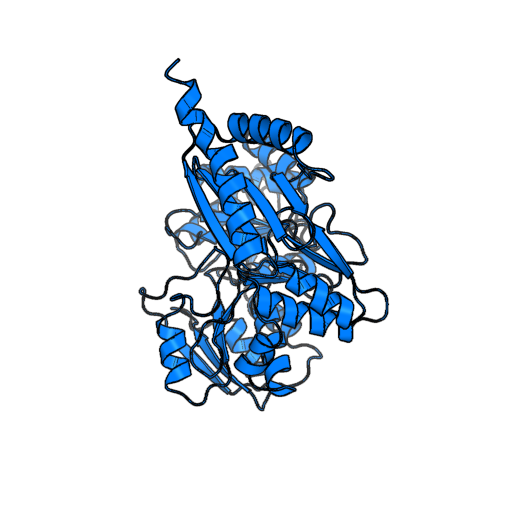PHE A 1 349 ? 1.562 22.453 11.944 1.00 90.38 349 PHE A N 1
ATOM 2531 C CA . PHE A 1 349 ? 2.136 23.717 12.386 1.00 90.38 349 PHE A CA 1
ATOM 2532 C C . PHE A 1 349 ? 3.047 24.277 11.304 1.00 90.38 349 PHE A C 1
ATOM 2534 O O . PHE A 1 349 ? 4.082 23.691 10.997 1.00 90.38 349 PHE A O 1
ATOM 2541 N N . ALA A 1 350 ? 2.678 25.416 10.722 1.00 91.25 350 ALA A N 1
ATOM 2542 C CA . ALA A 1 350 ? 3.535 26.108 9.767 1.00 91.25 350 ALA A CA 1
ATOM 2543 C C . ALA A 1 350 ? 4.818 26.602 10.448 1.00 91.25 350 ALA A C 1
ATOM 2545 O O . ALA A 1 350 ? 4.758 27.222 11.511 1.00 91.25 350 ALA A O 1
ATOM 2546 N N . VAL A 1 351 ? 5.962 26.349 9.812 1.00 88.94 351 VAL A N 1
ATOM 2547 C CA . VAL A 1 351 ? 7.287 26.745 10.304 1.00 88.94 351 VAL A CA 1
ATOM 2548 C C . VAL A 1 351 ? 8.128 27.309 9.166 1.00 88.94 351 VAL A C 1
ATOM 2550 O O . VAL A 1 351 ? 7.999 26.888 8.019 1.00 88.94 351 VAL A O 1
ATOM 2553 N N . ASP A 1 352 ? 9.034 28.236 9.466 1.00 87.06 352 ASP A N 1
ATOM 2554 C CA . ASP A 1 352 ? 9.903 28.816 8.434 1.00 87.06 352 ASP A CA 1
ATOM 2555 C C . ASP A 1 352 ? 10.947 27.812 7.930 1.00 87.06 352 ASP A C 1
ATOM 2557 O O . ASP A 1 352 ? 11.280 27.778 6.741 1.00 87.06 352 ASP A O 1
ATOM 2561 N N . ASN A 1 353 ? 11.472 26.987 8.840 1.00 88.62 353 ASN A N 1
ATOM 2562 C CA . ASN A 1 353 ? 12.503 26.002 8.548 1.00 88.62 353 ASN A CA 1
ATOM 2563 C C . ASN A 1 353 ? 12.284 24.726 9.368 1.00 88.62 353 ASN A C 1
ATOM 2565 O O . ASN A 1 353 ? 12.636 24.664 10.545 1.00 88.62 353 ASN A O 1
ATOM 2569 N N . CYS A 1 354 ? 11.756 23.683 8.723 1.00 89.31 354 CYS A N 1
ATOM 2570 C CA . CYS A 1 354 ? 11.470 22.418 9.393 1.00 89.31 354 CYS A CA 1
ATOM 2571 C C . CYS A 1 354 ? 12.717 21.771 10.013 1.00 89.31 354 CYS A C 1
ATOM 2573 O O . CYS A 1 354 ? 12.631 21.244 11.113 1.00 89.31 354 CYS A O 1
ATOM 2575 N N . ALA A 1 355 ? 13.881 21.825 9.356 1.00 88.94 355 ALA A N 1
ATOM 2576 C CA . ALA A 1 355 ? 15.098 21.183 9.864 1.00 88.94 355 ALA A CA 1
ATOM 2577 C C . ALA A 1 355 ? 15.610 21.843 11.155 1.00 88.94 355 ALA A C 1
ATOM 2579 O O . ALA A 1 355 ? 16.020 21.155 12.096 1.00 88.94 355 ALA A O 1
ATOM 2580 N N . ARG A 1 356 ? 15.556 23.180 11.212 1.00 90.44 356 ARG A N 1
ATOM 2581 C CA . ARG A 1 356 ? 15.903 23.941 12.418 1.00 90.44 356 ARG A CA 1
ATOM 2582 C C . ARG A 1 356 ? 14.953 23.599 13.563 1.00 90.44 356 ARG A C 1
ATOM 2584 O O . ARG A 1 356 ? 15.423 23.248 14.643 1.00 90.44 356 ARG A O 1
ATOM 2591 N N . GLU A 1 357 ? 13.648 23.643 13.306 1.00 91.38 357 GLU A N 1
ATOM 2592 C CA . GLU A 1 357 ? 12.650 23.388 14.346 1.00 91.38 357 GLU A CA 1
ATOM 2593 C C . GLU A 1 357 ? 12.672 21.942 14.839 1.00 91.38 357 GLU A C 1
ATOM 2595 O O . GLU A 1 357 ? 12.614 21.716 16.043 1.00 91.38 357 GLU A O 1
ATOM 2600 N N . MET A 1 358 ? 12.871 20.960 13.956 1.00 93.06 358 MET A N 1
ATOM 2601 C CA . MET A 1 358 ? 13.056 19.564 14.365 1.00 93.06 358 MET A CA 1
ATOM 2602 C C . MET A 1 358 ? 14.284 19.386 15.268 1.00 93.06 358 MET A C 1
ATOM 2604 O O . MET A 1 358 ? 14.211 18.665 16.258 1.00 93.06 358 MET A O 1
ATOM 2608 N N . THR A 1 359 ? 15.395 20.079 14.990 1.00 92.81 359 THR A N 1
ATOM 2609 C CA . THR A 1 359 ? 16.604 20.026 15.836 1.00 92.81 359 THR A CA 1
ATOM 2610 C C . THR A 1 359 ? 16.354 20.638 17.221 1.00 92.81 359 THR A C 1
ATOM 2612 O O . THR A 1 359 ? 16.749 20.070 18.245 1.00 92.81 359 THR A O 1
ATOM 2615 N N . ARG A 1 360 ? 15.673 21.793 17.263 1.00 94.06 360 ARG A N 1
ATOM 2616 C CA . ARG A 1 360 ? 15.280 22.468 18.508 1.00 94.06 360 ARG A CA 1
ATOM 2617 C C . ARG A 1 360 ? 14.363 21.574 19.345 1.00 94.06 360 ARG A C 1
ATOM 2619 O O . ARG A 1 360 ? 14.666 21.311 20.507 1.00 94.06 360 ARG A O 1
ATOM 2626 N N . LEU A 1 361 ? 13.286 21.077 18.738 1.00 93.56 361 LEU A N 1
ATOM 2627 C CA . LEU A 1 361 ? 12.298 20.223 19.393 1.00 93.56 361 LEU A CA 1
ATOM 2628 C C . LEU A 1 361 ? 12.907 18.908 19.876 1.00 93.56 361 LEU A C 1
ATOM 2630 O O . LEU A 1 361 ? 12.565 18.467 20.968 1.00 93.56 361 LEU A O 1
ATOM 2634 N N . ALA A 1 362 ? 13.825 18.299 19.119 1.00 93.38 362 ALA A N 1
ATOM 2635 C CA . ALA A 1 362 ? 14.511 17.082 19.546 1.00 93.38 362 ALA A CA 1
ATOM 2636 C C . ALA A 1 362 ? 15.299 17.318 20.844 1.00 93.38 362 ALA A C 1
ATOM 2638 O O . ALA A 1 362 ? 15.164 16.545 21.789 1.00 93.38 362 ALA A O 1
ATOM 2639 N N . THR A 1 363 ? 16.040 18.429 20.922 1.00 92.75 363 THR A N 1
ATOM 2640 C CA . THR A 1 363 ? 16.811 18.807 22.120 1.00 92.75 363 THR A CA 1
ATOM 2641 C C . THR A 1 363 ? 15.895 19.050 23.322 1.00 92.75 363 THR A C 1
ATOM 2643 O O . THR A 1 363 ? 16.159 18.576 24.425 1.00 92.75 363 THR A O 1
ATOM 2646 N N . GLU A 1 364 ? 14.798 19.780 23.119 1.00 92.38 364 GLU A N 1
ATOM 2647 C CA . GLU A 1 364 ? 13.841 20.095 24.180 1.00 92.38 364 GLU A CA 1
ATOM 2648 C C . GLU A 1 364 ? 13.081 18.851 24.662 1.00 92.38 364 GLU A C 1
ATOM 2650 O O . GLU A 1 364 ? 12.899 18.656 25.865 1.00 92.38 364 GLU A O 1
ATOM 2655 N N . CYS A 1 365 ? 12.704 17.960 23.741 1.00 92.00 365 CYS A N 1
ATOM 2656 C CA . CYS A 1 365 ? 12.075 16.690 24.082 1.00 92.00 365 CYS A CA 1
ATOM 2657 C C . CYS A 1 365 ? 13.032 15.788 24.862 1.00 92.00 365 CYS A C 1
ATOM 2659 O O . CYS A 1 365 ? 12.624 15.250 25.883 1.00 92.00 365 CYS A O 1
ATOM 2661 N N . GLN A 1 366 ? 14.300 15.679 24.454 1.00 92.38 366 GLN A N 1
ATOM 2662 C CA . GLN A 1 366 ? 15.321 14.907 25.178 1.00 92.38 366 GLN A CA 1
ATOM 2663 C C . GLN A 1 366 ? 15.591 15.439 26.593 1.00 92.38 366 GLN A C 1
ATOM 2665 O O . GLN A 1 366 ? 16.013 14.685 27.464 1.00 92.38 366 GLN A O 1
ATOM 2670 N N . ALA A 1 367 ? 15.351 16.730 26.842 1.00 91.00 367 ALA A N 1
ATOM 2671 C CA . ALA A 1 367 ? 15.457 17.312 28.178 1.00 91.00 367 ALA A CA 1
ATOM 2672 C C . ALA A 1 367 ? 14.207 17.072 29.049 1.00 91.00 367 ALA A C 1
ATOM 2674 O O . ALA A 1 367 ? 14.298 17.129 30.277 1.00 91.00 367 ALA A O 1
ATOM 2675 N N . ARG A 1 368 ? 13.037 16.852 28.433 1.00 89.62 368 ARG A N 1
ATOM 2676 C CA . ARG A 1 368 ? 11.729 16.768 29.109 1.00 89.62 368 ARG A CA 1
ATOM 2677 C C . ARG A 1 368 ? 11.201 15.341 29.260 1.00 89.62 368 ARG A C 1
ATOM 2679 O O . ARG A 1 368 ? 10.411 15.089 30.172 1.00 89.62 368 ARG A O 1
ATOM 2686 N N . PHE A 1 369 ? 11.573 14.450 28.352 1.00 88.19 369 PHE A N 1
ATOM 2687 C CA . PHE A 1 369 ? 11.049 13.096 28.242 1.00 88.19 369 PHE A CA 1
ATOM 2688 C C . PHE A 1 369 ? 12.189 12.079 28.226 1.00 88.19 369 PHE A C 1
ATOM 2690 O O . PHE A 1 369 ? 13.263 12.342 27.687 1.00 88.19 369 PHE A O 1
ATOM 2697 N N . ASP A 1 370 ? 11.915 10.906 28.786 1.00 86.06 370 ASP A N 1
ATOM 2698 C CA . ASP A 1 370 ? 12.779 9.736 28.675 1.00 86.06 370 ASP A CA 1
ATOM 2699 C C . ASP A 1 370 ? 12.505 9.001 27.342 1.00 86.06 370 ASP A C 1
ATOM 2701 O O . ASP A 1 370 ? 11.444 9.180 26.740 1.00 86.06 370 ASP A O 1
ATOM 2705 N N . ASP A 1 371 ? 13.462 8.190 26.876 1.00 85.75 371 ASP A N 1
ATOM 2706 C CA . ASP A 1 371 ? 13.329 7.291 25.711 1.00 85.75 371 ASP A CA 1
ATOM 2707 C C . ASP A 1 371 ? 12.863 7.955 24.394 1.00 85.75 371 ASP A C 1
ATOM 2709 O O . ASP A 1 371 ? 12.123 7.379 23.593 1.00 85.75 371 ASP A O 1
ATOM 2713 N N . VAL A 1 372 ? 13.326 9.183 24.139 1.00 90.00 372 VAL A N 1
ATOM 2714 C CA . VAL A 1 372 ? 13.026 9.922 22.902 1.00 90.00 372 VAL A CA 1
ATOM 2715 C C . VAL A 1 372 ? 13.741 9.295 21.705 1.00 90.00 372 VAL A C 1
ATOM 2717 O O . VAL A 1 372 ? 14.972 9.276 21.649 1.00 90.00 372 VAL A O 1
ATOM 2720 N N . ARG A 1 373 ? 12.975 8.855 20.701 1.00 89.75 373 ARG A N 1
ATOM 2721 C CA . ARG A 1 373 ? 13.508 8.381 19.414 1.00 89.75 373 ARG A CA 1
ATOM 2722 C C . ARG A 1 373 ? 13.515 9.516 18.397 1.00 89.75 373 ARG A C 1
ATOM 2724 O O . ARG A 1 373 ? 12.499 10.190 18.228 1.00 89.75 373 ARG A O 1
ATOM 2731 N N . THR A 1 374 ? 14.644 9.706 17.714 1.00 86.56 374 THR A N 1
ATOM 2732 C CA . THR A 1 374 ? 14.843 10.817 16.764 1.00 86.56 374 THR A CA 1
ATOM 2733 C C . THR A 1 374 ? 15.248 10.384 15.351 1.00 86.56 374 THR A C 1
ATOM 2735 O O . THR A 1 374 ? 15.687 11.223 14.568 1.00 86.56 374 THR A O 1
ATOM 2738 N N . ASP A 1 375 ? 15.155 9.089 15.035 1.00 77.12 375 ASP A N 1
ATOM 2739 C CA . ASP A 1 375 ? 15.617 8.536 13.751 1.00 77.12 375 ASP A CA 1
ATOM 2740 C C . ASP A 1 375 ? 14.735 9.000 12.576 1.00 77.12 375 ASP A C 1
ATOM 2742 O O . ASP A 1 375 ? 15.243 9.425 11.542 1.00 77.12 375 ASP A O 1
ATOM 2746 N N . ASP A 1 376 ? 13.412 9.023 12.773 1.00 76.25 376 ASP A N 1
ATOM 2747 C CA . ASP A 1 376 ? 12.435 9.465 11.771 1.00 76.25 376 ASP A CA 1
ATOM 2748 C C . ASP A 1 376 ? 11.317 10.305 12.410 1.00 76.25 376 ASP A C 1
ATOM 2750 O O . ASP A 1 376 ? 10.213 9.843 12.706 1.00 76.25 376 ASP A O 1
ATOM 2754 N N . GLY A 1 377 ? 11.639 11.575 12.659 1.00 86.75 377 GLY A N 1
ATOM 2755 C CA . GLY A 1 377 ? 10.811 12.483 13.452 1.00 86.75 377 GLY A CA 1
ATOM 2756 C C . GLY A 1 377 ? 11.226 12.491 14.922 1.00 86.75 377 GLY A C 1
ATOM 2757 O O . GLY A 1 377 ? 12.336 12.104 15.254 1.00 86.75 377 GLY A O 1
ATOM 2758 N N . ILE A 1 378 ? 10.352 12.968 15.805 1.00 92.25 378 ILE A N 1
ATOM 2759 C CA . ILE A 1 378 ? 10.531 12.907 17.262 1.00 92.25 378 ILE A CA 1
ATOM 2760 C C . ILE A 1 378 ? 9.388 12.074 17.809 1.00 92.25 378 ILE A C 1
ATOM 2762 O O . ILE A 1 378 ? 8.252 12.544 17.809 1.00 92.25 378 ILE A O 1
ATOM 2766 N N . PHE A 1 379 ? 9.681 10.856 18.250 1.00 92.88 379 PHE A N 1
ATOM 2767 C CA . PHE A 1 379 ? 8.705 9.943 18.832 1.00 92.88 379 PHE A CA 1
ATOM 2768 C C . PHE A 1 379 ? 8.954 9.782 20.330 1.00 92.88 379 PHE A C 1
ATOM 2770 O O . PHE A 1 379 ? 10.086 9.546 20.759 1.00 92.88 379 PHE A O 1
ATOM 2777 N N . VAL A 1 380 ? 7.883 9.886 21.116 1.00 92.62 380 VAL A N 1
ATOM 2778 C CA . VAL A 1 380 ? 7.905 9.681 22.567 1.00 92.62 380 VAL A CA 1
ATOM 2779 C C . VAL A 1 380 ? 6.684 8.879 22.976 1.00 92.62 380 VAL A C 1
ATOM 2781 O O . VAL A 1 380 ? 5.548 9.253 22.679 1.00 92.62 380 VAL A O 1
ATOM 2784 N N . GLU A 1 381 ? 6.917 7.815 23.733 1.00 90.25 381 GLU A N 1
ATOM 2785 C CA . GLU A 1 381 ? 5.874 6.989 24.322 1.00 90.25 381 GLU A CA 1
ATOM 2786 C C . GLU A 1 381 ? 5.874 7.149 25.845 1.00 90.25 381 GLU A C 1
ATOM 2788 O O . GLU A 1 381 ? 6.904 7.031 26.501 1.00 90.25 381 GLU A O 1
ATOM 2793 N N . ARG A 1 382 ? 4.710 7.453 26.430 1.00 84.31 382 ARG A N 1
ATOM 2794 C CA . ARG A 1 382 ? 4.568 7.733 27.861 1.00 84.31 382 ARG A CA 1
ATOM 2795 C C . ARG A 1 382 ? 3.306 7.102 28.425 1.00 84.31 382 ARG A C 1
ATOM 2797 O O . ARG A 1 382 ? 2.231 7.696 28.377 1.00 84.31 382 ARG A O 1
ATOM 2804 N N . GLY A 1 383 ? 3.459 5.949 29.072 1.00 87.94 383 GLY A N 1
ATOM 2805 C CA . GLY A 1 383 ? 2.375 5.304 29.811 1.00 87.94 383 GLY A CA 1
ATOM 2806 C C . GLY A 1 383 ? 1.140 5.108 28.934 1.00 87.94 383 GLY A C 1
ATOM 2807 O O . GLY A 1 383 ? 1.141 4.284 28.026 1.00 87.94 383 GLY A O 1
ATOM 2808 N N . ASP A 1 384 ? 0.093 5.891 29.178 1.00 91.75 384 ASP A N 1
ATOM 2809 C CA . ASP A 1 384 ? -1.197 5.796 28.502 1.00 91.75 384 ASP A CA 1
ATOM 2810 C C . ASP A 1 384 ? -1.313 6.585 27.183 1.00 91.75 384 ASP A C 1
ATOM 2812 O O . ASP A 1 384 ? -2.391 6.559 26.589 1.00 91.75 384 ASP A O 1
ATOM 2816 N N . ALA A 1 385 ? -0.250 7.248 26.706 1.00 94.31 385 ALA A N 1
ATOM 2817 C CA . ALA A 1 385 ? -0.247 8.010 25.453 1.00 94.31 385 ALA A CA 1
ATOM 2818 C C . ALA A 1 385 ? 1.131 8.048 24.761 1.00 94.31 385 ALA A C 1
ATOM 2820 O O . ALA A 1 385 ? 2.156 7.782 25.386 1.00 94.31 385 ALA A O 1
ATOM 2821 N N . TRP A 1 386 ? 1.166 8.413 23.482 1.00 94.50 386 TRP A N 1
ATOM 2822 C CA . TRP A 1 386 ? 2.392 8.666 22.719 1.00 94.50 386 TRP A CA 1
ATOM 2823 C C . TRP A 1 386 ? 2.201 9.855 21.773 1.00 94.50 386 TRP A C 1
ATOM 2825 O O . TRP A 1 386 ? 1.071 10.232 21.456 1.00 94.50 386 TRP A O 1
ATOM 2835 N N . PHE A 1 387 ? 3.303 10.461 21.335 1.00 94.88 387 PHE A N 1
ATOM 2836 C CA . PHE A 1 387 ? 3.284 11.456 20.269 1.00 94.88 387 PHE A CA 1
ATOM 2837 C C . PHE A 1 387 ? 4.398 11.236 19.253 1.00 94.88 387 PHE A C 1
ATOM 2839 O O . PHE A 1 387 ? 5.458 10.704 19.582 1.00 94.88 387 PHE A O 1
ATOM 2846 N N . VAL A 1 388 ? 4.160 11.706 18.030 1.00 93.50 388 VAL A N 1
ATOM 2847 C CA . VAL A 1 388 ? 5.193 11.875 17.011 1.00 93.50 388 VAL A CA 1
ATOM 2848 C C . VAL A 1 388 ? 5.113 13.274 16.408 1.00 93.50 388 VAL A C 1
ATOM 2850 O O . VAL A 1 388 ? 4.026 13.769 16.103 1.00 93.50 388 VAL A O 1
ATOM 2853 N N . VAL A 1 389 ? 6.269 13.912 16.234 1.00 93.56 389 VAL A N 1
ATOM 2854 C CA . VAL A 1 389 ? 6.416 15.153 15.463 1.00 93.56 389 VAL A CA 1
ATOM 2855 C C . VAL A 1 389 ? 7.254 14.870 14.228 1.00 93.56 389 VAL A C 1
ATOM 2857 O O . VAL A 1 389 ? 8.349 14.320 14.336 1.00 93.56 389 VAL A O 1
ATOM 2860 N N . ARG A 1 390 ? 6.762 15.253 13.050 1.00 90.38 390 ARG A N 1
ATOM 2861 C CA . ARG A 1 390 ? 7.458 15.042 11.774 1.00 90.38 390 ARG A CA 1
ATOM 2862 C C . ARG A 1 390 ? 7.486 16.308 10.941 1.00 90.38 390 ARG A C 1
ATOM 2864 O O . ARG A 1 390 ? 6.494 17.025 10.863 1.00 90.38 390 ARG A O 1
ATOM 2871 N N . ALA A 1 391 ? 8.589 16.534 10.239 1.00 88.44 391 ALA A N 1
ATOM 2872 C CA . ALA A 1 391 ? 8.628 17.516 9.165 1.00 88.44 391 ALA A CA 1
ATOM 2873 C C . ALA A 1 391 ? 7.917 16.973 7.918 1.00 88.44 391 ALA A C 1
ATOM 2875 O O . ALA A 1 391 ? 8.170 15.839 7.504 1.00 88.44 391 ALA A O 1
ATOM 2876 N N . SER A 1 392 ? 7.058 17.785 7.297 1.00 81.81 392 SER A N 1
ATOM 2877 C CA . SER A 1 392 ? 6.564 17.479 5.954 1.00 81.81 392 SER A CA 1
ATOM 2878 C C . SER A 1 392 ? 7.719 17.549 4.952 1.00 81.81 392 SER A C 1
ATOM 2880 O O . SER A 1 392 ? 8.583 18.423 5.028 1.00 81.81 392 SER A O 1
ATOM 2882 N N . ARG A 1 393 ? 7.753 16.595 4.015 1.00 72.88 393 ARG A N 1
ATOM 2883 C CA . ARG A 1 393 ? 8.772 16.538 2.954 1.00 72.88 393 ARG A CA 1
ATOM 2884 C C . ARG A 1 393 ? 8.460 17.488 1.793 1.00 72.88 393 ARG A C 1
ATOM 2886 O O . ARG A 1 393 ? 9.368 17.865 1.059 1.00 72.88 393 ARG A O 1
ATOM 2893 N N . THR A 1 394 ? 7.195 17.863 1.629 1.00 68.25 394 THR A N 1
ATOM 2894 C CA . THR A 1 394 ? 6.688 18.678 0.513 1.00 68.25 394 THR A CA 1
ATOM 2895 C C . THR A 1 394 ? 6.272 20.079 0.950 1.00 68.25 394 THR A C 1
ATOM 2897 O O . THR A 1 394 ? 6.293 21.011 0.151 1.00 68.25 394 THR A O 1
ATOM 2900 N N . GLU A 1 395 ? 5.940 20.255 2.227 1.00 77.69 395 GLU A N 1
ATOM 2901 C CA . GLU A 1 395 ? 5.388 21.493 2.770 1.00 77.69 395 GLU A CA 1
ATOM 2902 C C . GLU A 1 395 ? 6.234 22.015 3.933 1.00 77.69 395 GLU A C 1
ATOM 2904 O O . GLU A 1 395 ? 6.903 21.263 4.639 1.00 77.69 395 GLU A O 1
ATOM 2909 N N . ARG A 1 396 ? 6.161 23.322 4.197 1.00 87.38 396 ARG A N 1
ATOM 2910 C CA . ARG A 1 396 ? 6.837 23.950 5.343 1.00 87.38 396 ARG A CA 1
ATOM 2911 C C . ARG A 1 396 ? 6.004 23.839 6.621 1.00 87.38 396 ARG A C 1
ATOM 2913 O O . ARG A 1 396 ? 5.623 24.843 7.222 1.00 87.38 396 ARG A O 1
ATOM 2920 N N . VAL A 1 397 ? 5.681 22.609 7.007 1.00 89.38 397 VAL A N 1
ATOM 2921 C CA . VAL A 1 397 ? 4.873 22.316 8.196 1.00 89.38 397 VAL A CA 1
ATOM 2922 C C . VAL A 1 397 ? 5.486 21.191 9.024 1.00 89.38 397 VAL A C 1
ATOM 2924 O O . VAL A 1 397 ? 6.110 20.274 8.486 1.00 89.38 397 VAL A O 1
ATOM 2927 N N . LEU A 1 398 ? 5.280 21.251 10.338 1.00 91.88 398 LEU A N 1
ATOM 2928 C CA . LEU A 1 398 ? 5.476 20.136 11.255 1.00 91.88 398 LEU A CA 1
ATOM 2929 C C . LEU A 1 398 ? 4.124 19.496 11.552 1.00 91.88 398 LEU A C 1
ATOM 2931 O O . LEU A 1 398 ? 3.189 20.178 11.964 1.00 91.88 398 LEU A O 1
ATOM 2935 N N . ARG A 1 399 ? 4.020 18.190 11.350 1.00 91.12 399 ARG A N 1
ATOM 2936 C CA . ARG A 1 399 ? 2.827 17.402 11.651 1.00 91.12 399 ARG A CA 1
ATOM 2937 C C . ARG A 1 399 ? 2.995 16.773 13.024 1.00 91.12 399 ARG A C 1
ATOM 2939 O O . ARG A 1 399 ? 4.023 16.148 13.287 1.00 91.12 399 ARG A O 1
ATOM 2946 N N . VAL A 1 400 ? 2.003 16.960 13.885 1.00 93.19 400 VAL A N 1
ATOM 2947 C CA . VAL A 1 400 ? 1.965 16.401 15.237 1.00 93.19 400 VAL A CA 1
ATOM 2948 C C . VAL A 1 400 ? 0.810 15.420 15.312 1.00 93.19 400 VAL A C 1
ATOM 2950 O O . VAL A 1 400 ? -0.336 15.812 15.098 1.00 93.19 400 VAL A O 1
ATOM 2953 N N . THR A 1 401 ? 1.111 14.178 15.673 1.00 93.44 401 THR A N 1
ATOM 2954 C CA . THR A 1 401 ? 0.108 13.147 15.957 1.00 93.44 401 THR A CA 1
ATOM 2955 C C . THR A 1 401 ? 0.260 12.704 17.401 1.00 93.44 401 THR A C 1
ATOM 2957 O O . THR A 1 401 ? 1.375 12.453 17.858 1.00 93.44 401 THR A O 1
ATOM 2960 N N . VAL A 1 402 ? -0.856 12.614 18.120 1.00 95.19 402 VAL A N 1
ATOM 2961 C CA . VAL A 1 402 ? -0.913 12.148 19.507 1.00 95.19 402 VAL A CA 1
ATOM 2962 C C . VAL A 1 402 ? -2.047 11.160 19.656 1.00 95.19 402 VAL A C 1
ATOM 2964 O O . VAL A 1 402 ? -3.185 11.481 19.333 1.00 95.19 402 VAL A O 1
ATOM 2967 N N . GLU A 1 403 ? -1.762 9.998 20.220 1.00 95.62 403 GLU A N 1
ATOM 2968 C CA . GLU A 1 403 ? -2.771 9.004 20.572 1.00 95.62 403 GLU A CA 1
ATOM 2969 C C . GLU A 1 403 ? -2.662 8.681 22.061 1.00 95.62 403 GLU A C 1
ATOM 2971 O O . GLU A 1 403 ? -1.581 8.717 22.651 1.00 95.62 403 GLU A O 1
ATOM 2976 N N . GLY A 1 404 ? -3.787 8.357 22.690 1.00 95.25 404 GLY A N 1
ATOM 2977 C CA . GLY A 1 404 ? -3.779 7.816 24.040 1.00 95.25 404 GLY A CA 1
ATOM 2978 C C . GLY A 1 404 ? -4.984 6.944 24.324 1.00 95.25 404 GLY A C 1
ATOM 2979 O O . GLY A 1 404 ? -6.044 7.120 23.733 1.00 95.25 404 GLY A O 1
ATOM 2980 N N . THR A 1 405 ? -4.841 6.041 25.292 1.00 94.06 405 THR A N 1
ATOM 2981 C CA . THR A 1 405 ? -5.879 5.071 25.688 1.00 94.06 405 THR A CA 1
ATOM 2982 C C . THR A 1 405 ? -7.155 5.733 26.227 1.00 94.06 405 THR A C 1
ATOM 2984 O O . THR A 1 405 ? -8.210 5.110 26.313 1.00 94.06 405 THR A O 1
ATOM 2987 N N . SER A 1 406 ? -7.086 7.025 26.570 1.00 95.00 406 SER A N 1
ATOM 2988 C CA . SER A 1 406 ? -8.240 7.858 26.902 1.00 95.00 406 SER A CA 1
ATOM 2989 C C . SER A 1 406 ? -8.148 9.240 26.256 1.00 95.00 406 SER A C 1
ATOM 2991 O O . SER A 1 406 ? -7.067 9.825 26.140 1.00 95.00 406 SER A O 1
ATOM 2993 N N . ARG A 1 407 ? -9.302 9.845 25.946 1.00 94.94 407 ARG A N 1
ATOM 2994 C CA . ARG A 1 407 ? -9.367 11.196 25.358 1.00 94.94 407 ARG A CA 1
ATOM 2995 C C . ARG A 1 407 ? -8.651 12.235 26.224 1.00 94.94 407 ARG A C 1
ATOM 2997 O O . ARG A 1 407 ? -8.032 13.151 25.699 1.00 94.94 407 ARG A O 1
ATOM 3004 N N . ASN A 1 408 ? -8.721 12.082 27.546 1.00 95.62 408 ASN A N 1
ATOM 3005 C CA . ASN A 1 408 ? -8.074 12.975 28.503 1.00 95.62 408 ASN A CA 1
ATOM 3006 C C . ASN A 1 408 ? -6.540 12.852 28.451 1.00 95.62 408 ASN A C 1
ATOM 3008 O O . ASN A 1 408 ? -5.847 13.864 28.435 1.00 95.62 408 ASN A O 1
ATOM 3012 N N . SER A 1 409 ? -6.006 11.627 28.385 1.00 95.00 409 SER A N 1
ATOM 3013 C CA . SER A 1 409 ? -4.560 11.392 28.239 1.00 95.00 409 SER A CA 1
ATOM 3014 C C . SER A 1 409 ? -4.003 11.962 26.936 1.00 95.00 409 SER A C 1
ATOM 3016 O O . SER A 1 409 ? -3.067 12.762 26.977 1.00 95.00 409 SER A O 1
ATOM 3018 N N . ALA A 1 410 ? -4.665 11.660 25.816 1.00 95.00 410 ALA A N 1
ATOM 3019 C CA . ALA A 1 410 ? -4.290 12.138 24.495 1.00 95.00 410 ALA A CA 1
ATOM 3020 C C . ALA A 1 410 ? -4.362 13.670 24.414 1.00 95.00 410 ALA A C 1
ATOM 3022 O O . ALA A 1 410 ? -3.403 14.313 24.000 1.00 95.00 410 ALA A O 1
ATOM 3023 N N . LYS A 1 411 ? -5.452 14.285 24.902 1.00 95.38 411 LYS A N 1
ATOM 3024 C CA . LYS A 1 411 ? -5.624 15.744 24.856 1.00 95.38 411 LYS A CA 1
ATOM 3025 C C . LYS A 1 411 ? -4.581 16.490 25.687 1.00 95.38 411 LYS A C 1
ATOM 3027 O O . LYS A 1 411 ? -4.034 17.475 25.207 1.00 95.38 411 LYS A O 1
ATOM 3032 N N . ARG A 1 412 ? -4.282 16.026 26.908 1.00 94.31 412 ARG A N 1
ATOM 3033 C CA . ARG A 1 412 ? -3.248 16.652 27.753 1.00 94.31 412 ARG A CA 1
ATOM 3034 C C . ARG A 1 412 ? -1.873 16.609 27.096 1.00 94.31 412 ARG A C 1
ATOM 3036 O O . ARG A 1 412 ? -1.148 17.596 27.159 1.00 94.31 412 ARG A O 1
ATOM 3043 N N . LEU A 1 413 ? -1.507 15.467 26.508 1.00 94.19 413 LEU A N 1
ATOM 3044 C CA . LEU A 1 413 ? -0.222 15.323 25.828 1.00 94.19 413 LEU A CA 1
ATOM 3045 C C . LEU A 1 413 ? -0.179 16.185 24.562 1.00 94.19 413 LEU A C 1
ATOM 3047 O O . LEU A 1 413 ? 0.798 16.891 24.346 1.00 94.19 413 LEU A O 1
ATOM 3051 N N . PHE A 1 414 ? -1.265 16.202 23.789 1.00 95.00 414 PHE A N 1
ATOM 3052 C CA . PHE A 1 414 ? -1.399 17.044 22.605 1.00 95.00 414 PHE A CA 1
ATOM 3053 C C . PHE A 1 414 ? -1.247 18.533 22.923 1.00 95.00 414 PHE A C 1
ATOM 3055 O O . PHE A 1 414 ? -0.485 19.213 22.245 1.00 95.00 414 PHE A O 1
ATOM 3062 N N . ASP A 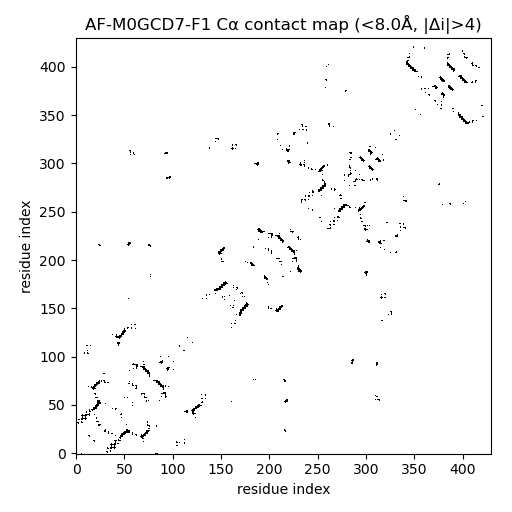1 415 ? -1.889 19.030 23.982 1.00 93.94 415 ASP A N 1
ATOM 3063 C CA . ASP A 1 415 ? -1.749 20.429 24.398 1.00 93.94 415 ASP A CA 1
ATOM 3064 C C . ASP A 1 415 ? -0.308 20.763 24.804 1.00 93.94 415 ASP A C 1
ATOM 3066 O O . ASP A 1 415 ? 0.236 21.773 24.365 1.00 93.94 415 ASP A O 1
ATOM 3070 N N . ALA A 1 416 ? 0.346 19.874 25.557 1.00 91.25 416 ALA A N 1
ATOM 3071 C CA . ALA A 1 416 ? 1.740 20.053 25.954 1.00 91.25 416 ALA A CA 1
ATOM 3072 C C . ALA A 1 416 ? 2.706 20.069 24.755 1.00 91.25 416 ALA A C 1
ATOM 3074 O O . ALA A 1 416 ? 3.649 20.856 24.743 1.00 91.25 416 ALA A O 1
ATOM 3075 N N . VAL A 1 417 ? 2.491 19.208 23.754 1.00 91.81 417 VAL A N 1
ATOM 3076 C CA . VAL A 1 417 ? 3.311 19.170 22.529 1.00 91.81 417 VAL A CA 1
ATOM 3077 C C . VAL A 1 417 ? 3.027 20.390 21.657 1.00 91.81 417 VAL A C 1
ATOM 3079 O O . VAL A 1 417 ? 3.947 21.003 21.123 1.00 91.81 417 VAL A O 1
ATOM 3082 N N . ARG A 1 418 ? 1.762 20.798 21.552 1.00 92.19 418 ARG A N 1
ATOM 3083 C CA . ARG A 1 418 ? 1.354 21.998 20.822 1.00 92.19 418 ARG A CA 1
ATOM 3084 C C . ARG A 1 418 ? 2.011 23.262 21.380 1.00 92.19 418 ARG A C 1
ATOM 3086 O O . ARG A 1 418 ? 2.416 24.109 20.586 1.00 92.19 418 ARG A O 1
ATOM 3093 N N . GLU A 1 419 ? 2.128 23.389 22.700 1.00 89.94 419 GLU A N 1
ATOM 3094 C CA . GLU A 1 419 ? 2.871 24.482 23.347 1.00 89.94 419 GLU A CA 1
ATOM 3095 C C . GLU A 1 419 ? 4.352 24.468 22.929 1.00 89.94 419 GLU A C 1
ATOM 3097 O O . GLU A 1 419 ? 4.832 25.463 22.390 1.00 89.94 419 GLU A O 1
ATOM 3102 N N . LEU A 1 420 ? 5.030 23.315 23.024 1.00 87.94 420 LEU A N 1
ATOM 3103 C CA . LEU A 1 420 ? 6.439 23.153 22.615 1.00 87.94 420 LEU A CA 1
ATOM 3104 C C . LEU A 1 420 ? 6.696 23.555 21.151 1.00 87.94 420 LEU A C 1
ATOM 3106 O O . LEU A 1 420 ? 7.723 24.157 20.820 1.00 87.94 420 LEU A O 1
ATOM 3110 N N . VA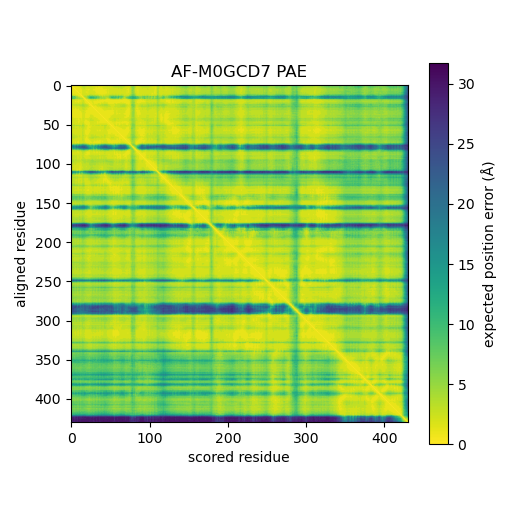L A 1 421 ? 5.766 23.213 20.255 1.00 87.25 421 VAL A N 1
ATOM 3111 C CA . VAL A 1 421 ? 5.864 23.544 18.826 1.00 87.25 421 VAL A CA 1
ATOM 3112 C C . VAL A 1 421 ? 5.536 25.020 18.562 1.00 87.25 421 VAL A C 1
ATOM 3114 O O . VAL A 1 421 ? 6.120 25.620 17.664 1.00 87.25 421 VAL A O 1
ATOM 3117 N N . SER A 1 422 ? 4.639 25.629 19.345 1.00 81.00 422 SER A N 1
ATOM 3118 C CA . SER A 1 422 ? 4.158 27.004 19.121 1.00 81.00 422 SER A CA 1
ATOM 3119 C C . SER A 1 422 ? 5.009 28.098 19.780 1.00 81.00 422 SER A C 1
ATOM 3121 O O . SER A 1 422 ? 4.898 29.261 19.379 1.00 81.00 422 SER A O 1
ATOM 3123 N N . ASP A 1 423 ? 5.842 27.759 20.769 1.00 66.62 423 ASP A N 1
ATOM 3124 C CA . ASP A 1 423 ? 6.574 28.725 21.606 1.00 66.62 423 ASP A CA 1
ATOM 3125 C C . ASP A 1 423 ? 7.577 29.624 20.846 1.00 66.62 423 ASP A C 1
ATOM 3127 O O . ASP A 1 423 ? 7.998 30.661 21.364 1.00 66.62 423 ASP A O 1
ATOM 3131 N N . GLU A 1 424 ? 7.872 29.353 19.568 1.00 50.88 424 GLU A N 1
ATOM 3132 C CA . GLU A 1 424 ? 8.703 30.239 18.734 1.00 50.88 424 GLU A CA 1
ATOM 3133 C C . GLU A 1 424 ? 8.048 31.616 18.471 1.00 50.88 424 GLU A C 1
ATOM 3135 O O . GLU A 1 424 ? 8.747 32.616 18.273 1.00 50.88 424 GLU A O 1
ATOM 3140 N N . LYS A 1 425 ? 6.711 31.735 18.556 1.00 45.06 425 LYS A N 1
ATOM 3141 C CA . LYS A 1 425 ? 6.047 33.049 18.425 1.00 45.06 425 LYS A CA 1
ATOM 3142 C C . LYS A 1 425 ? 6.330 34.002 19.591 1.00 45.06 425 LYS A C 1
ATOM 3144 O O . LYS A 1 425 ? 6.120 35.200 19.424 1.00 45.06 425 LYS A O 1
ATOM 3149 N N . ALA A 1 426 ? 6.806 33.518 20.740 1.00 36.59 426 ALA A N 1
ATOM 3150 C CA . ALA A 1 426 ? 7.109 34.371 21.890 1.00 36.59 426 ALA A CA 1
ATOM 3151 C C . ALA A 1 426 ? 8.550 34.913 21.883 1.00 36.59 426 ALA A C 1
ATOM 3153 O O . ALA A 1 426 ? 8.812 35.962 22.471 1.00 36.59 426 ALA A O 1
ATOM 3154 N N . THR A 1 427 ? 9.488 34.241 21.206 1.00 33.44 427 THR A N 1
ATOM 3155 C CA . THR A 1 427 ? 10.923 34.577 21.283 1.00 33.44 427 THR A CA 1
ATOM 3156 C C . THR A 1 427 ? 11.397 35.531 20.179 1.00 33.44 427 THR A C 1
ATOM 3158 O O . THR A 1 427 ? 12.415 36.192 20.346 1.00 33.44 427 THR A O 1
ATOM 3161 N N . LEU A 1 428 ? 10.649 35.687 19.080 1.00 31.23 428 LEU A N 1
ATOM 3162 C CA . LEU A 1 428 ? 11.000 36.607 17.979 1.00 31.23 428 LEU A CA 1
ATOM 3163 C C . LEU A 1 428 ? 10.555 38.070 18.198 1.00 31.23 428 LEU A C 1
ATOM 3165 O O . LEU A 1 428 ? 10.800 38.922 17.345 1.00 31.23 428 LEU A O 1
ATOM 3169 N N . THR A 1 429 ? 9.924 38.376 19.335 1.00 30.59 429 THR A N 1
ATOM 3170 C CA . THR A 1 429 ? 9.466 39.731 19.711 1.00 30.59 429 THR A CA 1
ATOM 3171 C C . THR A 1 429 ? 10.152 40.317 20.952 1.00 30.59 429 THR A C 1
ATOM 3173 O O . THR A 1 429 ? 9.672 41.327 21.470 1.00 30.59 429 THR A O 1
ATOM 3176 N N . ALA A 1 430 ? 11.250 39.722 21.431 1.00 28.88 430 ALA A N 1
ATOM 3177 C CA . ALA A 1 430 ? 12.004 40.213 22.592 1.00 28.88 430 ALA A CA 1
ATOM 3178 C C . ALA A 1 430 ? 13.343 40.854 22.206 1.00 28.88 430 ALA A C 1
ATOM 3180 O O . ALA A 1 430 ? 14.089 40.234 21.414 1.00 28.88 430 ALA A O 1
#

Organism: Haloferax prahovense (strain DSM 18310 / JCM 13924 / TL6) (NCBI:txid1227461)

InterPro domains:
  IPR005843 Alpha-D-phosphohexomutase, C-terminal [PF00408] (362-419)
  IPR005844 Alpha-D-phosphohexomutase, alpha/beta/alpha domain I [PF02878] (3-109)
  IPR005845 Alpha-D-phosphohexomutase, alpha/beta/alpha domain II [PF02879] (158-228)
  IPR005846 Alpha-D-phosphohexomutase, alpha/beta/alpha domain III [PF02880] (233-337)
  IPR016055 Alpha-D-phosphohexomutase, alpha/beta/alpha I/II/III [SSF53738] (2-120)
  IPR016055 Alpha-D-phosphohexomutase, alpha/beta/alpha I/II/III [SSF53738] (163-231)
  IPR016055 Alpha-D-phosphohexomutase, alpha/beta/alpha I/II/III [SSF53738] (233-336)
  IPR036900 Alpha-D-phosphohexomutase, C-terminal domain superfamily [SSF55957] (359-423)

Solvent-accessible surface area (backbone atoms only — not comparable to full-atom values): 21744 Å² total; per-residue (Å²): 110,52,49,73,56,28,22,37,47,16,28,27,45,32,76,74,33,50,36,36,25,38,19,12,20,84,48,70,70,19,48,54,32,41,53,22,21,47,52,18,16,17,46,40,37,11,35,31,41,37,43,48,71,39,41,39,39,38,28,24,50,44,6,50,74,72,68,16,47,23,20,34,25,17,31,64,42,74,76,72,76,80,39,49,50,76,48,52,20,25,42,79,13,12,40,40,35,65,71,56,47,50,52,34,52,49,40,50,74,48,72,80,64,76,63,39,56,93,90,44,52,31,48,81,43,81,40,82,59,43,62,59,54,42,43,48,65,71,52,60,94,59,78,70,30,60,84,30,30,35,36,32,46,51,34,92,49,92,84,40,68,44,60,52,43,39,41,75,33,41,24,49,67,45,78,37,72,53,65,98,82,50,55,70,68,83,47,72,42,47,66,70,47,76,60,38,49,61,55,22,53,52,21,51,71,51,89,25,50,33,23,41,38,55,53,81,34,32,32,29,39,50,47,21,22,41,75,25,42,33,54,21,16,49,29,54,48,27,52,55,45,29,52,52,28,63,76,41,95,62,82,26,26,34,40,30,32,75,82,51,56,68,62,37,50,52,45,24,43,77,45,64,25,45,69,44,76,33,50,82,91,31,47,46,43,27,59,91,41,59,45,94,52,46,60,35,21,36,40,32,42,23,34,40,30,37,53,94,84,38,28,38,37,28,21,40,63,51,49,52,53,50,43,42,51,41,49,78,49,60,58,46,56,59,59,40,55,73,50,62,79,61,39,69,51,76,52,75,44,79,44,96,49,48,72,61,50,52,54,52,50,47,56,54,44,56,74,74,44,70,85,60,43,65,90,76,38,41,37,38,70,54,95,58,26,36,39,37,40,33,66,47,92,89,49,59,27,38,40,39,41,20,36,8,81,37,60,67,50,13,49,56,52,43,54,56,50,50,47,71,71,52,52,64,75,66,63,82,79,114

Sequence (430 aa):
MTAKLALKAGRALAGTGDEIVVGHDPSDSARLLADAVATGVCECGGTVHRLGPVASPTVSHGVRRLGGDAGVAVTTVSDPAEDTGLKLFDDDGSRLSWERQSRVVRRVNGSSAEVAPWDEIGEERRWDDATAHHLDHLCEGRTSVSDTRVVVAVGERDDDIMADALDRLGCDVERLDGTTDDSFPRRRVAAGDDACGTLRRAVAASDADIGLAHDADADRLVAVDETGEVVGGDALLALFARETVRDADGDACVAVPLEASRRIGEVVSDAGGSIVRVEMDGIPGSGPAANADVVFGGEPSGVYQWPAESPCPDAALSAIRLARLVDEGAALSEQAGEVAAYPLFFDSFAVDNCAREMTRLATECQARFDDVRTDDGIFVERGDAWFVVRASRTERVLRVTVEGTSRNSAKRLFDAVRELVSDEKATLTA

pLDDT: mean 88.4, std 12.87, range [28.88, 98.62]